Protein AF-0000000067776580 (afdb_homodimer)

Sequence (410 aa):
MEIVKSLVYGGLIESITSLVVIFSAAASDADTLKILTIGVANWIGGVFIICQNLMDLKINFTGVGSNLSNQSDQYQELLGQKEHFLLHATVALISYFTFGLVPPVVYGFTYLKSDNKDCKLIAVAIASSLCIIMLATAKAYTRGANKFSKYVKTVLFYGIAASMASGVGYVAGHFVKRLMDKLGWFEKIQPGHSIDIFCSDTYLLMEIVKSLVYGGLIESITSLVVIFSAAASDADTLKILTIGVANWIGGVFIICQNLMDLKINFTGVGSNLSNQSDQYQELLGQKEHFLLHATVALISYFTFGLVPPVVYGFTYLKSDNKDCKLIAVAIASSLCIIMLATAKAYTRGANKFSKYVKTVLFYGIAASMASGVGYVAGHFVKRLMDKLGWFEKIQPGHSIDIFCSDTYLL

Structure (mmCIF, N/CA/C/O backbone):
data_AF-0000000067776580-model_v1
#
loop_
_entity.id
_entity.type
_entity.pdbx_description
1 polymer 'Vacuolar iron transporter'
#
loop_
_atom_site.group_PDB
_atom_site.id
_atom_site.type_symbol
_atom_site.label_atom_id
_atom_site.label_alt_id
_atom_site.label_comp_id
_atom_site.label_asym_id
_atom_site.label_entity_id
_atom_site.label_seq_id
_atom_site.pdbx_PDB_ins_code
_atom_site.Cartn_x
_atom_site.Cartn_y
_atom_site.Cartn_z
_atom_site.occupancy
_atom_site.B_iso_or_equiv
_atom_site.auth_seq_id
_atom_site.auth_comp_id
_atom_site.auth_asym_id
_atom_site.auth_atom_id
_atom_site.pdbx_PDB_model_num
ATOM 1 N N . MET A 1 1 ? 17.891 -19 -2.727 1 75.81 1 MET A N 1
ATOM 2 C CA . MET A 1 1 ? 17.016 -18.359 -3.711 1 75.81 1 MET A CA 1
ATOM 3 C C . MET A 1 1 ? 15.648 -18.031 -3.098 1 75.81 1 MET A C 1
ATOM 5 O O . MET A 1 1 ? 15.148 -16.922 -3.254 1 75.81 1 MET A O 1
ATOM 9 N N . GLU A 1 2 ? 15.25 -18.781 -2.066 1 81.19 2 GLU A N 1
ATOM 10 C CA . GLU A 1 2 ? 13.93 -18.594 -1.463 1 81.19 2 GLU A CA 1
ATOM 11 C C . GLU A 1 2 ? 13.93 -17.422 -0.48 1 81.19 2 GLU A C 1
ATOM 13 O O . GLU A 1 2 ? 12.953 -16.672 -0.399 1 81.19 2 GLU A O 1
ATOM 18 N N . ILE A 1 3 ? 15.039 -17.266 0.076 1 86.31 3 ILE A N 1
ATOM 19 C CA . ILE A 1 3 ? 15.172 -16.188 1.053 1 86.31 3 ILE A CA 1
ATOM 20 C C . ILE A 1 3 ? 15.141 -14.836 0.34 1 86.31 3 ILE A C 1
ATOM 22 O O . ILE A 1 3 ? 14.547 -13.875 0.843 1 86.31 3 ILE A O 1
ATOM 26 N N . VAL A 1 4 ? 15.734 -14.844 -0.838 1 88.12 4 VAL A N 1
ATOM 27 C CA . VAL A 1 4 ? 15.805 -13.609 -1.613 1 88.12 4 VAL A CA 1
ATOM 28 C C . VAL A 1 4 ? 14.406 -13.227 -2.102 1 88.12 4 VAL A C 1
ATOM 30 O O . VAL A 1 4 ? 14.047 -12.047 -2.117 1 88.12 4 VAL A O 1
ATOM 33 N N . LYS A 1 5 ? 13.555 -14.117 -2.42 1 87.75 5 LYS A N 1
ATOM 34 C CA . LYS A 1 5 ? 12.18 -13.859 -2.85 1 87.75 5 LYS A CA 1
ATOM 35 C C . LYS A 1 5 ? 11.359 -13.242 -1.722 1 87.75 5 LYS A C 1
ATOM 37 O O . LYS A 1 5 ? 10.562 -12.328 -1.954 1 87.75 5 LYS A O 1
ATOM 42 N N . SER A 1 6 ? 11.633 -13.766 -0.56 1 90.69 6 SER A N 1
ATOM 43 C CA . SER A 1 6 ? 10.93 -13.258 0.613 1 90.69 6 SER A CA 1
ATOM 44 C C . SER A 1 6 ? 11.352 -11.828 0.939 1 90.69 6 SER A C 1
ATOM 46 O O . SER A 1 6 ? 10.516 -11.008 1.321 1 90.69 6 SER A O 1
ATOM 48 N N . LEU A 1 7 ? 12.609 -11.602 0.755 1 91.94 7 LEU A N 1
ATOM 49 C CA . LEU A 1 7 ? 13.148 -10.266 0.986 1 91.94 7 LEU A CA 1
ATOM 50 C C . LEU A 1 7 ? 12.5 -9.25 0.048 1 91.94 7 LEU A C 1
ATOM 52 O O . LEU A 1 7 ? 12.078 -8.18 0.482 1 91.94 7 LEU A O 1
ATOM 56 N N . VAL A 1 8 ? 12.398 -9.656 -1.19 1 91.81 8 VAL A N 1
ATOM 57 C CA . VAL A 1 8 ? 11.836 -8.781 -2.215 1 91.81 8 VAL A CA 1
ATOM 58 C C . VAL A 1 8 ? 10.344 -8.594 -1.968 1 91.81 8 VAL A C 1
ATOM 60 O O . VAL A 1 8 ? 9.828 -7.477 -2.082 1 91.81 8 VAL A O 1
ATOM 63 N N . TYR A 1 9 ? 9.695 -9.656 -1.545 1 88.5 9 TYR A N 1
ATOM 64 C CA . TYR A 1 9 ? 8.258 -9.633 -1.3 1 88.5 9 TYR A CA 1
ATOM 65 C C . TYR A 1 9 ? 7.914 -8.656 -0.176 1 88.5 9 TYR A C 1
ATOM 67 O O . TYR A 1 9 ? 6.965 -7.883 -0.289 1 88.5 9 TYR A O 1
ATOM 75 N N . GLY A 1 10 ? 8.672 -8.594 0.804 1 90.88 10 GLY A N 1
ATOM 76 C CA . GLY A 1 10 ? 8.375 -7.77 1.968 1 90.88 10 GLY A CA 1
ATOM 77 C C . GLY A 1 10 ? 8.898 -6.352 1.844 1 90.88 10 GLY A C 1
ATOM 78 O O . GLY A 1 10 ? 8.344 -5.426 2.443 1 90.88 10 GLY A O 1
ATOM 79 N N . GLY A 1 11 ? 9.906 -6.23 1.052 1 93.94 11 GLY A N 1
ATOM 80 C CA . GLY A 1 11 ? 10.633 -4.973 1.117 1 93.94 11 GLY A CA 1
ATOM 81 C C . GLY A 1 11 ? 10.352 -4.059 -0.06 1 93.94 11 GLY A C 1
ATOM 82 O O . GLY A 1 11 ? 10.297 -2.836 0.095 1 93.94 11 GLY A O 1
ATOM 83 N N . LEU A 1 12 ? 10.094 -4.543 -1.237 1 92.56 12 LEU A N 1
ATOM 84 C CA . LEU A 1 12 ? 10.086 -3.738 -2.453 1 92.56 12 LEU A CA 1
ATOM 85 C C . LEU A 1 12 ? 8.852 -2.838 -2.494 1 92.56 12 LEU A C 1
ATOM 87 O O . LEU A 1 12 ? 8.977 -1.612 -2.553 1 92.56 12 LEU A O 1
ATOM 91 N N . ILE A 1 13 ? 7.68 -3.408 -2.357 1 91.19 13 ILE A N 1
ATOM 92 C CA . ILE A 1 13 ? 6.441 -2.639 -2.42 1 91.19 13 ILE A CA 1
ATOM 93 C C . ILE A 1 13 ? 6.367 -1.686 -1.229 1 91.19 13 ILE A C 1
ATOM 95 O O . ILE A 1 13 ? 5.922 -0.544 -1.366 1 91.19 13 ILE A O 1
ATOM 99 N N . GLU A 1 14 ? 6.844 -2.152 -0.088 1 93.5 14 GLU A N 1
ATOM 100 C CA . GLU A 1 14 ? 6.801 -1.324 1.113 1 93.5 14 GLU A CA 1
ATOM 101 C C . GLU A 1 14 ? 7.75 -0.136 1 1 93.5 14 GLU A C 1
ATOM 103 O O . GLU A 1 14 ? 7.441 0.959 1.475 1 93.5 14 GLU A O 1
ATOM 108 N N . SER A 1 15 ? 8.938 -0.378 0.417 1 95.25 15 SER A N 1
ATOM 109 C CA . SER A 1 15 ? 9.875 0.718 0.196 1 95.25 15 SER A CA 1
ATOM 110 C C . SER A 1 15 ? 9.266 1.792 -0.701 1 95.25 15 SER A C 1
ATOM 112 O O . SER A 1 15 ? 9.375 2.984 -0.409 1 95.25 15 SER A O 1
ATOM 114 N N . ILE A 1 16 ? 8.57 1.373 -1.688 1 95.31 16 ILE A N 1
ATOM 115 C CA . ILE A 1 16 ? 7.941 2.293 -2.629 1 95.31 16 ILE A CA 1
ATOM 116 C C . ILE A 1 16 ? 6.75 2.979 -1.96 1 95.31 16 ILE A C 1
ATOM 118 O O . ILE A 1 16 ? 6.613 4.203 -2.027 1 95.31 16 ILE A O 1
ATOM 122 N N . THR A 1 17 ? 5.922 2.223 -1.266 1 94.44 17 THR A N 1
ATOM 123 C CA . THR A 1 17 ? 4.727 2.752 -0.62 1 94.44 17 THR A CA 1
ATOM 124 C C . THR A 1 17 ? 5.098 3.771 0.454 1 94.44 17 THR A C 1
ATOM 126 O O . THR A 1 17 ? 4.445 4.809 0.584 1 94.44 17 THR A O 1
ATOM 129 N N . SER A 1 18 ? 6.109 3.473 1.244 1 96.44 18 SER A N 1
ATOM 130 C CA . SER A 1 18 ? 6.566 4.39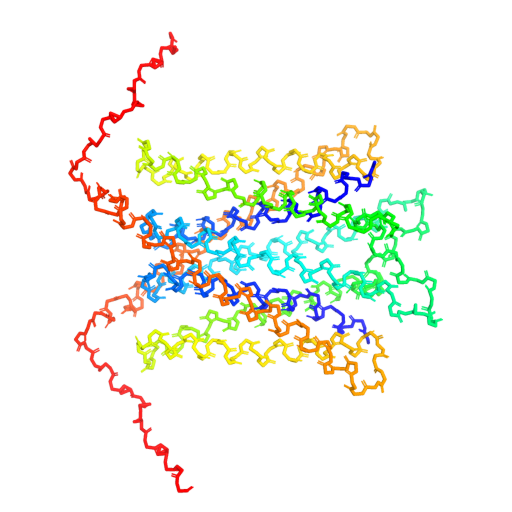5 2.277 1 96.44 18 SER A CA 1
ATOM 131 C C . SER A 1 18 ? 7.062 5.703 1.669 1 96.44 18 SER A C 1
ATOM 133 O O . SER A 1 18 ? 6.801 6.781 2.205 1 96.44 18 SER A O 1
ATOM 135 N N . LEU A 1 19 ?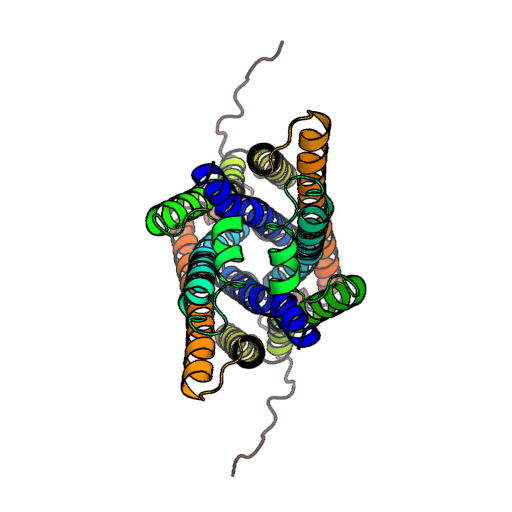 7.754 5.574 0.56 1 95.69 19 LEU A N 1
ATOM 136 C CA . LEU A 1 19 ? 8.211 6.75 -0.171 1 95.69 19 LEU A CA 1
ATOM 137 C C . LEU A 1 19 ? 7.035 7.602 -0.629 1 95.69 19 LEU A C 1
ATOM 139 O O . LEU A 1 19 ? 7.031 8.82 -0.442 1 95.69 19 LEU A O 1
ATOM 143 N N . VAL A 1 20 ? 6.008 6.996 -1.205 1 95.81 20 VAL A N 1
ATOM 144 C CA . VAL A 1 20 ? 4.836 7.688 -1.729 1 95.81 20 VAL A CA 1
ATOM 145 C C . VAL A 1 20 ? 4.094 8.383 -0.59 1 95.81 20 VAL A C 1
ATOM 147 O O . VAL A 1 20 ? 3.646 9.523 -0.737 1 95.81 20 VAL A O 1
ATOM 150 N N . VAL A 1 21 ? 4.004 7.746 0.57 1 94.94 21 VAL A N 1
ATOM 151 C CA . VAL A 1 21 ? 3.295 8.289 1.723 1 94.94 21 VAL A CA 1
ATOM 152 C C . VAL A 1 21 ? 3.998 9.555 2.209 1 94.94 21 VAL A C 1
ATOM 154 O O . VAL A 1 21 ? 3.352 10.57 2.469 1 94.94 21 VAL A O 1
ATOM 157 N N . ILE A 1 22 ? 5.352 9.539 2.312 1 94.69 22 ILE A N 1
ATOM 158 C CA . ILE A 1 22 ? 6.129 10.68 2.791 1 94.69 22 ILE A CA 1
ATOM 159 C C . ILE A 1 22 ? 6.008 11.836 1.802 1 94.69 22 ILE A C 1
ATOM 161 O O . ILE A 1 22 ? 5.789 12.984 2.201 1 94.69 22 ILE A O 1
ATOM 165 N N . PHE A 1 23 ? 6.094 11.531 0.487 1 94.94 23 PHE A N 1
ATOM 166 C CA . PHE A 1 23 ? 5.98 12.562 -0.542 1 94.94 23 PHE A CA 1
ATOM 167 C C . PHE A 1 23 ? 4.574 13.148 -0.565 1 94.94 23 PHE A C 1
ATOM 169 O O . PHE A 1 23 ? 4.402 14.359 -0.721 1 94.94 23 PHE A O 1
ATOM 176 N N . SER A 1 24 ? 3.533 12.336 -0.402 1 94.94 24 SER A N 1
ATOM 177 C CA . SER A 1 24 ? 2.148 12.797 -0.372 1 94.94 24 SER A CA 1
ATOM 178 C C . SER A 1 24 ? 1.892 13.688 0.838 1 94.94 24 SER A C 1
ATOM 180 O O . SER A 1 24 ? 1.202 14.703 0.73 1 94.94 24 SER A O 1
ATOM 182 N N . ALA A 1 25 ? 2.438 13.266 1.988 1 93.94 25 ALA A N 1
ATOM 183 C CA . ALA A 1 25 ? 2.297 14.07 3.199 1 93.94 25 ALA A CA 1
ATOM 184 C C . ALA A 1 25 ? 3.014 15.414 3.057 1 93.94 25 ALA A C 1
ATOM 186 O O . ALA A 1 25 ? 2.496 16.453 3.48 1 93.94 25 ALA A O 1
ATOM 187 N N . ALA A 1 26 ? 4.188 15.414 2.451 1 92.38 26 ALA A N 1
ATOM 188 C CA . ALA A 1 26 ? 4.969 16.641 2.268 1 92.38 26 ALA A CA 1
ATOM 189 C C . ALA A 1 26 ? 4.246 17.609 1.341 1 92.38 26 ALA A C 1
ATOM 191 O O . ALA A 1 26 ? 4.383 18.828 1.483 1 92.38 26 ALA A O 1
ATOM 192 N N . ALA A 1 27 ? 3.525 17.109 0.418 1 92.75 27 ALA A N 1
ATOM 193 C CA . ALA A 1 27 ? 2.809 17.938 -0.547 1 92.75 27 ALA A CA 1
ATOM 194 C C . ALA A 1 27 ? 1.708 18.75 0.135 1 92.75 27 ALA A C 1
ATOM 196 O O . ALA A 1 27 ? 1.249 19.75 -0.402 1 92.75 27 ALA A O 1
ATOM 197 N N . SER A 1 28 ? 1.196 18.281 1.299 1 91 28 SER A N 1
ATOM 198 C CA . SER A 1 28 ? 0.13 18.953 2.033 1 91 28 SER A CA 1
ATOM 199 C C . SER A 1 28 ? 0.673 20.125 2.848 1 91 28 SER A C 1
ATOM 201 O O . SER A 1 28 ? -0.093 20.859 3.477 1 91 28 SER A O 1
ATOM 203 N N . ASP A 1 29 ? 1.974 20.328 2.881 1 86.38 29 ASP A N 1
ATOM 204 C CA . ASP A 1 29 ? 2.643 21.375 3.652 1 86.38 29 ASP A CA 1
ATOM 205 C C . ASP A 1 29 ? 2.412 21.172 5.148 1 86.38 29 ASP A C 1
ATOM 207 O O . ASP A 1 29 ? 2.211 22.156 5.883 1 86.38 29 ASP A O 1
ATOM 211 N N . ALA A 1 30 ? 2.311 19.953 5.543 1 86.38 30 ALA A N 1
ATOM 212 C CA . ALA A 1 30 ? 2.238 19.641 6.969 1 86.38 30 ALA A CA 1
ATOM 213 C C . ALA A 1 30 ? 3.602 19.812 7.637 1 86.38 30 ALA A C 1
ATOM 215 O O . ALA A 1 30 ? 4.637 19.781 6.965 1 86.38 30 ALA A O 1
ATOM 216 N N . ASP A 1 31 ? 3.51 20.031 8.898 1 86.69 31 ASP A N 1
ATOM 217 C CA . ASP A 1 31 ? 4.758 20.141 9.648 1 86.69 31 ASP A CA 1
ATOM 218 C C . ASP A 1 31 ? 5.562 18.844 9.562 1 86.69 31 ASP A C 1
ATOM 220 O O . ASP A 1 31 ? 4.996 17.75 9.445 1 86.69 31 ASP A O 1
ATOM 224 N N . THR A 1 32 ? 6.785 18.969 9.656 1 85.44 32 THR A N 1
ATOM 225 C CA . THR A 1 32 ? 7.703 17.844 9.547 1 85.44 32 THR A CA 1
ATOM 226 C C . THR A 1 32 ? 7.332 16.75 10.531 1 85.44 32 THR A C 1
ATOM 228 O O . THR A 1 32 ? 7.371 15.562 10.195 1 85.44 32 THR A O 1
ATOM 231 N N . LEU A 1 33 ? 6.965 17.203 11.758 1 84.94 33 LEU A N 1
ATOM 232 C CA . LEU A 1 33 ? 6.648 16.219 12.797 1 84.94 33 LEU A CA 1
ATOM 233 C C . LEU A 1 33 ? 5.363 15.469 12.461 1 84.94 33 LEU A C 1
ATOM 235 O O . LEU A 1 33 ? 5.238 14.281 12.766 1 84.94 33 LEU A O 1
ATOM 239 N N . LYS A 1 34 ? 4.465 16.141 11.844 1 89.62 34 LYS A N 1
ATOM 240 C CA . LYS A 1 34 ? 3.227 15.5 11.422 1 89.62 34 LYS A CA 1
ATOM 241 C C . LYS A 1 34 ? 3.479 14.516 10.281 1 89.62 34 LYS A C 1
ATOM 243 O O . LYS A 1 34 ? 2.91 13.422 10.258 1 89.62 34 LYS A O 1
ATOM 248 N N . ILE A 1 35 ? 4.309 14.891 9.359 1 92.5 35 ILE A N 1
ATOM 249 C CA . ILE A 1 35 ? 4.668 14.023 8.25 1 92.5 35 ILE A CA 1
ATOM 250 C C . ILE A 1 35 ? 5.324 12.75 8.773 1 92.5 35 ILE A C 1
ATOM 252 O O . ILE A 1 35 ? 5.008 11.648 8.328 1 92.5 35 ILE A O 1
ATOM 256 N N . LEU A 1 36 ? 6.223 12.945 9.781 1 91 36 LEU A N 1
ATOM 257 C CA . LEU A 1 36 ? 6.898 11.805 10.391 1 91 36 LEU A CA 1
ATOM 258 C C . LEU A 1 36 ? 5.902 10.898 11.109 1 91 36 LEU A C 1
ATOM 260 O O . LEU A 1 36 ? 5.969 9.672 10.992 1 91 36 LEU A O 1
ATOM 264 N N . THR A 1 37 ? 5 11.5 11.805 1 92.69 37 THR A N 1
ATOM 265 C CA . THR A 1 37 ? 3.988 10.75 12.539 1 92.69 37 THR A CA 1
ATOM 266 C C . THR A 1 37 ? 3.113 9.945 11.578 1 92.69 37 THR A C 1
ATOM 268 O O . THR A 1 37 ? 2.842 8.766 11.812 1 92.69 37 THR A O 1
ATOM 271 N N . ILE A 1 38 ? 2.717 10.539 10.453 1 93.69 38 ILE A N 1
ATOM 272 C CA . ILE A 1 38 ? 1.894 9.883 9.445 1 93.69 38 ILE A CA 1
ATOM 273 C C . ILE A 1 38 ? 2.664 8.711 8.836 1 93.69 38 ILE A C 1
ATOM 275 O O . ILE A 1 38 ? 2.123 7.613 8.688 1 93.69 38 ILE A O 1
ATOM 279 N N . GLY A 1 39 ? 3.922 8.977 8.484 1 95.31 39 GLY A N 1
ATOM 280 C CA . GLY A 1 39 ? 4.75 7.945 7.883 1 95.31 39 GLY A CA 1
ATOM 281 C C . GLY A 1 39 ? 4.945 6.738 8.781 1 95.31 39 GLY A C 1
ATOM 282 O O . GLY A 1 39 ? 4.762 5.598 8.352 1 95.31 39 GLY A O 1
ATOM 283 N N . VAL A 1 40 ? 5.23 6.973 10.047 1 95 40 VAL A N 1
ATOM 284 C CA . VAL A 1 40 ? 5.484 5.895 11 1 95 40 VAL A CA 1
ATOM 285 C C . VAL A 1 40 ? 4.176 5.172 11.32 1 95 40 VAL A C 1
ATOM 287 O O . VAL A 1 40 ? 4.141 3.941 11.383 1 95 40 VAL A O 1
ATOM 290 N N . ALA A 1 41 ? 3.146 5.969 11.555 1 95.44 41 ALA A N 1
ATOM 291 C CA . ALA A 1 41 ? 1.84 5.379 11.836 1 95.44 41 ALA A CA 1
ATOM 292 C C . ALA A 1 41 ? 1.388 4.484 10.68 1 95.44 41 ALA A C 1
ATOM 294 O O . ALA A 1 41 ? 0.906 3.371 10.906 1 95.44 41 ALA A O 1
ATOM 295 N N . ASN A 1 42 ? 1.522 4.941 9.438 1 95.38 42 ASN A N 1
ATOM 296 C CA . ASN A 1 42 ? 1.166 4.172 8.242 1 95.38 42 ASN A CA 1
ATOM 297 C C . ASN A 1 42 ? 2.006 2.906 8.125 1 95.38 42 ASN A C 1
ATOM 299 O O . ASN A 1 42 ? 1.488 1.844 7.773 1 95.38 42 ASN A O 1
ATOM 303 N N . TRP A 1 43 ? 3.234 3.055 8.461 1 95.19 43 TRP A N 1
ATOM 304 C CA . TRP A 1 43 ? 4.145 1.916 8.438 1 95.19 43 TRP A CA 1
ATOM 305 C C . TRP A 1 43 ? 3.736 0.866 9.461 1 95.19 43 TRP A C 1
ATOM 307 O O . TRP A 1 43 ? 3.715 -0.33 9.164 1 95.19 43 TRP A O 1
ATOM 317 N N . ILE A 1 44 ? 3.414 1.236 10.641 1 95.5 44 ILE A N 1
ATOM 318 C CA . ILE A 1 44 ? 2.979 0.326 11.695 1 95.5 44 ILE A CA 1
ATOM 319 C C . ILE A 1 44 ? 1.67 -0.345 11.289 1 95.5 44 ILE A C 1
ATOM 321 O O . ILE A 1 44 ? 1.523 -1.563 11.414 1 95.5 44 ILE A O 1
ATOM 325 N N . GLY A 1 45 ? 0.764 0.439 10.836 1 93.31 45 GLY A N 1
ATOM 326 C CA . GLY A 1 45 ? -0.481 -0.14 10.359 1 93.31 45 GLY A CA 1
ATOM 327 C C . GLY A 1 45 ? -0.284 -1.127 9.227 1 93.31 45 GLY A C 1
ATOM 328 O O . GLY A 1 45 ? -1.047 -2.086 9.094 1 93.31 45 GLY A O 1
ATOM 329 N N . GLY A 1 46 ? 0.727 -0.922 8.367 1 93.38 46 GLY A N 1
ATOM 330 C CA . GLY A 1 46 ? 1.005 -1.773 7.219 1 93.38 46 GLY A CA 1
ATOM 331 C C . GLY A 1 46 ? 1.481 -3.16 7.609 1 93.38 46 GLY A C 1
ATOM 332 O O . GLY A 1 46 ? 1.462 -4.082 6.789 1 93.38 46 GLY A O 1
ATOM 333 N N . VAL A 1 47 ? 1.91 -3.326 8.859 1 94.25 47 VAL A N 1
ATOM 334 C CA . VAL A 1 47 ? 2.348 -4.633 9.328 1 94.25 47 VAL A CA 1
ATOM 335 C C . VAL A 1 47 ? 1.19 -5.625 9.258 1 94.25 47 VAL A C 1
ATOM 337 O O . VAL A 1 47 ? 1.377 -6.777 8.859 1 94.25 47 VAL A O 1
ATOM 340 N N . PHE A 1 48 ? 0.046 -5.203 9.531 1 92.75 48 PHE A N 1
ATOM 341 C CA . PHE A 1 48 ? -1.12 -6.082 9.516 1 92.75 48 PHE A CA 1
ATOM 342 C C . PHE A 1 48 ? -1.529 -6.41 8.086 1 92.75 48 PHE A C 1
ATOM 344 O O . PHE A 1 48 ? -2.014 -7.508 7.809 1 92.75 48 PHE A O 1
ATOM 351 N N . ILE A 1 49 ? -1.279 -5.473 7.191 1 91 49 ILE A N 1
ATOM 352 C CA . ILE A 1 49 ? -1.596 -5.707 5.789 1 91 49 ILE A CA 1
ATOM 353 C C . ILE A 1 49 ? -0.68 -6.793 5.227 1 91 49 ILE A C 1
ATOM 355 O O . ILE A 1 49 ? -1.147 -7.738 4.586 1 91 49 ILE A O 1
ATOM 359 N N . ILE A 1 50 ? 0.6 -6.676 5.539 1 91.62 50 ILE A N 1
ATOM 360 C CA . ILE A 1 50 ? 1.53 -7.656 4.992 1 91.62 50 ILE A CA 1
ATOM 361 C C . ILE A 1 50 ? 1.292 -9.016 5.652 1 91.62 50 ILE A C 1
ATOM 363 O O . ILE A 1 50 ? 1.405 -10.055 5 1 91.62 50 ILE A O 1
ATOM 367 N N . CYS A 1 51 ? 0.998 -9.047 6.969 1 91.25 51 CYS A N 1
ATOM 368 C CA . CYS A 1 51 ? 0.688 -10.305 7.645 1 91.25 51 CYS A CA 1
ATOM 369 C C . CYS A 1 51 ? -0.543 -10.961 7.031 1 91.25 51 CYS A C 1
ATOM 371 O O . CYS A 1 51 ? -0.561 -12.18 6.82 1 91.25 51 CYS A O 1
ATOM 373 N N . GLN A 1 52 ? -1.474 -10.133 6.828 1 88.94 52 GLN A N 1
ATOM 374 C CA . GLN A 1 52 ? -2.693 -10.641 6.211 1 88.94 52 GLN A CA 1
ATOM 375 C C . GLN A 1 52 ? -2.414 -11.203 4.82 1 88.94 52 GLN A C 1
ATOM 377 O O . GLN A 1 52 ? -2.969 -12.234 4.438 1 88.94 52 GLN A O 1
ATOM 382 N N . ASN A 1 53 ? -1.606 -10.508 4.09 1 86.81 53 ASN A N 1
ATOM 383 C CA . ASN A 1 53 ? -1.236 -10.969 2.756 1 86.81 53 ASN A CA 1
ATOM 384 C C . ASN A 1 53 ? -0.504 -12.305 2.807 1 86.81 53 ASN A C 1
ATOM 386 O O . ASN A 1 53 ? -0.766 -13.195 1.991 1 86.81 53 ASN A O 1
ATOM 390 N N . LEU A 1 54 ? 0.359 -12.453 3.736 1 87.25 54 LEU A N 1
ATOM 391 C CA . LEU A 1 54 ? 1.108 -13.695 3.896 1 87.25 54 LEU A CA 1
ATOM 392 C C . LEU A 1 54 ? 0.186 -14.844 4.305 1 87.25 54 LEU A C 1
ATOM 394 O O . LEU A 1 54 ? 0.315 -15.961 3.801 1 87.25 54 LEU A O 1
ATOM 398 N N . MET A 1 55 ? -0.754 -14.516 5.18 1 85.88 55 MET A N 1
ATOM 399 C CA . MET A 1 55 ? -1.706 -15.531 5.621 1 85.88 55 MET A CA 1
ATOM 400 C C . MET A 1 55 ? -2.648 -15.922 4.488 1 85.88 55 MET A C 1
ATOM 402 O O . MET A 1 55 ? -3.006 -17.094 4.352 1 85.88 55 MET A O 1
ATOM 406 N N . ASP A 1 56 ? -3.021 -14.922 3.805 1 82.31 56 ASP A N 1
ATOM 407 C CA . ASP A 1 56 ? -3.859 -15.195 2.639 1 82.31 56 ASP A CA 1
ATOM 408 C C . ASP A 1 56 ? -3.145 -16.109 1.647 1 82.31 56 ASP A C 1
ATOM 410 O O . ASP A 1 56 ? -3.758 -17 1.072 1 82.31 56 ASP A O 1
ATOM 414 N N . LEU A 1 57 ? -1.873 -15.891 1.437 1 79.12 57 LEU A N 1
ATOM 415 C CA . LEU A 1 57 ? -1.062 -16.719 0.557 1 79.12 57 LEU A CA 1
ATOM 416 C C . LEU A 1 57 ? -0.994 -18.156 1.076 1 79.12 57 LEU A C 1
ATOM 418 O O . LEU A 1 57 ? -1.039 -19.109 0.293 1 79.12 57 LEU A O 1
ATOM 422 N N . LYS A 1 58 ? -0.979 -18.266 2.352 1 81.75 58 LYS A N 1
ATOM 423 C CA . LYS A 1 58 ? -0.913 -19.578 2.984 1 81.75 58 LYS A CA 1
ATOM 424 C C . LYS A 1 58 ? -2.238 -20.312 2.846 1 81.75 58 LYS A C 1
ATOM 426 O O . LYS A 1 58 ? -2.258 -21.516 2.547 1 81.75 58 LYS A O 1
ATOM 431 N N . ILE A 1 59 ? -3.33 -19.641 3.109 1 76.25 59 ILE A N 1
ATOM 432 C CA . ILE A 1 59 ? -4.66 -20.25 3.057 1 76.25 59 ILE A CA 1
ATOM 433 C C . ILE A 1 59 ? -4.965 -20.703 1.632 1 76.25 59 ILE A C 1
ATOM 435 O O . ILE A 1 59 ? -5.539 -21.766 1.426 1 76.25 59 ILE A O 1
ATOM 439 N N . ASN A 1 60 ? -4.68 -19.812 0.747 1 69.62 60 ASN A N 1
ATOM 440 C CA . ASN A 1 60 ? -4.891 -20.156 -0.652 1 69.62 60 ASN A CA 1
ATOM 441 C C . ASN A 1 60 ? -4.094 -21.406 -1.043 1 69.62 60 ASN A C 1
ATOM 443 O O . ASN A 1 60 ? -4.484 -22.141 -1.954 1 69.62 60 ASN A O 1
ATOM 447 N N . PHE A 1 61 ? -3.176 -21.578 -0.306 1 63.22 61 PHE A N 1
ATOM 448 C CA . PHE A 1 61 ? -2.328 -22.75 -0.541 1 63.22 61 PHE A CA 1
ATOM 449 C C . PHE A 1 61 ? -2.951 -24 0.066 1 63.22 61 PHE A C 1
ATOM 451 O O . PHE A 1 61 ? -2.93 -25.062 -0.547 1 63.22 61 PHE A O 1
ATOM 458 N N . THR A 1 62 ? -3.463 -23.844 1.306 1 57.94 62 THR A N 1
ATOM 459 C CA . THR A 1 62 ? -3.949 -25.016 2.023 1 57.94 62 THR A CA 1
ATOM 460 C C . THR A 1 62 ? -5.359 -25.391 1.57 1 57.94 62 THR A C 1
ATOM 462 O O . THR A 1 62 ? -5.773 -26.547 1.682 1 57.94 62 THR A O 1
ATOM 465 N N . GLY A 1 63 ? -6.281 -24.562 1.506 1 50.44 63 GLY A N 1
ATOM 466 C CA . GLY A 1 63 ? -7.684 -24.844 1.245 1 50.44 63 GLY A CA 1
ATOM 467 C C . GLY A 1 63 ? -7.906 -25.609 -0.045 1 50.44 63 GLY A C 1
ATOM 468 O O . GLY A 1 63 ? -8.977 -26.188 -0.251 1 50.44 63 GLY A O 1
ATOM 469 N N . VAL A 1 64 ? -7.418 -25.328 -1.12 1 45.47 64 VAL A N 1
ATOM 470 C CA . VAL A 1 64 ? -7.879 -26.109 -2.258 1 45.47 64 VAL A CA 1
ATOM 471 C C . VAL A 1 64 ? -7.359 -27.547 -2.141 1 45.47 64 VAL A C 1
ATOM 473 O O . VAL A 1 64 ? -6.195 -27.812 -2.445 1 45.47 64 VAL A O 1
ATOM 476 N N . GLY A 1 65 ? -7.402 -28.281 -1.169 1 37.19 65 GLY A N 1
ATOM 477 C CA . GLY A 1 65 ? -7.367 -29.719 -1.387 1 37.19 65 GLY A CA 1
ATOM 478 C C . GLY A 1 65 ? -7.84 -30.125 -2.77 1 37.19 65 GLY A C 1
ATOM 479 O O . GLY A 1 65 ? -7.234 -30.984 -3.41 1 37.19 65 GLY A O 1
ATOM 480 N N . SER A 1 66 ? -9.219 -30.25 -2.979 1 37.12 66 SER A N 1
ATOM 481 C CA . SER A 1 66 ? -9.727 -31.047 -4.086 1 37.12 66 SER A CA 1
ATOM 482 C C . SER A 1 66 ? -9.18 -30.562 -5.422 1 37.12 66 SER A C 1
ATOM 484 O O . SER A 1 66 ? -8.867 -31.359 -6.305 1 37.12 66 SER A O 1
ATOM 486 N N . ASN A 1 67 ? -9.57 -29.422 -5.988 1 38.66 67 ASN A N 1
ATOM 487 C CA . ASN A 1 67 ? -9.047 -29.125 -7.312 1 38.66 67 ASN A CA 1
ATOM 488 C C . ASN A 1 67 ? -7.602 -28.625 -7.242 1 38.66 67 ASN A C 1
ATOM 490 O O . ASN A 1 67 ? -7.359 -27.453 -6.938 1 38.66 67 ASN A O 1
ATOM 494 N N . LEU A 1 68 ? -6.574 -29.234 -6.598 1 40.47 68 LEU A N 1
ATOM 495 C CA . LEU A 1 68 ? -5.281 -29.5 -5.977 1 40.47 68 LEU A CA 1
ATOM 496 C C . LEU A 1 68 ? -4.168 -28.75 -6.703 1 40.47 68 LEU A C 1
ATOM 498 O O . LEU A 1 68 ? -3.254 -28.219 -6.066 1 40.47 68 LEU A O 1
ATOM 502 N N . SER A 1 69 ? -3.846 -29.141 -7.887 1 41.59 69 SER A N 1
ATOM 503 C CA . SER A 1 69 ? -2.631 -29 -8.688 1 41.59 69 SER A CA 1
ATOM 504 C C . SER A 1 69 ? -2.246 -27.531 -8.844 1 41.59 69 SER A C 1
ATOM 506 O O . SER A 1 69 ? -1.072 -27.172 -8.727 1 41.59 69 SER A O 1
ATOM 508 N N . ASN A 1 70 ? -3.244 -26.562 -9.125 1 43.62 70 ASN A N 1
ATOM 509 C CA . ASN A 1 70 ? -3.016 -25.266 -9.766 1 43.62 70 ASN A CA 1
ATOM 510 C C . ASN A 1 70 ? -2.729 -24.172 -8.742 1 43.62 70 ASN A C 1
ATOM 512 O O . ASN A 1 70 ? -2.135 -23.141 -9.07 1 43.62 70 ASN A O 1
ATOM 516 N N . GLN A 1 71 ? -3.203 -24.188 -7.371 1 46.16 71 GLN A N 1
ATOM 517 C CA . GLN A 1 71 ? -3.227 -23.109 -6.387 1 46.16 71 GLN A CA 1
ATOM 518 C C . GLN A 1 71 ? -1.899 -23.016 -5.641 1 46.16 71 GLN A C 1
ATOM 520 O O . GLN A 1 71 ? -1.53 -21.938 -5.156 1 46.16 71 GLN A O 1
ATOM 525 N N . SER A 1 72 ? -1.203 -24.141 -5.34 1 51.25 72 SER A N 1
ATOM 526 C CA . SER A 1 72 ? 0.087 -24.281 -4.668 1 51.25 72 SER A CA 1
ATOM 527 C C . SER A 1 72 ? 1.105 -23.281 -5.227 1 51.25 72 SER A C 1
ATOM 529 O O . SER A 1 72 ? 2.02 -22.859 -4.516 1 51.25 72 SER A O 1
ATOM 531 N N . ASP A 1 73 ? 0.771 -22.594 -6.324 1 57.88 73 ASP A N 1
ATOM 532 C CA . ASP A 1 73 ? 1.86 -22.062 -7.145 1 57.88 73 ASP A CA 1
ATOM 533 C C . ASP A 1 73 ? 2.143 -20.609 -6.816 1 57.88 73 ASP A C 1
ATOM 535 O O . ASP A 1 73 ? 3.293 -20.172 -6.848 1 57.88 73 ASP A O 1
ATOM 539 N N . GLN A 1 74 ? 1.151 -19.969 -6.094 1 60.19 74 GLN A N 1
ATOM 540 C CA . GLN A 1 74 ? 1.437 -18.562 -5.832 1 60.19 74 GLN A CA 1
ATOM 541 C C . GLN A 1 74 ? 2.465 -18.406 -4.715 1 60.19 74 GLN A C 1
ATOM 543 O O . GLN A 1 74 ? 3.408 -17.625 -4.84 1 60.19 74 GLN A O 1
ATOM 548 N N . TYR A 1 75 ? 2.277 -19.141 -3.684 1 60.34 75 TYR A N 1
ATOM 549 C CA . TYR A 1 75 ? 3.176 -19.062 -2.537 1 60.34 75 TYR A CA 1
ATOM 550 C C . TYR A 1 75 ? 4.609 -19.375 -2.949 1 60.34 75 TYR A C 1
ATOM 552 O O . TYR A 1 75 ? 5.543 -18.672 -2.568 1 60.34 75 TYR A O 1
ATOM 560 N N . GLN A 1 76 ? 4.703 -20.469 -3.689 1 61.09 76 GLN A N 1
ATOM 561 C CA . GLN A 1 76 ? 6.035 -20.906 -4.094 1 61.09 76 GLN A CA 1
ATOM 562 C C . GLN A 1 76 ? 6.707 -19.859 -4.984 1 61.09 76 GLN A C 1
ATOM 564 O O . GLN A 1 76 ? 7.922 -19.656 -4.898 1 61.09 76 GLN A O 1
ATOM 569 N N . GLU A 1 77 ? 5.859 -19.156 -5.699 1 62.91 77 GLU A N 1
ATOM 570 C CA . GLU A 1 77 ? 6.418 -18.172 -6.629 1 62.91 77 GLU A CA 1
ATOM 571 C C . GLU A 1 77 ? 6.805 -16.891 -5.91 1 62.91 77 GLU A C 1
ATOM 573 O O . GLU A 1 77 ? 7.828 -16.281 -6.227 1 62.91 77 GLU A O 1
ATOM 578 N N . LEU A 1 78 ? 6.023 -16.656 -4.938 1 60.66 78 LEU A N 1
ATOM 579 C CA . LEU A 1 78 ? 6.254 -15.391 -4.254 1 60.66 78 LEU A CA 1
ATOM 580 C C . LEU A 1 78 ? 7.215 -15.57 -3.084 1 60.66 78 LEU A C 1
ATOM 582 O O . LEU A 1 78 ? 8.055 -14.711 -2.828 1 60.66 78 LEU A O 1
ATOM 586 N N . LEU A 1 79 ? 7.164 -16.703 -2.352 1 68.81 79 LEU A N 1
ATOM 587 C CA . LEU A 1 79 ? 7.914 -16.875 -1.111 1 68.81 79 LEU A CA 1
ATOM 588 C C . LEU A 1 79 ? 8.82 -18.109 -1.193 1 68.81 79 LEU A C 1
ATOM 590 O O . LEU A 1 79 ? 9.875 -18.141 -0.556 1 68.81 79 LEU A O 1
ATOM 594 N N . GLY A 1 80 ? 8.586 -19.047 -1.998 1 64.06 80 GLY A N 1
ATOM 595 C CA . GLY A 1 80 ? 9.383 -20.266 -2.086 1 64.06 80 GLY A CA 1
ATOM 596 C C . GLY A 1 80 ? 8.641 -21.5 -1.633 1 64.06 80 GLY A C 1
ATOM 597 O O . GLY A 1 80 ? 7.449 -21.656 -1.922 1 64.06 80 GLY A O 1
ATOM 598 N N . GLN A 1 81 ? 9.5 -22.469 -1.005 1 67.44 81 GLN A N 1
ATOM 599 C CA . GLN A 1 81 ? 8.953 -23.766 -0.613 1 67.44 81 GLN A CA 1
ATOM 600 C C . GLN A 1 81 ? 8.094 -23.641 0.642 1 67.44 81 GLN A C 1
ATOM 602 O O . GLN A 1 81 ? 8.43 -22.891 1.562 1 67.44 81 GLN A O 1
ATOM 607 N N . LYS A 1 82 ? 7.043 -24.359 0.708 1 66.5 82 LYS A N 1
ATOM 608 C CA . LYS A 1 82 ? 6.023 -24.359 1.753 1 66.5 82 LYS A CA 1
ATOM 609 C C . LYS A 1 82 ? 6.602 -24.828 3.086 1 66.5 82 LYS A C 1
ATOM 611 O O . LYS A 1 82 ? 6.141 -24.406 4.148 1 66.5 82 LYS A O 1
ATOM 616 N N . GLU A 1 83 ? 7.641 -25.688 2.939 1 69.19 83 GLU A N 1
ATOM 617 C CA . GLU A 1 83 ? 8.133 -26.312 4.164 1 69.19 83 GLU A CA 1
ATOM 618 C C . GLU A 1 83 ? 8.711 -25.266 5.121 1 69.19 83 GLU A C 1
ATOM 620 O O . GLU A 1 83 ? 8.68 -25.453 6.34 1 69.19 83 GLU A O 1
ATOM 625 N N . HIS A 1 84 ? 8.977 -24.25 4.527 1 80.06 84 HIS A N 1
ATOM 626 C CA . HIS A 1 84 ? 9.625 -23.25 5.375 1 80.06 84 HIS A CA 1
ATOM 627 C C . HIS A 1 84 ? 8.844 -21.938 5.371 1 80.06 84 HIS A C 1
ATOM 629 O O . HIS A 1 84 ? 9.43 -20.859 5.262 1 80.06 84 HIS A O 1
ATOM 635 N N . PHE A 1 85 ? 7.547 -22.016 5.613 1 81.5 85 PHE A N 1
ATOM 636 C CA . PHE A 1 85 ? 6.707 -20.828 5.598 1 81.5 85 PHE A CA 1
ATOM 637 C C . PHE A 1 85 ? 7.148 -19.844 6.672 1 81.5 85 PHE A C 1
ATOM 639 O O . PHE A 1 85 ? 7.238 -18.641 6.418 1 81.5 85 PHE A O 1
ATOM 646 N N . LEU A 1 86 ? 7.402 -20.422 7.758 1 85.62 86 LEU A N 1
ATOM 647 C CA . LEU A 1 86 ? 7.766 -19.547 8.875 1 85.62 86 LEU A CA 1
ATOM 648 C C . LEU A 1 86 ? 9.047 -18.781 8.57 1 85.62 86 LEU A C 1
ATOM 650 O O . LEU A 1 86 ? 9.172 -17.609 8.953 1 85.62 86 LEU A O 1
ATOM 654 N N . LEU A 1 87 ? 9.93 -19.469 7.91 1 86.62 87 LEU A N 1
ATOM 655 C CA . LEU A 1 87 ? 11.18 -18.797 7.559 1 86.62 87 LEU A CA 1
ATOM 656 C C . LEU A 1 87 ? 10.938 -17.688 6.547 1 86.62 87 LEU A C 1
ATOM 658 O O . LEU A 1 87 ? 11.438 -16.578 6.715 1 86.62 87 LEU A O 1
ATOM 662 N N . HIS A 1 88 ? 10.086 -17.938 5.578 1 87.5 88 HIS A N 1
ATOM 663 C CA . HIS A 1 88 ? 9.805 -16.969 4.527 1 87.5 88 HIS A CA 1
ATOM 664 C C . HIS A 1 88 ? 9.023 -15.773 5.074 1 87.5 88 HIS A C 1
ATOM 666 O O . HIS A 1 88 ? 9.328 -14.625 4.742 1 87.5 88 HIS A O 1
ATOM 672 N N . ALA A 1 89 ? 8.102 -16.109 5.871 1 89.75 89 ALA A N 1
ATOM 673 C CA . ALA A 1 89 ? 7.305 -15.055 6.484 1 89.75 89 ALA A CA 1
ATOM 674 C C . ALA A 1 89 ? 8.164 -14.156 7.371 1 89.75 89 ALA A C 1
ATOM 676 O O . ALA A 1 89 ? 8 -12.938 7.375 1 89.75 89 ALA A O 1
ATOM 677 N N . THR A 1 90 ? 9.094 -14.766 8.078 1 91.88 90 THR A N 1
ATOM 678 C CA . THR A 1 90 ? 9.969 -14.008 8.969 1 91.88 90 THR A CA 1
ATOM 679 C C . THR A 1 90 ? 10.906 -13.109 8.164 1 91.88 90 THR A C 1
ATOM 681 O O . THR A 1 90 ? 11.086 -11.938 8.5 1 91.88 90 THR A O 1
ATOM 684 N N . VAL A 1 91 ? 11.43 -13.625 7.148 1 92.56 91 VAL A N 1
ATOM 685 C CA . VAL A 1 91 ? 12.336 -12.852 6.305 1 92.56 91 VAL A CA 1
ATOM 686 C C . VAL A 1 91 ? 11.586 -11.695 5.66 1 92.56 91 VAL A C 1
ATOM 688 O O . VAL A 1 91 ? 12.094 -10.57 5.602 1 92.56 91 VAL A O 1
ATOM 691 N N . ALA A 1 92 ? 10.336 -11.969 5.184 1 93.12 92 ALA A N 1
ATOM 692 C CA . ALA A 1 92 ? 9.508 -10.93 4.57 1 93.12 92 ALA A CA 1
ATOM 693 C C . ALA A 1 92 ? 9.203 -9.812 5.57 1 93.12 92 ALA A C 1
ATOM 695 O O . ALA A 1 92 ? 9.273 -8.633 5.227 1 93.12 92 ALA A O 1
ATOM 696 N N . LEU A 1 93 ? 8.945 -10.234 6.785 1 94.25 93 LEU A N 1
ATOM 697 C CA . LEU A 1 93 ? 8.617 -9.273 7.828 1 94.25 93 LEU A CA 1
ATOM 698 C C . LEU A 1 93 ? 9.844 -8.43 8.188 1 94.25 93 LEU A C 1
ATOM 700 O O . LEU A 1 93 ? 9.734 -7.215 8.367 1 94.25 93 LEU A O 1
ATOM 704 N N . ILE A 1 94 ? 10.938 -9.031 8.242 1 95 94 ILE A N 1
ATOM 705 C CA . ILE A 1 94 ? 12.172 -8.312 8.531 1 95 94 ILE A CA 1
ATOM 706 C C . ILE A 1 94 ? 12.461 -7.316 7.41 1 95 94 ILE A C 1
ATOM 708 O O . ILE A 1 94 ? 12.852 -6.176 7.668 1 95 94 ILE A O 1
ATOM 712 N N . SER A 1 95 ? 12.305 -7.773 6.227 1 95.25 95 SER A N 1
ATOM 713 C CA . SER A 1 95 ? 12.508 -6.895 5.082 1 95.25 95 SER A CA 1
ATOM 714 C C . SER A 1 95 ? 11.539 -5.723 5.105 1 95.25 95 SER A C 1
ATOM 716 O O . SER A 1 95 ? 11.922 -4.582 4.832 1 95.25 95 SER A O 1
ATOM 718 N N . TYR A 1 96 ? 10.328 -6.051 5.469 1 95.12 96 TYR A N 1
ATOM 719 C CA . TYR A 1 96 ? 9.305 -5.02 5.609 1 95.12 96 TYR A CA 1
ATOM 720 C C . TYR A 1 96 ? 9.742 -3.955 6.609 1 95.12 96 TYR A C 1
ATOM 722 O O . TYR A 1 96 ? 9.648 -2.756 6.332 1 95.12 96 TYR A O 1
ATOM 730 N N . PHE A 1 97 ? 10.242 -4.469 7.688 1 94.94 97 PHE A N 1
ATOM 731 C CA . PHE A 1 97 ? 10.641 -3.574 8.766 1 94.94 97 PHE A CA 1
ATOM 732 C C . PHE A 1 97 ? 11.859 -2.752 8.359 1 94.94 97 PHE A C 1
ATOM 734 O O . PHE A 1 97 ? 11.898 -1.538 8.578 1 94.94 97 PHE A O 1
ATOM 741 N N . THR A 1 98 ? 12.742 -3.311 7.773 1 94.38 98 THR A N 1
ATOM 742 C CA . THR A 1 98 ? 14 -2.658 7.434 1 94.38 98 THR A CA 1
ATOM 743 C C . THR A 1 98 ? 13.797 -1.644 6.312 1 94.38 98 THR A C 1
ATOM 745 O O . THR A 1 98 ? 14.164 -0.475 6.453 1 94.38 98 THR A O 1
ATOM 748 N N . PHE A 1 99 ? 13.102 -1.961 5.281 1 94.75 99 PHE A N 1
ATOM 749 C CA . PHE A 1 99 ? 13.016 -1.121 4.09 1 94.75 99 PHE A CA 1
ATOM 750 C C . PHE A 1 99 ? 11.836 -0.162 4.188 1 94.75 99 PHE A C 1
ATOM 752 O O . PHE A 1 99 ? 11.875 0.931 3.617 1 94.75 99 PHE A O 1
ATOM 759 N N . GLY A 1 100 ? 10.828 -0.568 4.871 1 94.88 100 GLY A N 1
ATOM 760 C CA . GLY A 1 100 ? 9.672 0.295 5.047 1 94.88 100 GLY A CA 1
ATOM 761 C C . GLY A 1 100 ? 9.938 1.469 5.969 1 94.88 100 GLY A C 1
ATOM 762 O O . GLY A 1 100 ? 9.289 2.512 5.859 1 94.88 100 GLY A O 1
ATOM 763 N N . LEU A 1 101 ? 10.883 1.326 6.797 1 94.44 101 LEU A N 1
ATOM 764 C CA . LEU A 1 101 ? 11.188 2.357 7.785 1 94.44 101 LEU A CA 1
ATOM 765 C C . LEU A 1 101 ? 12.195 3.361 7.227 1 94.44 101 LEU A C 1
ATOM 767 O O . LEU A 1 101 ? 12.367 4.445 7.789 1 94.44 101 LEU A O 1
ATOM 771 N N . VAL A 1 102 ? 12.812 3.102 6.176 1 94.38 102 VAL A N 1
ATOM 772 C CA . VAL A 1 102 ? 13.898 3.916 5.652 1 94.38 102 VAL A CA 1
ATOM 773 C C . VAL A 1 102 ? 13.391 5.32 5.332 1 94.38 102 VAL A C 1
ATOM 775 O O . VAL A 1 102 ? 13.945 6.312 5.797 1 94.38 102 VAL A O 1
ATOM 778 N N . PRO A 1 103 ? 12.25 5.48 4.602 1 94.31 103 PRO A N 1
ATOM 779 C CA . PRO A 1 103 ? 11.805 6.828 4.254 1 94.31 103 PRO A CA 1
ATOM 780 C C . PRO A 1 103 ? 11.461 7.672 5.48 1 94.31 103 PRO A C 1
ATOM 782 O O . PRO A 1 103 ? 11.953 8.789 5.625 1 94.31 103 PRO A O 1
ATOM 785 N N . PRO A 1 104 ? 10.695 7.152 6.445 1 91.75 104 PRO A N 1
ATOM 786 C CA . PRO A 1 104 ? 10.375 7.953 7.633 1 91.75 104 PRO A CA 1
ATOM 787 C C . PRO A 1 104 ? 11.617 8.273 8.469 1 91.75 104 PRO A C 1
ATOM 789 O O . PRO A 1 104 ? 11.727 9.375 9.016 1 91.75 104 PRO A O 1
ATOM 792 N N . VAL A 1 105 ? 12.547 7.324 8.602 1 91.12 105 VAL A N 1
ATOM 793 C CA . VAL A 1 105 ? 13.75 7.527 9.398 1 91.12 105 VAL A CA 1
ATOM 794 C C . VAL A 1 105 ? 14.641 8.586 8.75 1 91.12 105 VAL A C 1
ATOM 796 O O . VAL A 1 105 ? 15.141 9.484 9.422 1 91.12 105 VAL A O 1
ATOM 799 N N . VAL A 1 106 ? 14.844 8.523 7.469 1 92.19 106 VAL A N 1
ATOM 800 C CA . VAL A 1 106 ? 15.664 9.492 6.742 1 92.19 106 VAL A CA 1
ATOM 801 C C . VAL A 1 106 ? 15.008 10.867 6.809 1 92.19 106 VAL A C 1
ATOM 803 O O . VAL A 1 106 ? 15.688 11.875 7 1 92.19 106 VAL A O 1
ATOM 806 N N . TYR A 1 107 ? 13.672 10.852 6.695 1 90.56 107 TYR A N 1
ATOM 807 C CA . TYR A 1 107 ? 12.953 12.117 6.781 1 90.56 107 TYR A CA 1
ATOM 808 C C . TYR A 1 107 ? 13.133 12.758 8.148 1 90.56 107 TYR A C 1
ATOM 810 O O . TYR A 1 107 ? 13.367 13.969 8.25 1 90.56 107 TYR A O 1
ATOM 818 N N . GLY A 1 108 ? 13.039 11.992 9.18 1 84.62 108 GLY A N 1
ATOM 819 C CA . GLY A 1 108 ? 13.195 12.492 10.539 1 84.62 108 GLY A CA 1
ATOM 820 C C . GLY A 1 108 ? 14.609 12.945 10.844 1 84.62 108 GLY A C 1
ATOM 821 O O . GLY A 1 108 ? 14.82 13.977 11.484 1 84.62 108 GLY A O 1
ATOM 822 N N . PHE A 1 109 ? 15.578 12.242 10.344 1 83.12 109 PHE A N 1
ATOM 823 C CA . PHE A 1 109 ? 16.984 12.523 10.648 1 83.12 109 PHE A CA 1
ATOM 824 C C . PHE A 1 109 ? 17.453 13.758 9.883 1 83.12 109 PHE A C 1
ATOM 826 O O . PHE A 1 109 ? 18.266 14.531 10.391 1 83.12 109 PHE A O 1
ATOM 833 N N . THR A 1 110 ? 16.922 13.891 8.695 1 78.25 110 THR A N 1
ATOM 834 C CA . THR A 1 110 ? 17.328 15.062 7.918 1 78.25 110 THR A CA 1
ATOM 835 C C . THR A 1 110 ? 16.734 16.344 8.523 1 78.25 110 THR A C 1
ATOM 837 O O . THR A 1 110 ? 17.328 17.406 8.414 1 78.25 110 THR A O 1
ATOM 840 N N . TYR A 1 111 ? 15.648 16.203 9.219 1 70.38 111 TYR A N 1
ATOM 841 C CA . TYR A 1 111 ? 15.023 17.312 9.93 1 70.38 111 TYR A CA 1
ATOM 842 C C . TYR A 1 111 ? 15.938 17.828 11.031 1 70.38 111 TYR A C 1
ATOM 844 O O . TYR A 1 111 ? 16 19.047 11.273 1 70.38 111 TYR A O 1
ATOM 852 N N . LEU A 1 112 ? 16.578 16.891 11.625 1 67.56 112 LEU A N 1
ATOM 853 C CA . LEU A 1 112 ? 17.453 17.266 12.734 1 67.56 112 LEU A CA 1
ATOM 854 C C . LEU A 1 112 ? 18.625 18.094 12.25 1 67.56 112 LEU A C 1
ATOM 856 O O . LEU A 1 112 ? 19.188 18.891 13 1 67.56 112 LEU A O 1
ATOM 860 N N . LYS A 1 113 ? 18.797 18.016 10.938 1 64.38 113 LYS A N 1
ATOM 861 C CA . LYS A 1 113 ? 19.984 18.703 10.406 1 64.38 113 LYS A CA 1
ATOM 862 C C . LYS A 1 113 ? 19.594 19.984 9.688 1 64.38 113 LYS A C 1
ATOM 864 O O . LYS A 1 113 ? 20.219 21.031 9.883 1 64.38 113 LYS A O 1
ATOM 869 N N . SER A 1 114 ? 18.594 19.797 8.781 1 61.09 114 SER A N 1
ATOM 870 C CA . SER A 1 114 ? 18.172 20.953 7.992 1 61.09 114 SER A CA 1
ATOM 871 C C . SER A 1 114 ? 16.656 20.969 7.809 1 61.09 114 SER A C 1
ATOM 873 O O . SER A 1 114 ? 16.047 19.922 7.566 1 61.09 114 SER A O 1
ATOM 875 N N . ASP A 1 115 ? 16.094 21.969 8.258 1 64.81 115 ASP A N 1
ATOM 876 C CA . ASP A 1 115 ? 14.633 22.047 8.164 1 64.81 115 ASP A CA 1
ATOM 877 C C . ASP A 1 115 ? 14.195 22.438 6.758 1 64.81 115 ASP A C 1
ATOM 879 O O . ASP A 1 115 ? 13.086 22.953 6.57 1 64.81 115 ASP A O 1
ATOM 883 N N . ASN A 1 116 ? 15.141 22.188 5.797 1 74.56 116 ASN A N 1
ATOM 884 C CA . ASN A 1 116 ? 14.68 22.516 4.449 1 74.56 116 ASN A CA 1
ATOM 885 C C . ASN A 1 116 ? 13.906 21.344 3.826 1 74.56 116 ASN A C 1
ATOM 887 O O . ASN A 1 116 ? 14.453 20.25 3.656 1 74.56 116 ASN A O 1
ATOM 891 N N . LYS A 1 117 ? 12.672 21.609 3.551 1 76.62 117 LYS A N 1
ATOM 892 C CA . LYS A 1 117 ? 11.758 20.594 3.025 1 76.62 117 LYS A CA 1
ATOM 893 C C . LYS A 1 117 ? 12.32 19.953 1.761 1 76.62 117 LYS A C 1
ATOM 895 O O . LYS A 1 117 ? 12.25 18.734 1.594 1 76.62 117 LYS A O 1
ATOM 900 N N . ASP A 1 118 ? 12.891 20.75 0.874 1 79.12 118 ASP A N 1
ATOM 901 C CA . ASP A 1 118 ? 13.391 20.219 -0.393 1 79.12 118 ASP A CA 1
ATOM 902 C C . ASP A 1 118 ? 14.57 19.281 -0.168 1 79.12 118 ASP A C 1
ATOM 904 O O . ASP A 1 118 ? 14.68 18.25 -0.821 1 79.12 118 ASP A O 1
ATOM 908 N N . CYS A 1 119 ? 15.375 19.672 0.75 1 82.06 119 CYS A N 1
ATOM 909 C CA . CYS A 1 119 ? 16.531 18.844 1.041 1 82.06 119 CYS A CA 1
ATOM 910 C C . CYS A 1 119 ? 16.109 17.531 1.683 1 82.06 119 CYS A C 1
ATOM 912 O O . CYS A 1 119 ? 16.688 16.484 1.385 1 82.06 119 CYS A O 1
ATOM 914 N N . LYS A 1 120 ? 15.086 17.594 2.449 1 85.44 120 LYS A N 1
ATOM 915 C CA . LYS A 1 120 ? 14.594 16.406 3.119 1 85.44 120 LYS A CA 1
ATOM 916 C C . LYS A 1 120 ? 14.008 15.414 2.115 1 85.44 120 LYS A C 1
ATOM 918 O O . LYS A 1 120 ? 14.305 14.219 2.172 1 85.44 120 LYS A O 1
ATOM 923 N N . LEU A 1 121 ? 13.258 15.938 1.174 1 90.38 121 LEU A N 1
ATOM 924 C CA . LEU A 1 121 ? 12.617 15.078 0.184 1 90.38 121 LEU A CA 1
ATOM 925 C C . LEU A 1 121 ? 13.648 14.469 -0.753 1 90.38 121 LEU A C 1
ATOM 927 O O . LEU A 1 121 ? 13.516 13.312 -1.159 1 90.38 121 LEU A O 1
ATOM 931 N N . ILE A 1 122 ? 14.68 15.242 -1.018 1 90.81 122 ILE A N 1
ATOM 932 C CA . ILE A 1 122 ? 15.758 14.734 -1.868 1 90.81 122 ILE A CA 1
ATOM 933 C C . ILE A 1 122 ? 16.5 13.609 -1.149 1 90.81 122 ILE A C 1
ATOM 935 O O . ILE A 1 122 ? 16.812 12.586 -1.756 1 90.81 122 ILE A O 1
ATOM 939 N N . ALA A 1 123 ? 16.75 13.82 0.133 1 91.56 123 ALA A N 1
ATOM 940 C CA . ALA A 1 123 ? 17.438 12.797 0.924 1 91.56 123 ALA A CA 1
ATOM 941 C C . ALA A 1 123 ? 16.625 11.508 0.975 1 91.56 123 ALA A C 1
ATOM 943 O O . ALA A 1 123 ? 17.188 10.414 0.831 1 91.56 123 ALA A O 1
ATOM 944 N N . VAL A 1 124 ? 15.281 11.664 1.238 1 94.56 124 VAL A N 1
ATOM 945 C CA . VAL A 1 124 ? 14.398 10.508 1.279 1 94.56 124 VAL A CA 1
ATOM 946 C C . VAL A 1 124 ? 14.383 9.812 -0.082 1 94.56 124 VAL A C 1
ATOM 948 O O . VAL A 1 124 ? 14.445 8.586 -0.162 1 94.56 124 VAL A O 1
ATOM 951 N N . ALA A 1 125 ? 14.398 10.586 -1.175 1 94.5 125 ALA A N 1
ATOM 952 C CA . ALA A 1 125 ? 14.375 10.047 -2.533 1 94.5 125 ALA A CA 1
ATOM 953 C C . ALA A 1 125 ? 15.648 9.266 -2.834 1 94.5 125 ALA A C 1
ATOM 955 O O . ALA A 1 125 ? 15.594 8.172 -3.406 1 94.5 125 ALA A O 1
ATOM 956 N N . ILE A 1 126 ? 16.781 9.812 -2.406 1 94.12 126 ILE A N 1
ATOM 957 C CA . ILE A 1 126 ? 18.062 9.164 -2.662 1 94.12 126 ILE A CA 1
ATOM 958 C C . ILE A 1 126 ? 18.141 7.855 -1.88 1 94.12 126 ILE A C 1
ATOM 960 O O . ILE A 1 126 ? 18.484 6.809 -2.439 1 94.12 126 ILE A O 1
ATOM 964 N N . ALA A 1 127 ? 17.812 7.891 -0.61 1 95.06 127 ALA A N 1
ATOM 965 C CA . ALA A 1 127 ? 17.859 6.699 0.23 1 95.06 127 ALA A CA 1
ATOM 966 C C . ALA A 1 127 ? 16.922 5.617 -0.309 1 95.06 127 ALA A C 1
ATOM 968 O O . ALA A 1 127 ? 17.297 4.445 -0.385 1 95.06 127 ALA A O 1
ATOM 969 N N . SER A 1 128 ? 15.672 6.027 -0.702 1 96.69 128 SER A N 1
ATOM 970 C CA . SER A 1 128 ? 14.703 5.074 -1.238 1 96.69 128 SER A CA 1
ATOM 971 C C . SER A 1 128 ? 15.172 4.504 -2.572 1 96.69 128 SER A C 1
ATOM 973 O O . SER A 1 128 ? 14.945 3.326 -2.859 1 96.69 128 SER A O 1
ATOM 975 N N . SER A 1 129 ? 15.836 5.352 -3.396 1 95.81 129 SER A N 1
ATOM 976 C CA . SER A 1 129 ? 16.359 4.883 -4.676 1 95.81 129 SER A CA 1
ATOM 977 C C . SER A 1 129 ? 17.391 3.771 -4.48 1 95.81 129 SER A C 1
ATOM 979 O O . SER A 1 129 ? 17.375 2.777 -5.207 1 95.81 129 SER A O 1
ATOM 981 N N . LEU A 1 130 ? 18.219 3.928 -3.477 1 96.19 130 LEU A N 1
ATOM 982 C CA . LEU A 1 130 ? 19.219 2.908 -3.182 1 96.19 130 LEU A CA 1
ATOM 983 C C . LEU A 1 130 ? 18.547 1.6 -2.766 1 96.19 130 LEU A C 1
ATOM 985 O O . LEU A 1 130 ? 18.969 0.523 -3.205 1 96.19 130 LEU A O 1
ATOM 989 N N . CYS A 1 131 ? 17.5 1.716 -1.955 1 95.94 131 CYS A N 1
ATOM 990 C CA . CYS A 1 131 ? 16.781 0.527 -1.515 1 95.94 131 CYS A CA 1
ATOM 991 C C . CYS A 1 131 ? 16.078 -0.15 -2.686 1 95.94 131 CYS A C 1
ATOM 993 O O . CYS A 1 131 ? 16.141 -1.372 -2.828 1 95.94 131 CYS A O 1
ATOM 995 N N . ILE A 1 132 ? 15.438 0.623 -3.543 1 96.06 132 ILE A N 1
ATOM 996 C CA . ILE A 1 132 ? 14.703 0.1 -4.691 1 96.06 132 ILE A CA 1
ATOM 997 C C . ILE A 1 132 ? 15.672 -0.579 -5.656 1 96.06 132 ILE A C 1
ATOM 999 O O . ILE A 1 132 ? 15.391 -1.662 -6.172 1 96.06 132 ILE A O 1
ATOM 1003 N N . ILE A 1 133 ? 16.891 0.03 -5.887 1 95.38 133 ILE A N 1
ATOM 1004 C CA . ILE A 1 133 ? 17.891 -0.559 -6.762 1 95.38 133 ILE A CA 1
ATOM 1005 C C . ILE A 1 133 ? 18.328 -1.908 -6.203 1 95.38 133 ILE A C 1
ATOM 1007 O O . ILE A 1 133 ? 18.406 -2.898 -6.934 1 95.38 133 ILE A O 1
ATOM 1011 N N . MET A 1 134 ? 18.547 -1.928 -4.902 1 96.62 134 MET A N 1
ATOM 1012 C CA . MET A 1 134 ? 19.016 -3.152 -4.25 1 96.62 134 MET A CA 1
ATOM 1013 C C . MET A 1 134 ? 17.953 -4.246 -4.344 1 96.62 134 MET A C 1
ATOM 1015 O O . MET A 1 134 ? 18.25 -5.383 -4.711 1 96.62 134 MET A O 1
ATOM 1019 N N . LEU A 1 135 ? 16.719 -3.955 -4.113 1 95.69 135 LEU A N 1
ATOM 1020 C CA . LEU A 1 135 ? 15.648 -4.949 -4.074 1 95.69 135 LEU A CA 1
ATOM 1021 C C . LEU A 1 135 ? 15.227 -5.352 -5.48 1 95.69 135 LEU A C 1
ATOM 1023 O O . LEU A 1 135 ? 14.891 -6.512 -5.727 1 95.69 135 LEU A O 1
ATOM 1027 N N . ALA A 1 136 ? 15.234 -4.395 -6.383 1 94.94 136 ALA A N 1
ATOM 1028 C CA . ALA A 1 136 ? 14.922 -4.719 -7.77 1 94.94 136 ALA A CA 1
ATOM 1029 C C . ALA A 1 136 ? 15.977 -5.641 -8.375 1 94.94 136 ALA A C 1
ATOM 1031 O O . ALA A 1 136 ? 15.656 -6.531 -9.164 1 94.94 136 ALA A O 1
ATOM 1032 N N . THR A 1 137 ? 17.234 -5.387 -8.016 1 94.44 137 THR A N 1
ATOM 1033 C CA . THR A 1 137 ? 18.297 -6.277 -8.453 1 94.44 137 THR A CA 1
ATOM 1034 C C . THR A 1 137 ? 18.094 -7.684 -7.898 1 94.44 137 THR A C 1
ATOM 1036 O O . THR A 1 137 ? 18.266 -8.672 -8.617 1 94.44 137 THR A O 1
ATOM 1039 N N . ALA A 1 138 ? 17.719 -7.746 -6.594 1 93.25 138 ALA A N 1
ATOM 1040 C CA . ALA A 1 138 ? 17.422 -9.031 -5.973 1 93.25 138 ALA A CA 1
ATOM 1041 C C . ALA A 1 138 ? 16.266 -9.727 -6.672 1 93.25 138 ALA A C 1
ATOM 1043 O O . ALA A 1 138 ? 16.266 -10.945 -6.828 1 93.25 138 ALA A O 1
ATOM 1044 N N . LYS A 1 139 ? 15.312 -8.984 -7.094 1 91.06 139 LYS A N 1
ATOM 1045 C CA . LYS A 1 139 ? 14.18 -9.539 -7.816 1 91.06 139 LYS A CA 1
ATOM 1046 C C . LYS A 1 139 ? 14.609 -10.109 -9.164 1 91.06 139 LYS A C 1
ATOM 1048 O O . LYS A 1 139 ? 14.172 -11.188 -9.562 1 91.06 139 LYS A O 1
ATOM 1053 N N . ALA A 1 140 ? 15.445 -9.359 -9.867 1 89.94 140 ALA A N 1
ATOM 1054 C CA . ALA A 1 140 ? 15.961 -9.844 -11.148 1 89.94 140 ALA A CA 1
ATOM 1055 C C . ALA A 1 140 ? 16.766 -11.125 -10.953 1 89.94 140 ALA A C 1
ATOM 1057 O O . ALA A 1 140 ? 16.672 -12.047 -11.766 1 89.94 140 ALA A O 1
ATOM 1058 N N . TYR A 1 141 ? 17.5 -11.117 -9.891 1 88.38 141 TYR A N 1
ATOM 1059 C CA . TYR A 1 141 ? 18.312 -12.289 -9.57 1 88.38 141 TYR A CA 1
ATOM 1060 C C . TYR A 1 141 ? 17.438 -13.523 -9.383 1 88.38 141 TYR A C 1
ATOM 1062 O O . TYR A 1 141 ? 17.75 -14.609 -9.883 1 88.38 141 TYR A O 1
ATOM 1070 N N . THR A 1 142 ? 16.375 -13.414 -8.68 1 85.25 142 THR A N 1
ATOM 1071 C CA . THR A 1 142 ? 15.484 -14.539 -8.406 1 85.25 142 THR A CA 1
ATOM 1072 C C . THR A 1 142 ? 14.742 -14.969 -9.672 1 85.25 142 THR A C 1
ATOM 1074 O O . THR A 1 142 ? 14.25 -16.094 -9.758 1 85.25 142 THR A O 1
ATOM 1077 N N . ARG A 1 143 ? 14.68 -14.008 -10.57 1 82.44 143 ARG A N 1
ATOM 1078 C CA . ARG A 1 143 ? 13.984 -14.305 -11.82 1 82.44 143 ARG A CA 1
ATOM 1079 C C . ARG A 1 143 ? 14.906 -15.016 -12.805 1 82.44 143 ARG A C 1
ATOM 1081 O O . ARG A 1 143 ? 14.469 -15.453 -13.867 1 82.44 143 ARG A O 1
ATOM 1088 N N . GLY A 1 144 ? 16.109 -15.242 -12.406 1 81.5 144 GLY A N 1
ATOM 1089 C CA . GLY A 1 144 ? 17.047 -15.945 -13.258 1 81.5 144 GLY A CA 1
ATOM 1090 C C . GLY A 1 144 ? 17.656 -15.062 -14.328 1 81.5 144 GLY A C 1
ATOM 1091 O O . GLY A 1 144 ? 17.953 -15.531 -15.43 1 81.5 144 GLY A O 1
ATOM 1092 N N . ALA A 1 145 ? 17.688 -13.852 -13.992 1 79.19 145 ALA A N 1
ATOM 1093 C CA . ALA A 1 145 ? 18.297 -12.961 -14.969 1 79.19 145 ALA A CA 1
ATOM 1094 C C . ALA A 1 145 ? 19.75 -13.305 -15.203 1 79.19 145 ALA A C 1
ATOM 1096 O O . ALA A 1 145 ? 20.516 -13.516 -14.242 1 79.19 145 ALA A O 1
ATOM 1097 N N . ASN A 1 146 ? 20.109 -13.594 -16.469 1 84.12 146 ASN A N 1
ATOM 1098 C CA . ASN A 1 146 ? 21.469 -14 -16.812 1 84.12 146 ASN A CA 1
ATOM 1099 C C . ASN A 1 146 ? 22.219 -12.883 -17.531 1 84.12 146 ASN A C 1
ATOM 1101 O O . ASN A 1 146 ? 23.438 -12.969 -17.719 1 84.12 146 ASN A O 1
ATOM 1105 N N . LYS A 1 147 ? 21.516 -12 -17.969 1 89.12 147 LYS A N 1
ATOM 1106 C CA . LYS A 1 147 ? 22.125 -10.906 -18.703 1 89.12 147 LYS A CA 1
ATOM 1107 C C . LYS A 1 147 ? 22.031 -9.594 -17.922 1 89.12 147 LYS A C 1
ATOM 1109 O O . LYS A 1 147 ? 21.047 -9.352 -17.219 1 89.12 147 LYS A O 1
ATOM 1114 N N . PHE A 1 148 ? 23 -8.789 -18.031 1 92.19 148 PHE A N 1
ATOM 1115 C CA . PHE A 1 148 ? 23.078 -7.488 -17.375 1 92.19 148 PHE A CA 1
ATOM 1116 C C . PHE A 1 148 ? 21.922 -6.59 -17.828 1 92.19 148 PHE A C 1
ATOM 1118 O O . PHE A 1 148 ? 21.391 -5.824 -17.031 1 92.19 148 PHE A O 1
ATOM 1125 N N . SER A 1 149 ? 21.516 -6.746 -19.031 1 92.56 149 SER A N 1
ATOM 1126 C CA . SER A 1 149 ? 20.438 -5.941 -19.578 1 92.56 149 SER A CA 1
ATOM 1127 C C . SER A 1 149 ? 19.109 -6.203 -18.859 1 92.56 149 SER A C 1
ATOM 1129 O O . SER A 1 149 ? 18.328 -5.281 -18.641 1 92.56 149 SER A O 1
ATOM 1131 N N . LYS A 1 150 ? 18.875 -7.406 -18.484 1 90.44 150 LYS A N 1
ATOM 1132 C CA . LYS A 1 150 ? 17.641 -7.758 -17.781 1 90.44 150 LYS A CA 1
ATOM 1133 C C . LYS A 1 150 ? 17.625 -7.152 -16.375 1 90.44 150 LYS A C 1
ATOM 1135 O O . LYS A 1 150 ? 16.578 -6.711 -15.898 1 90.44 150 LYS A O 1
ATOM 1140 N N . TYR A 1 151 ? 18.844 -7.102 -15.781 1 92.19 151 TYR A N 1
ATOM 1141 C CA . TYR A 1 151 ? 18.969 -6.465 -14.477 1 92.19 151 TYR A CA 1
ATOM 1142 C C . TYR A 1 151 ? 18.656 -4.977 -14.562 1 92.19 151 TYR A C 1
ATOM 1144 O O . TYR A 1 151 ? 17.891 -4.449 -13.758 1 92.19 151 TYR A O 1
ATOM 1152 N N . VAL A 1 152 ? 19.172 -4.348 -15.555 1 93.88 152 VAL A N 1
ATOM 1153 C CA . VAL A 1 152 ? 18.984 -2.912 -15.742 1 93.88 152 VAL A CA 1
ATOM 1154 C C . VAL A 1 152 ? 17.516 -2.615 -16.047 1 93.88 152 VAL A C 1
ATOM 1156 O O . VAL A 1 152 ? 16.953 -1.654 -15.516 1 93.88 152 VAL A O 1
ATOM 1159 N N . LYS A 1 153 ? 16.922 -3.443 -16.828 1 91.94 153 LYS A N 1
ATOM 1160 C CA . LYS A 1 153 ? 15.516 -3.254 -17.188 1 91.94 153 LYS A CA 1
ATOM 1161 C C . LYS A 1 153 ? 14.609 -3.346 -15.969 1 91.94 153 LYS A C 1
ATOM 1163 O O . LYS A 1 153 ? 13.719 -2.512 -15.781 1 91.94 153 LYS A O 1
ATOM 1168 N N . THR A 1 154 ? 14.891 -4.316 -15.117 1 92.06 154 THR A N 1
ATOM 1169 C CA . THR A 1 154 ? 14.078 -4.504 -13.922 1 92.06 154 THR A CA 1
ATOM 1170 C C . THR A 1 154 ? 14.25 -3.326 -12.961 1 92.06 154 THR A C 1
ATOM 1172 O O . THR A 1 154 ? 13.266 -2.799 -12.438 1 92.06 154 THR A O 1
ATOM 1175 N N . VAL A 1 155 ? 15.445 -2.904 -12.797 1 94.31 155 VAL A N 1
ATOM 1176 C CA . VAL A 1 155 ? 15.75 -1.79 -11.906 1 94.31 155 VAL A CA 1
ATOM 1177 C C . VAL A 1 155 ? 15.094 -0.514 -12.438 1 94.31 155 VAL A C 1
ATOM 1179 O O . VAL A 1 155 ? 14.492 0.244 -11.672 1 94.31 155 VAL A O 1
ATOM 1182 N N . LEU A 1 156 ? 15.172 -0.307 -13.719 1 93.94 156 LEU A N 1
ATOM 1183 C CA . LEU A 1 156 ? 14.578 0.877 -14.328 1 93.94 156 LEU A CA 1
ATOM 1184 C C . LEU A 1 156 ? 13.055 0.834 -14.227 1 93.94 156 LEU A C 1
ATOM 1186 O O . LEU A 1 156 ? 12.414 1.858 -13.969 1 93.94 156 LEU A O 1
ATOM 1190 N N . PHE A 1 157 ? 12.625 -0.338 -14.414 1 93.31 157 PHE A N 1
ATOM 1191 C CA . PHE A 1 157 ? 11.18 -0.52 -14.359 1 93.31 157 PHE A CA 1
ATOM 1192 C C . PHE A 1 157 ? 10.633 -0.112 -13 1 93.31 157 PHE A C 1
ATOM 1194 O O . PHE A 1 157 ? 9.727 0.714 -12.906 1 93.31 157 PHE A O 1
ATOM 1201 N N . TYR A 1 158 ? 11.141 -0.599 -11.914 1 93.69 158 TYR A N 1
ATOM 1202 C CA . TYR A 1 158 ? 10.688 -0.305 -10.562 1 93.69 158 TYR A CA 1
ATOM 1203 C C . TYR A 1 158 ? 11.086 1.106 -10.141 1 93.69 158 TYR A C 1
ATOM 1205 O O . TYR A 1 158 ? 10.336 1.782 -9.43 1 93.69 158 TYR A O 1
ATOM 1213 N N . GLY A 1 159 ? 12.234 1.531 -10.586 1 94.56 159 GLY A N 1
ATOM 1214 C CA . GLY A 1 159 ? 12.664 2.891 -10.305 1 94.56 159 GLY A CA 1
ATOM 1215 C C . GLY A 1 159 ? 11.75 3.945 -10.891 1 94.56 159 GLY A C 1
ATOM 1216 O O . GLY A 1 159 ? 11.398 4.914 -10.219 1 94.56 159 GLY A O 1
ATOM 1217 N N . ILE A 1 160 ? 11.359 3.75 -12.094 1 93.62 160 ILE A N 1
ATOM 1218 C CA . ILE A 1 160 ? 10.469 4.688 -12.766 1 93.62 160 ILE A CA 1
ATOM 1219 C C . ILE A 1 160 ? 9.102 4.684 -12.086 1 93.62 160 ILE A C 1
ATOM 1221 O O . ILE A 1 160 ? 8.516 5.742 -11.844 1 93.62 160 ILE A O 1
ATOM 1225 N N . ALA A 1 161 ? 8.625 3.516 -11.781 1 91.56 161 ALA A N 1
ATOM 1226 C CA . ALA A 1 161 ? 7.332 3.406 -11.109 1 91.56 161 ALA A CA 1
ATOM 1227 C C . ALA A 1 161 ? 7.348 4.145 -9.773 1 91.56 161 ALA A C 1
ATOM 1229 O O . ALA A 1 161 ? 6.41 4.875 -9.453 1 91.56 161 ALA A O 1
ATOM 1230 N N . ALA A 1 162 ? 8.383 3.893 -9.008 1 94.94 162 ALA A N 1
ATOM 1231 C CA . ALA A 1 162 ? 8.508 4.543 -7.703 1 94.94 162 ALA A CA 1
ATOM 1232 C C . ALA A 1 162 ? 8.602 6.059 -7.852 1 94.94 162 ALA A C 1
ATOM 1234 O O . ALA A 1 162 ? 7.965 6.801 -7.102 1 94.94 162 ALA A O 1
ATOM 1235 N N . SER A 1 163 ? 9.398 6.512 -8.844 1 95.19 163 SER A N 1
ATOM 1236 C CA . SER A 1 163 ? 9.578 7.938 -9.094 1 95.19 163 SER A CA 1
ATOM 1237 C C . SER A 1 163 ? 8.273 8.586 -9.555 1 95.19 163 SER A C 1
ATOM 1239 O O . SER A 1 163 ? 7.91 9.664 -9.086 1 95.19 163 SER A O 1
ATOM 1241 N N . MET A 1 164 ? 7.543 7.914 -10.359 1 94.81 164 MET A N 1
ATOM 1242 C CA . MET A 1 164 ? 6.262 8.43 -10.836 1 94.81 164 MET A CA 1
ATOM 1243 C C . MET A 1 164 ? 5.23 8.453 -9.711 1 94.81 164 MET A C 1
ATOM 1245 O O . MET A 1 164 ? 4.527 9.445 -9.523 1 94.81 164 MET A O 1
ATOM 1249 N N . ALA A 1 165 ? 5.199 7.32 -8.992 1 94.94 165 ALA A N 1
ATOM 1250 C CA . ALA A 1 165 ? 4.238 7.215 -7.902 1 94.94 165 ALA A CA 1
ATOM 1251 C C . ALA A 1 165 ? 4.445 8.328 -6.875 1 94.94 165 ALA A C 1
ATOM 1253 O O . ALA A 1 165 ? 3.498 9.031 -6.52 1 94.94 165 ALA A O 1
ATOM 1254 N N . SER A 1 166 ? 5.699 8.539 -6.41 1 95.88 166 SER A N 1
ATOM 1255 C CA . SER A 1 166 ? 5.996 9.562 -5.414 1 95.88 166 SER A CA 1
ATOM 1256 C C . SER A 1 166 ? 5.918 10.961 -6.02 1 95.88 166 SER A C 1
ATOM 1258 O O . SER A 1 166 ? 5.379 11.883 -5.398 1 95.88 166 SER A O 1
ATOM 1260 N N . GLY A 1 167 ? 6.492 11.109 -7.273 1 94.31 167 GLY A N 1
ATOM 1261 C CA . GLY A 1 167 ? 6.48 12.406 -7.934 1 94.31 167 GLY A CA 1
ATOM 1262 C C . GLY A 1 167 ? 5.082 12.883 -8.273 1 94.31 167 GLY A C 1
ATOM 1263 O O . GLY A 1 167 ? 4.719 14.023 -7.961 1 94.31 167 GLY A O 1
ATOM 1264 N N . VAL A 1 168 ? 4.273 12.047 -8.828 1 93.56 168 VAL A N 1
ATOM 1265 C CA . VAL A 1 168 ? 2.91 12.406 -9.195 1 93.56 168 VAL A CA 1
ATOM 1266 C C . VAL A 1 168 ? 2.062 12.594 -7.941 1 93.56 168 VAL A C 1
ATOM 1268 O O . VAL A 1 168 ? 1.225 13.492 -7.879 1 93.56 168 VAL A O 1
ATOM 1271 N N . GLY A 1 169 ? 2.297 11.703 -7 1 94.75 169 GLY A N 1
ATOM 1272 C CA . GLY A 1 169 ? 1.621 11.906 -5.727 1 94.75 169 GLY A CA 1
ATOM 1273 C C . GLY A 1 169 ? 1.919 13.258 -5.102 1 94.75 169 GLY A C 1
ATOM 1274 O O . GLY A 1 169 ? 1.013 13.93 -4.609 1 94.75 169 GLY A O 1
ATOM 1275 N N . TYR A 1 170 ? 3.115 13.648 -5.191 1 94.44 170 TYR A N 1
ATOM 1276 C CA . TYR A 1 170 ? 3.541 14.93 -4.637 1 94.44 170 TYR A CA 1
ATOM 1277 C C . TYR A 1 170 ? 2.883 16.094 -5.371 1 94.44 170 TYR A C 1
ATOM 1279 O O . TYR A 1 170 ? 2.314 16.984 -4.746 1 94.44 170 TYR A O 1
ATOM 1287 N N . VAL A 1 171 ? 2.961 16.047 -6.664 1 93.94 171 VAL A N 1
ATOM 1288 C CA . VAL A 1 171 ? 2.385 17.109 -7.484 1 93.94 171 VAL A CA 1
ATOM 1289 C C . VAL A 1 171 ? 0.87 17.141 -7.297 1 93.94 171 VAL A C 1
ATOM 1291 O O . VAL A 1 171 ? 0.276 18.219 -7.168 1 93.94 171 VAL A O 1
ATOM 1294 N N . ALA A 1 172 ? 0.258 16 -7.262 1 93.25 172 ALA A N 1
ATOM 1295 C CA . ALA A 1 172 ? -1.183 15.906 -7.043 1 93.25 172 ALA A CA 1
ATOM 1296 C C . ALA A 1 172 ? -1.568 16.5 -5.691 1 93.25 172 ALA A C 1
ATOM 1298 O O . ALA A 1 172 ? -2.586 17.188 -5.574 1 93.25 172 ALA A O 1
ATOM 1299 N N . GLY A 1 173 ? -0.766 16.203 -4.727 1 92.62 173 GLY A N 1
ATOM 1300 C CA . GLY A 1 173 ? -1.021 16.781 -3.414 1 92.62 173 GLY A CA 1
ATOM 1301 C C . GLY A 1 173 ? -0.987 18.297 -3.41 1 92.62 173 GLY A C 1
ATOM 1302 O O . GLY A 1 173 ? -1.837 18.938 -2.791 1 92.62 173 GLY A O 1
ATOM 1303 N N . HIS A 1 174 ? -0.013 18.812 -4.102 1 91.31 174 HIS A N 1
ATOM 1304 C CA . HI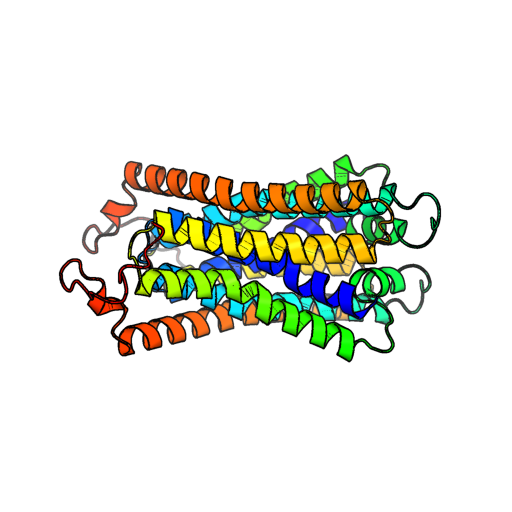S A 1 174 ? 0.072 20.266 -4.203 1 91.31 174 HIS A CA 1
ATOM 1305 C C . HIS A 1 174 ? -1.146 20.844 -4.918 1 91.31 174 HIS A C 1
ATOM 1307 O O . HIS A 1 174 ? -1.66 21.891 -4.531 1 91.31 174 HIS A O 1
ATOM 1313 N N . PHE A 1 175 ? -1.581 20.172 -5.941 1 91.75 175 PHE A N 1
ATOM 1314 C CA . PHE A 1 175 ? -2.762 20.609 -6.68 1 91.75 175 PHE A CA 1
ATOM 1315 C C . PHE A 1 175 ? -4.004 20.562 -5.797 1 91.75 175 PHE A C 1
ATOM 1317 O O . PHE A 1 175 ? -4.816 21.484 -5.809 1 91.75 175 PHE A O 1
ATOM 1324 N N . VAL A 1 176 ? -4.172 19.516 -5.047 1 91 176 VAL A N 1
ATOM 1325 C CA . VAL A 1 176 ? -5.32 19.344 -4.156 1 91 176 VAL A CA 1
ATOM 1326 C C . VAL A 1 176 ? -5.305 20.438 -3.09 1 91 176 VAL A C 1
ATOM 1328 O O . VAL A 1 176 ? -6.34 21.047 -2.793 1 91 176 VAL A O 1
ATOM 1331 N N . LYS A 1 177 ? -4.152 20.656 -2.551 1 89.75 177 LYS A N 1
ATOM 1332 C CA . LYS A 1 177 ? -4 21.719 -1.551 1 89.75 177 LYS A CA 1
ATOM 1333 C C . LYS A 1 177 ? -4.426 23.078 -2.109 1 89.75 177 LYS A C 1
ATOM 1335 O O . LYS A 1 177 ? -5.164 23.812 -1.461 1 89.75 177 LYS A O 1
ATOM 1340 N N . ARG A 1 178 ? -3.947 23.375 -3.291 1 89.38 178 ARG A N 1
ATOM 1341 C CA . ARG A 1 178 ? -4.27 24.641 -3.934 1 89.38 178 ARG A CA 1
ATOM 1342 C C . ARG A 1 178 ? -5.762 24.75 -4.215 1 89.38 178 ARG A C 1
ATOM 1344 O O . ARG A 1 178 ? -6.359 25.812 -4.031 1 89.38 178 ARG A O 1
ATOM 1351 N N . LEU A 1 179 ? -6.32 23.672 -4.691 1 85.81 179 LEU A N 1
ATOM 1352 C CA . LEU A 1 179 ? -7.75 23.641 -4.977 1 85.81 179 LEU A CA 1
ATOM 1353 C C . LEU A 1 179 ? -8.562 23.891 -3.709 1 85.81 179 LEU A C 1
ATOM 1355 O O . LEU A 1 179 ? -9.539 24.641 -3.727 1 85.81 179 LEU A O 1
ATOM 1359 N N . MET A 1 180 ? -8.125 23.312 -2.654 1 83.56 180 MET A N 1
ATOM 1360 C CA . MET A 1 180 ? -8.82 23.469 -1.38 1 83.56 180 MET A CA 1
ATOM 1361 C C . MET A 1 180 ? -8.695 24.891 -0.856 1 83.56 180 MET A C 1
ATOM 1363 O O . MET A 1 180 ? -9.641 25.438 -0.27 1 83.56 180 MET A O 1
ATOM 1367 N N . ASP A 1 181 ? -7.594 25.438 -1.038 1 82.38 181 ASP A N 1
ATOM 1368 C CA . ASP A 1 181 ? -7.375 26.828 -0.654 1 82.38 181 ASP A CA 1
ATOM 1369 C C . ASP A 1 181 ? -8.273 27.781 -1.455 1 82.38 181 ASP A C 1
ATOM 1371 O O . ASP A 1 181 ? -8.859 28.703 -0.898 1 82.38 181 ASP A O 1
ATOM 1375 N N . LYS A 1 182 ? -8.352 27.516 -2.65 1 84.19 182 LYS A N 1
ATOM 1376 C CA . LYS A 1 182 ? -9.164 28.344 -3.533 1 84.19 182 LYS A CA 1
ATOM 1377 C C . LYS A 1 182 ? -10.648 28.219 -3.207 1 84.19 182 LYS A C 1
ATOM 1379 O O . LYS A 1 182 ? -11.406 29.188 -3.322 1 84.19 182 LYS A O 1
ATOM 1384 N N . LEU A 1 183 ? -11.031 26.969 -2.861 1 78.31 183 LEU A N 1
ATOM 1385 C CA . LEU A 1 183 ? -12.438 26.719 -2.539 1 78.31 183 LEU A CA 1
ATOM 1386 C C . LEU A 1 183 ? -12.773 27.25 -1.148 1 78.31 183 LEU A C 1
ATOM 1388 O O . LEU A 1 183 ? -13.945 27.297 -0.768 1 78.31 183 LEU A O 1
ATOM 1392 N N . GLY A 1 184 ? -11.891 27.844 -0.433 1 65.38 184 GLY A N 1
ATOM 1393 C CA . GLY A 1 184 ? -12.078 28.438 0.875 1 65.38 184 GLY A CA 1
ATOM 1394 C C . GLY A 1 184 ? -12.297 27.422 1.978 1 65.38 184 GLY A C 1
ATOM 1395 O O . GLY A 1 184 ? -12.859 27.75 3.029 1 65.38 184 GLY A O 1
ATOM 1396 N N . TRP A 1 185 ? -12.047 26.234 1.674 1 60.75 185 TRP A N 1
ATOM 1397 C CA . TRP A 1 185 ? -12.289 25.203 2.67 1 60.75 185 TRP A CA 1
ATOM 1398 C C . TRP A 1 185 ? -11.281 25.281 3.807 1 60.75 185 TRP A C 1
ATOM 1400 O O . TRP A 1 185 ? -11.594 24.938 4.953 1 60.75 185 TRP A O 1
ATOM 1410 N N . PHE A 1 186 ? -10.086 25.734 3.572 1 55.38 186 PHE A N 1
ATOM 1411 C CA . PHE A 1 186 ? -9.086 25.938 4.605 1 55.38 186 PHE A CA 1
ATOM 1412 C C . PHE A 1 186 ? -9.5 27.078 5.539 1 55.38 186 PHE A C 1
ATOM 1414 O O . PHE A 1 186 ? -9.227 27.031 6.742 1 55.38 186 PHE A O 1
ATOM 1421 N N . GLU A 1 187 ? -9.93 28.172 5.004 1 51.69 187 GLU A N 1
ATOM 1422 C CA . GLU A 1 187 ? -10.359 29.375 5.723 1 51.69 187 GLU A CA 1
ATOM 1423 C C . GLU A 1 187 ? -11.641 29.125 6.504 1 51.69 187 GLU A C 1
ATOM 1425 O O . GLU A 1 187 ? -11.867 29.719 7.551 1 51.69 187 GLU A O 1
ATOM 1430 N N . LYS A 1 188 ? -12.586 28.375 5.973 1 49.94 188 LYS A N 1
ATOM 1431 C CA . LYS A 1 188 ? -13.867 28.266 6.656 1 49.94 188 LYS A CA 1
ATOM 1432 C C . LYS A 1 188 ? -13.719 27.5 7.969 1 49.94 188 LYS A C 1
ATOM 1434 O O . LYS A 1 188 ? -14.555 27.641 8.867 1 49.94 188 LYS A O 1
ATOM 1439 N N . ILE A 1 189 ? -12.891 26.531 8.055 1 45.94 189 ILE A N 1
ATOM 1440 C CA . ILE A 1 189 ? -12.93 25.719 9.258 1 45.94 189 ILE A CA 1
ATOM 1441 C C . ILE A 1 189 ? -12.188 26.422 10.383 1 45.94 189 ILE A C 1
ATOM 1443 O O . ILE A 1 189 ? -11.617 25.781 11.273 1 45.94 189 ILE A O 1
ATOM 1447 N N . GLN A 1 190 ? -11.789 27.641 10.266 1 37.75 190 GLN A N 1
ATOM 1448 C CA . GLN A 1 190 ? -11.555 28.297 11.547 1 37.75 190 GLN A CA 1
ATOM 1449 C C . GLN A 1 190 ? -12.75 28.125 12.484 1 37.75 190 GLN A C 1
ATOM 1451 O O . GLN A 1 190 ? -13.883 27.953 12.031 1 37.75 190 GLN A O 1
ATOM 1456 N N . PRO A 1 191 ? -12.648 27.875 13.891 1 37.75 191 PRO A N 1
ATOM 1457 C CA . PRO A 1 191 ? -13.742 27.688 14.844 1 37.75 191 PRO A CA 1
ATOM 1458 C C . PRO A 1 191 ? -14.992 28.484 14.477 1 37.75 191 PRO A C 1
ATOM 1460 O O . PRO A 1 191 ? -16.094 28.156 14.922 1 37.75 191 PRO A O 1
ATOM 1463 N N . GLY A 1 192 ? -15.062 29.781 14.156 1 31.86 192 GLY A N 1
ATOM 1464 C CA . GLY A 1 192 ? -16.266 30.594 14.297 1 31.86 192 GLY A CA 1
ATOM 1465 C C . GLY A 1 192 ? -17.344 30.234 13.297 1 31.86 192 GLY A C 1
ATOM 1466 O O . GLY A 1 192 ? -18.516 30.594 13.477 1 31.86 192 GLY A O 1
ATOM 1467 N N . HIS A 1 193 ? -17.172 30.203 11.984 1 35 193 HIS A N 1
ATOM 1468 C CA . HIS A 1 193 ? -18.359 30.281 11.148 1 35 193 HIS A CA 1
ATOM 1469 C C . HIS A 1 193 ? -19.031 28.922 11.016 1 35 193 HIS A C 1
ATOM 1471 O O . HIS A 1 193 ? -18.406 27.953 10.602 1 35 193 HIS A O 1
ATOM 1477 N N . SER A 1 194 ? -20.094 28.641 11.984 1 30.42 194 SER A N 1
ATOM 1478 C CA . SER A 1 194 ? -21.188 27.688 12.117 1 30.42 194 SER A CA 1
ATOM 1479 C C . SER A 1 194 ? -21.734 27.266 10.75 1 30.42 194 SER A C 1
ATOM 1481 O O . SER A 1 194 ? -22.391 28.062 10.07 1 30.42 194 SER A O 1
ATOM 1483 N N . ILE A 1 195 ? -21.141 26.953 9.797 1 30.59 195 ILE A N 1
ATOM 1484 C CA . ILE A 1 195 ? -22.062 26.625 8.703 1 30.59 195 ILE A CA 1
ATOM 1485 C C . ILE A 1 195 ? -23.094 25.609 9.18 1 30.59 195 ILE A C 1
ATOM 1487 O O . ILE A 1 195 ? -22.734 24.516 9.625 1 30.59 195 ILE A O 1
ATOM 1491 N N . ASP A 1 196 ? -24.328 26.031 9.617 1 28.77 196 ASP A N 1
ATOM 1492 C CA . ASP A 1 196 ? -25.656 25.453 9.836 1 28.77 196 ASP A CA 1
ATOM 1493 C C . ASP A 1 196 ? -25.969 24.422 8.766 1 28.77 196 ASP A C 1
ATOM 1495 O O . ASP A 1 196 ? -26.734 24.688 7.836 1 28.77 196 ASP A O 1
ATOM 1499 N N . ILE A 1 197 ? -25.219 23.953 8.07 1 28.66 197 ILE A N 1
ATOM 1500 C CA . ILE A 1 197 ? -25.969 23.172 7.082 1 28.66 197 ILE A CA 1
ATOM 1501 C C . ILE A 1 197 ? -26.891 22.188 7.789 1 28.66 197 ILE A C 1
ATOM 1503 O O . ILE A 1 197 ? -26.703 21.906 8.969 1 28.66 197 ILE A O 1
ATOM 1507 N N . PHE A 1 198 ? -27.141 20.906 7.242 1 27.89 198 PHE A N 1
ATOM 1508 C CA . PHE A 1 198 ? -28.281 19.984 7.258 1 27.89 198 PHE A CA 1
ATOM 1509 C C . PHE A 1 198 ? -28.328 19.203 8.562 1 27.89 198 PHE A C 1
ATOM 1511 O O . PHE A 1 198 ? -27.703 18.141 8.672 1 27.89 198 PHE A O 1
ATOM 1518 N N . CYS A 1 199 ? -27.906 19.578 9.734 1 24.94 199 CYS A N 1
ATOM 1519 C CA . CYS A 1 199 ? -28.453 18.766 10.82 1 24.94 199 CYS A CA 1
ATOM 1520 C C . CYS A 1 199 ? -29.984 18.797 10.805 1 24.94 199 CYS A C 1
ATOM 1522 O O . CYS A 1 199 ? -30.594 19.672 11.414 1 24.94 199 CYS A O 1
ATOM 1524 N N . SER A 1 200 ? -30.672 19.125 9.812 1 23.48 200 SER A N 1
ATOM 1525 C CA . SER A 1 200 ? -32.094 18.984 10.023 1 23.48 200 SER A CA 1
ATOM 1526 C C . SER A 1 200 ? -32.438 17.641 10.672 1 23.48 200 SER A C 1
ATOM 1528 O O . SER A 1 200 ? -31.672 16.688 10.57 1 23.48 200 SER A O 1
ATOM 1530 N N . ASP A 1 201 ? -33.75 17.453 11.305 1 26.23 201 ASP A N 1
ATOM 1531 C CA . ASP A 1 201 ? -34.688 16.609 12.047 1 26.23 201 ASP A CA 1
ATOM 1532 C C . ASP A 1 201 ? -34.844 15.25 11.391 1 26.23 201 ASP A C 1
ATOM 1534 O O . ASP A 1 201 ? -35.812 14.523 11.656 1 26.23 201 ASP A O 1
ATOM 1538 N N . THR A 1 202 ? -34.312 14.57 10.648 1 21.31 202 THR A N 1
ATOM 1539 C CA . THR A 1 202 ? -35.062 13.328 10.422 1 21.31 202 THR A CA 1
ATOM 1540 C C . THR A 1 202 ? -35.344 12.641 11.742 1 21.31 202 THR A C 1
ATOM 1542 O O . THR A 1 202 ? -34.438 12.344 12.523 1 21.31 202 THR A O 1
ATOM 1545 N N . TYR A 1 203 ? -36.781 12.641 12.242 1 20.77 203 TYR A N 1
ATOM 1546 C CA . TYR A 1 203 ? -37.875 11.953 12.938 1 20.77 203 TYR A CA 1
ATOM 1547 C C . TYR A 1 203 ? -37.719 10.445 12.82 1 20.77 203 TYR A C 1
ATOM 1549 O O . TYR A 1 203 ? -37.969 9.875 11.758 1 20.77 203 TYR A O 1
ATOM 1557 N N . LEU A 1 204 ? -36.906 9.695 13.156 1 17.61 204 LEU A N 1
ATOM 1558 C CA . LEU A 1 204 ? -37.281 8.406 13.711 1 17.61 204 LEU A CA 1
ATOM 1559 C C . LEU A 1 204 ? -38.125 8.586 14.977 1 17.61 204 LEU A C 1
ATOM 1561 O O . LEU A 1 204 ? -37.656 9.133 15.969 1 17.61 204 LEU A O 1
ATOM 1565 N N . LEU A 1 205 ? -39.469 8.828 14.656 1 17.12 205 LEU A N 1
ATOM 1566 C CA . LEU A 1 205 ? -40.594 8.055 15.219 1 17.12 205 LEU A CA 1
ATOM 1567 C C . LEU A 1 205 ? -40.344 6.562 15.023 1 17.12 205 LEU A C 1
ATOM 1569 O O . LEU A 1 205 ? -39.875 6.133 13.977 1 17.12 205 LEU A O 1
ATOM 1573 N N . MET B 1 1 ? -16.234 -14.953 -13.891 1 75.5 1 MET B N 1
ATOM 1574 C CA . MET B 1 1 ? -15.391 -15.273 -12.742 1 75.5 1 MET B CA 1
ATOM 1575 C C . MET B 1 1 ? -14.078 -14.5 -12.797 1 75.5 1 MET B C 1
ATOM 1577 O O . MET B 1 1 ? -13.656 -13.906 -11.797 1 75.5 1 MET B O 1
ATOM 1581 N N . GLU B 1 2 ? -13.641 -14.109 -13.984 1 81.06 2 GLU B N 1
ATOM 1582 C CA . GLU B 1 2 ? -12.352 -13.445 -14.156 1 81.06 2 GLU B CA 1
ATOM 1583 C C . GLU B 1 2 ? -12.453 -11.953 -13.836 1 81.06 2 GLU B C 1
ATOM 1585 O O . GLU B 1 2 ? -11.531 -11.375 -13.25 1 81.06 2 GLU B O 1
ATOM 1590 N N . ILE B 1 3 ? -13.609 -11.484 -14.078 1 86.06 3 ILE B N 1
ATOM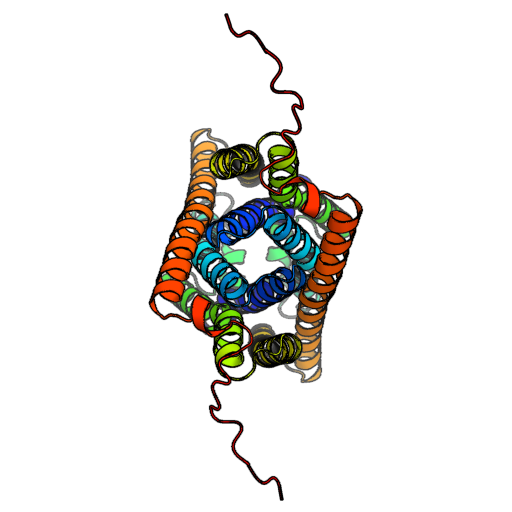 1591 C CA . ILE B 1 3 ? -13.828 -10.062 -13.836 1 86.06 3 ILE B CA 1
ATOM 1592 C C . ILE B 1 3 ? -13.859 -9.797 -12.328 1 86.06 3 ILE B C 1
ATOM 1594 O O . ILE B 1 3 ? -13.359 -8.773 -11.867 1 86.06 3 ILE B O 1
ATOM 1598 N N . VAL B 1 4 ? -14.406 -10.773 -11.625 1 88.12 4 VAL B N 1
ATOM 1599 C CA . VAL B 1 4 ? -14.531 -10.633 -10.18 1 88.12 4 VAL B CA 1
ATOM 1600 C C . VAL B 1 4 ? -13.148 -10.695 -9.531 1 88.12 4 VAL B C 1
ATOM 1602 O O . VAL B 1 4 ? -12.875 -9.969 -8.578 1 88.12 4 VAL B O 1
ATOM 1605 N N . LYS B 1 5 ? -12.242 -11.43 -10.023 1 87.88 5 LYS B N 1
ATOM 1606 C CA . LYS B 1 5 ? -10.875 -11.531 -9.516 1 87.88 5 LYS B CA 1
ATOM 1607 C C . LYS B 1 5 ? -10.133 -10.211 -9.695 1 87.88 5 LYS B C 1
ATOM 1609 O O . LYS B 1 5 ? -9.391 -9.781 -8.805 1 87.88 5 LYS B O 1
ATOM 1614 N N . SER B 1 6 ? -10.398 -9.633 -10.828 1 90.75 6 SER B N 1
ATOM 1615 C CA . SER B 1 6 ? -9.758 -8.352 -11.125 1 90.75 6 SER B CA 1
ATOM 1616 C C . SER B 1 6 ? -10.281 -7.246 -10.211 1 90.75 6 SER B C 1
ATOM 1618 O O . SER B 1 6 ? -9.523 -6.387 -9.766 1 90.75 6 SER B O 1
ATOM 1620 N N . LEU B 1 7 ? -11.555 -7.336 -9.961 1 92 7 LEU B N 1
ATOM 1621 C CA . LEU B 1 7 ? -12.18 -6.371 -9.062 1 92 7 LEU B CA 1
ATOM 1622 C C . LEU B 1 7 ? -11.578 -6.445 -7.668 1 92 7 LEU B C 1
ATOM 1624 O O . LEU B 1 7 ? -11.234 -5.418 -7.074 1 92 7 LEU B O 1
ATOM 1628 N N . VAL B 1 8 ? -11.414 -7.66 -7.223 1 91.69 8 VAL B N 1
ATOM 1629 C CA . VAL B 1 8 ? -10.875 -7.895 -5.887 1 91.69 8 VAL B CA 1
ATOM 1630 C C . VAL B 1 8 ? -9.406 -7.488 -5.844 1 91.69 8 VAL B C 1
ATOM 1632 O O . VAL B 1 8 ? -8.961 -6.859 -4.883 1 91.69 8 VAL B O 1
ATOM 1635 N N . TYR B 1 9 ? -8.703 -7.77 -6.918 1 88.75 9 TYR B N 1
ATOM 1636 C CA . TYR B 1 9 ? -7.277 -7.473 -7.004 1 88.75 9 TYR B CA 1
ATOM 1637 C C . TYR B 1 9 ? -7.027 -5.969 -6.918 1 88.75 9 TYR B C 1
ATOM 1639 O O . TYR B 1 9 ? -6.129 -5.523 -6.203 1 88.75 9 TYR B O 1
ATOM 1647 N N . GLY B 1 10 ? -7.812 -5.203 -7.496 1 90.94 10 GLY B N 1
ATOM 1648 C CA . GLY B 1 10 ? -7.609 -3.766 -7.555 1 90.94 10 GLY B CA 1
ATOM 1649 C C . GLY B 1 10 ? -8.219 -3.029 -6.375 1 90.94 10 GLY B C 1
ATOM 1650 O O . GLY B 1 10 ? -7.746 -1.952 -6 1 90.94 10 GLY B O 1
ATOM 1651 N N . GLY B 1 11 ? -9.211 -3.645 -5.824 1 94.06 11 GLY B N 1
ATOM 1652 C CA . GLY B 1 11 ? -10.016 -2.871 -4.891 1 94.06 11 GLY B CA 1
ATOM 1653 C C . GLY B 1 11 ? -9.758 -3.221 -3.439 1 94.06 11 GLY B C 1
ATOM 1654 O O . GLY B 1 11 ? -9.773 -2.346 -2.572 1 94.06 11 GLY B O 1
ATOM 1655 N N . LEU B 1 12 ? -9.438 -4.422 -3.086 1 92.5 12 LEU B N 1
ATOM 1656 C CA . LEU B 1 12 ? -9.438 -4.883 -1.701 1 92.5 12 LEU B CA 1
ATOM 1657 C C . LEU B 1 12 ? -8.266 -4.289 -0.929 1 92.5 12 LEU B C 1
ATOM 1659 O O . LEU B 1 12 ? -8.469 -3.59 0.068 1 92.5 12 LEU B O 1
ATOM 1663 N N . ILE B 1 13 ? -7.062 -4.461 -1.434 1 91.31 13 ILE B N 1
ATOM 1664 C CA . ILE B 1 13 ? -5.875 -3.959 -0.75 1 91.31 13 ILE B CA 1
ATOM 1665 C C . ILE B 1 13 ? -5.898 -2.434 -0.726 1 91.31 13 ILE B C 1
ATOM 1667 O O . ILE B 1 13 ? -5.523 -1.816 0.274 1 91.31 13 ILE B O 1
ATOM 1671 N N . GLU B 1 14 ? -6.375 -1.845 -1.808 1 93.5 14 GLU B N 1
ATOM 1672 C CA . GLU B 1 14 ? -6.422 -0.388 -1.889 1 93.5 14 GLU B CA 1
ATOM 1673 C C . GLU B 1 14 ? -7.441 0.187 -0.911 1 93.5 14 GLU B C 1
ATOM 1675 O O . GLU B 1 14 ? -7.219 1.249 -0.326 1 93.5 14 GLU B O 1
ATOM 1680 N N . SER B 1 15 ? -8.594 -0.503 -0.788 1 95.38 15 SER B N 1
ATOM 1681 C CA . SER B 1 15 ? -9.594 -0.068 0.182 1 95.38 15 SER B CA 1
ATOM 1682 C C . SER B 1 15 ? -9.031 -0.081 1.6 1 95.38 15 SER B C 1
ATOM 1684 O O . SER B 1 15 ? -9.227 0.87 2.359 1 95.38 15 SER B O 1
ATOM 1686 N N . ILE B 1 16 ? -8.289 -1.068 1.9 1 95.44 16 ILE B N 1
ATOM 1687 C CA . ILE B 1 16 ? -7.688 -1.207 3.225 1 95.44 16 ILE B CA 1
ATOM 1688 C C . ILE B 1 16 ? -6.57 -0.184 3.395 1 95.44 16 ILE B C 1
ATOM 1690 O O . ILE B 1 16 ? -6.512 0.523 4.402 1 95.44 16 ILE B O 1
ATOM 1694 N N . THR B 1 17 ? -5.703 -0.058 2.402 1 94.56 17 THR B N 1
ATOM 1695 C CA . THR B 1 17 ? -4.566 0.854 2.461 1 94.56 17 THR B CA 1
ATOM 1696 C C . THR B 1 17 ? -5.035 2.299 2.598 1 94.56 17 THR B C 1
ATOM 1698 O O . THR B 1 17 ? -4.457 3.076 3.359 1 94.56 17 THR B O 1
ATOM 1701 N N . SER B 1 18 ? -6.059 2.688 1.842 1 96.5 18 SER B N 1
ATOM 1702 C CA . SER B 1 18 ? -6.609 4.039 1.921 1 96.5 18 SER B CA 1
ATOM 1703 C C . SER B 1 18 ? -7.168 4.324 3.309 1 96.5 18 SER B C 1
ATOM 1705 O O . SER B 1 18 ? -6.996 5.426 3.838 1 96.5 18 SER B O 1
ATOM 1707 N N . LEU B 1 19 ? -7.805 3.326 3.867 1 95.75 19 LEU B N 1
ATOM 1708 C CA . LEU B 1 19 ? -8.32 3.439 5.23 1 95.75 19 LEU B CA 1
ATOM 1709 C C . LEU B 1 19 ? -7.184 3.674 6.219 1 95.75 19 LEU B C 1
ATOM 1711 O O . LEU B 1 19 ? -7.266 4.57 7.066 1 95.75 19 LEU B O 1
ATOM 1715 N N . VAL B 1 20 ? -6.113 2.912 6.129 1 95.88 20 VAL B N 1
ATOM 1716 C CA . VAL B 1 20 ? -4.973 2.996 7.035 1 95.88 20 VAL B CA 1
ATOM 1717 C C . VAL B 1 20 ? -4.312 4.367 6.906 1 95.88 20 VAL B C 1
ATOM 1719 O O . VAL B 1 20 ? -3.936 4.977 7.91 1 95.88 20 VAL B O 1
ATOM 1722 N N . VAL B 1 21 ? -4.219 4.902 5.695 1 95 21 VAL B N 1
ATOM 1723 C CA . VAL B 1 21 ? -3.584 6.191 5.441 1 95 21 VAL B CA 1
ATOM 1724 C C . VAL B 1 21 ? -4.383 7.305 6.121 1 95 21 VAL B C 1
ATOM 1726 O O . VAL B 1 21 ? -3.809 8.172 6.785 1 95 21 VAL B O 1
ATOM 1729 N N . ILE B 1 22 ? -5.734 7.289 5.992 1 94.69 22 ILE B N 1
ATOM 1730 C CA . ILE B 1 22 ? -6.594 8.32 6.57 1 94.69 22 ILE B CA 1
ATOM 1731 C C . ILE B 1 22 ? -6.52 8.25 8.094 1 94.69 22 ILE B C 1
ATOM 1733 O O . ILE B 1 22 ? -6.387 9.281 8.758 1 94.69 22 ILE B O 1
ATOM 1737 N N . PHE B 1 23 ? -6.543 7.027 8.656 1 94.88 23 PHE B N 1
ATOM 1738 C CA . PHE B 1 23 ? -6.465 6.855 10.109 1 94.88 23 PHE B CA 1
ATOM 1739 C C . PHE B 1 23 ? -5.102 7.281 10.633 1 94.88 23 PHE B C 1
ATOM 1741 O O . PHE B 1 23 ? -5.004 7.906 11.688 1 94.88 23 PHE B O 1
ATOM 1748 N N . SER B 1 24 ? -4.02 6.984 9.922 1 95 24 SER B N 1
ATOM 1749 C CA . SER B 1 24 ? -2.67 7.379 10.32 1 95 24 SER B CA 1
ATOM 1750 C C . SER B 1 24 ? -2.508 8.898 10.289 1 95 24 SER B C 1
ATOM 1752 O O . SER B 1 24 ? -1.885 9.477 11.18 1 95 24 SER B O 1
ATOM 1754 N N . ALA B 1 25 ? -3.059 9.508 9.227 1 93.94 25 ALA B N 1
ATOM 1755 C CA . ALA B 1 25 ? -3.006 10.961 9.125 1 93.94 25 ALA B CA 1
ATOM 1756 C C . ALA B 1 25 ? -3.805 11.625 10.242 1 93.94 25 ALA B C 1
ATOM 1758 O O . ALA B 1 25 ? -3.369 12.625 10.82 1 93.94 25 ALA B O 1
ATOM 1759 N N . ALA B 1 26 ? -4.965 11.078 10.578 1 92.38 26 ALA B N 1
ATOM 1760 C CA . ALA B 1 26 ? -5.816 11.633 11.633 1 92.38 26 ALA B CA 1
ATOM 1761 C C . ALA B 1 26 ? -5.133 11.539 12.992 1 92.38 26 ALA B C 1
ATOM 1763 O O . ALA B 1 26 ? -5.355 12.391 13.859 1 92.38 26 ALA B O 1
ATOM 1764 N N . ALA B 1 27 ? -4.344 10.555 13.188 1 92.81 27 ALA B N 1
ATOM 1765 C CA . ALA B 1 27 ? -3.654 10.352 14.453 1 92.81 27 ALA B CA 1
ATOM 1766 C C . ALA B 1 27 ? -2.629 11.453 14.703 1 92.81 27 ALA B C 1
ATOM 1768 O O . ALA B 1 27 ? -2.217 11.68 15.852 1 92.81 27 ALA B O 1
ATOM 1769 N N . SER B 1 28 ? -2.129 12.117 13.641 1 90.94 28 SER B N 1
ATOM 1770 C CA . SER B 1 28 ? -1.129 13.172 13.75 1 90.94 28 SER B CA 1
ATOM 1771 C C . SER B 1 28 ? -1.768 14.5 14.156 1 90.94 28 SER B C 1
ATOM 1773 O O . SER B 1 28 ? -1.068 15.492 14.367 1 90.94 28 SER B O 1
ATOM 1775 N N . ASP B 1 29 ? -3.088 14.57 14.25 1 86.38 29 ASP B N 1
ATOM 1776 C CA . ASP B 1 29 ? -3.842 15.781 14.57 1 86.38 29 ASP B CA 1
ATOM 1777 C C . ASP B 1 29 ? -3.65 16.844 13.5 1 86.38 29 ASP B C 1
ATOM 1779 O O . ASP B 1 29 ? -3.531 18.031 13.82 1 86.38 29 ASP B O 1
ATOM 1783 N N . ALA B 1 30 ? -3.469 16.406 12.297 1 86.31 30 ALA B N 1
ATOM 1784 C CA . ALA B 1 30 ? -3.422 17.344 11.18 1 86.31 30 ALA B CA 1
ATOM 1785 C C . ALA B 1 30 ? -4.812 17.875 10.859 1 86.31 30 ALA B C 1
ATOM 1787 O O . ALA B 1 30 ? -5.82 17.266 11.219 1 86.31 30 ALA B O 1
ATOM 1788 N N . ASP B 1 31 ? -4.781 19.016 10.258 1 86.88 31 ASP B N 1
ATOM 1789 C CA . ASP B 1 31 ? -6.055 19.594 9.836 1 86.88 31 ASP B CA 1
ATOM 1790 C C . ASP B 1 31 ? -6.773 18.688 8.844 1 86.88 31 ASP B C 1
ATOM 1792 O O . ASP B 1 31 ? -6.129 17.953 8.078 1 86.88 31 ASP B O 1
ATOM 1796 N N . THR B 1 32 ? -8.008 18.766 8.852 1 85.62 32 THR B N 1
ATOM 1797 C CA . THR B 1 32 ? -8.844 17.922 7.996 1 85.62 32 THR B CA 1
ATOM 1798 C C . THR B 1 32 ? -8.422 18.047 6.535 1 85.62 32 THR B C 1
ATOM 1800 O O . THR B 1 32 ? -8.375 17.062 5.812 1 85.62 32 THR B O 1
ATOM 1803 N N . LEU B 1 33 ? -8.141 19.328 6.145 1 85.19 33 LEU B N 1
ATOM 1804 C CA . LEU B 1 33 ? -7.789 19.562 4.75 1 85.19 33 LEU B CA 1
ATOM 1805 C C . LEU B 1 33 ? -6.449 18.922 4.406 1 85.19 33 LEU B C 1
ATOM 1807 O O . LEU B 1 33 ? -6.25 18.438 3.289 1 85.19 33 LEU B O 1
ATOM 1811 N N . LYS B 1 34 ? -5.57 18.906 5.352 1 89.69 34 LYS B N 1
ATOM 1812 C CA . LYS B 1 34 ? -4.277 18.25 5.141 1 89.69 34 LYS B CA 1
ATOM 1813 C C . LYS B 1 34 ? -4.43 16.734 5.062 1 89.69 34 LYS B C 1
ATOM 1815 O O . LYS B 1 34 ? -3.791 16.094 4.23 1 89.69 34 LYS B O 1
ATOM 1820 N N . ILE B 1 35 ? -5.258 16.188 5.898 1 92.56 35 ILE B N 1
ATOM 1821 C CA . ILE B 1 35 ? -5.527 14.758 5.887 1 92.56 35 ILE B CA 1
ATOM 1822 C C . ILE B 1 35 ? -6.117 14.359 4.535 1 92.56 35 ILE B C 1
ATOM 1824 O O . ILE B 1 35 ? -5.719 13.344 3.951 1 92.56 35 ILE B O 1
ATOM 1828 N N . LEU B 1 36 ? -7.055 15.211 4.039 1 91.19 36 LEU B N 1
ATOM 1829 C CA . LEU B 1 36 ? -7.676 14.953 2.744 1 91.19 36 LEU B CA 1
ATOM 1830 C C . LEU B 1 36 ? -6.645 15.031 1.622 1 91.19 36 LEU B C 1
ATOM 1832 O O . LEU B 1 36 ? -6.629 14.18 0.728 1 91.19 36 LEU B O 1
ATOM 1836 N N . THR B 1 37 ? -5.801 16 1.698 1 92.88 37 THR B N 1
ATOM 1837 C CA . THR B 1 37 ? -4.762 16.188 0.69 1 92.88 37 THR B CA 1
ATOM 1838 C C . THR B 1 37 ? -3.811 14.992 0.676 1 92.88 37 THR B C 1
ATOM 1840 O O . THR B 1 37 ? -3.473 14.477 -0.39 1 92.88 37 THR B O 1
ATOM 1843 N N . ILE B 1 38 ? -3.428 14.484 1.846 1 93.69 38 ILE B N 1
ATOM 1844 C CA . ILE B 1 38 ? -2.535 13.336 1.972 1 93.69 38 ILE B CA 1
ATOM 1845 C C . ILE B 1 38 ? -3.211 12.094 1.399 1 93.69 38 ILE B C 1
ATOM 1847 O O . ILE B 1 38 ? -2.596 11.336 0.646 1 93.69 38 ILE B O 1
ATOM 1851 N N . GLY B 1 39 ? -4.469 11.898 1.783 1 95.44 39 GLY B N 1
ATOM 1852 C CA . GLY B 1 39 ? -5.215 10.742 1.311 1 95.44 39 GLY B CA 1
ATOM 1853 C C . GLY B 1 39 ? -5.355 10.703 -0.199 1 95.44 39 GLY B C 1
ATOM 1854 O O . GLY B 1 39 ? -5.09 9.672 -0.825 1 95.44 39 GLY B O 1
ATOM 1855 N N . VAL B 1 40 ? -5.688 11.836 -0.802 1 95.12 40 VAL B N 1
ATOM 1856 C CA . VAL B 1 40 ? -5.895 11.906 -2.244 1 95.12 40 VAL B CA 1
ATOM 1857 C C . VAL B 1 40 ? -4.555 11.805 -2.967 1 95.12 40 VAL B C 1
ATOM 1859 O O . VAL B 1 40 ? -4.441 11.102 -3.977 1 95.12 40 VAL B O 1
ATOM 1862 N N . ALA B 1 41 ? -3.586 12.531 -2.447 1 95.5 41 ALA B N 1
ATOM 1863 C CA . ALA B 1 41 ? -2.252 12.469 -3.039 1 95.5 41 ALA B CA 1
ATOM 1864 C C . ALA B 1 41 ? -1.711 11.039 -3.021 1 95.5 41 ALA B C 1
ATOM 1866 O O . ALA B 1 41 ? -1.164 10.57 -4.02 1 95.5 41 ALA B O 1
ATOM 1867 N N . ASN B 1 42 ? -1.848 10.328 -1.899 1 95.44 42 ASN B N 1
ATOM 1868 C CA . ASN B 1 42 ? -1.409 8.945 -1.762 1 95.44 42 ASN B CA 1
ATOM 1869 C C . ASN B 1 42 ? -2.164 8.023 -2.715 1 95.44 42 ASN B C 1
ATOM 1871 O O . ASN B 1 42 ? -1.569 7.129 -3.318 1 95.44 42 ASN B O 1
ATOM 1875 N N . TRP B 1 43 ? -3.398 8.305 -2.852 1 95.31 43 TRP B N 1
ATOM 1876 C CA . TRP B 1 43 ? -4.234 7.531 -3.764 1 95.31 43 TRP B CA 1
ATOM 1877 C C . TRP B 1 43 ? -3.783 7.723 -5.207 1 95.31 43 TRP B C 1
ATOM 1879 O O . TRP B 1 43 ? -3.678 6.754 -5.965 1 95.31 43 TRP B O 1
ATOM 1889 N N . ILE B 1 44 ? -3.52 8.906 -5.629 1 95.5 44 ILE B N 1
ATOM 1890 C CA . ILE B 1 44 ? -3.055 9.203 -6.977 1 95.5 44 ILE B CA 1
ATOM 1891 C C . ILE B 1 44 ? -1.69 8.562 -7.207 1 95.5 44 ILE B C 1
ATOM 1893 O O . ILE B 1 44 ? -1.465 7.922 -8.242 1 95.5 44 ILE B O 1
ATOM 1897 N N . GLY B 1 45 ? -0.829 8.75 -6.277 1 93.12 45 GLY B N 1
ATOM 1898 C CA . GLY B 1 45 ? 0.465 8.094 -6.395 1 93.12 45 GLY B CA 1
ATOM 1899 C C . GLY B 1 45 ? 0.364 6.582 -6.48 1 93.12 45 GLY B C 1
ATOM 1900 O O . GLY B 1 45 ? 1.18 5.938 -7.141 1 93.12 45 GLY B O 1
ATOM 1901 N N . GLY B 1 46 ? -0.627 5.965 -5.824 1 93.38 46 GLY B N 1
ATOM 1902 C CA . GLY B 1 46 ? -0.819 4.523 -5.801 1 93.38 46 GLY B CA 1
ATOM 1903 C C . GLY B 1 46 ? -1.219 3.953 -7.148 1 93.38 46 GLY B C 1
ATOM 1904 O O . GLY B 1 46 ? -1.113 2.744 -7.375 1 93.38 46 GLY B O 1
ATOM 1905 N N . VAL B 1 47 ? -1.686 4.805 -8.055 1 94.25 47 VAL B N 1
ATOM 1906 C CA . VAL B 1 47 ? -2.051 4.355 -9.391 1 94.25 47 VAL B CA 1
ATOM 1907 C C . VAL B 1 47 ? -0.829 3.766 -10.094 1 94.25 47 VAL B C 1
ATOM 1909 O O . VAL B 1 47 ? -0.925 2.734 -10.758 1 94.25 47 VAL B O 1
ATOM 1912 N N . PHE B 1 48 ? 0.274 4.324 -9.891 1 92.75 48 PHE B N 1
ATOM 1913 C CA . PHE B 1 48 ? 1.496 3.855 -10.531 1 92.75 48 PHE B CA 1
ATOM 1914 C C . PHE B 1 48 ? 1.975 2.553 -9.898 1 92.75 48 PHE B C 1
ATOM 1916 O O . PHE B 1 48 ? 2.543 1.698 -10.586 1 92.75 48 PHE B O 1
ATOM 1923 N N . ILE B 1 49 ? 1.69 2.4 -8.625 1 91 49 ILE B N 1
ATOM 1924 C CA . ILE B 1 49 ? 2.068 1.169 -7.938 1 91 49 ILE B CA 1
ATOM 1925 C C . ILE B 1 49 ? 1.246 0.003 -8.484 1 91 49 ILE B C 1
ATOM 1927 O O . ILE B 1 49 ? 1.795 -1.048 -8.82 1 91 49 ILE B O 1
ATOM 1931 N N . ILE B 1 50 ? -0.043 0.23 -8.617 1 91.56 50 ILE B N 1
ATOM 1932 C CA . ILE B 1 50 ? -0.89 -0.86 -9.094 1 91.56 50 ILE B CA 1
ATOM 1933 C C . ILE B 1 50 ? -0.584 -1.152 -10.562 1 91.56 50 ILE B C 1
ATOM 1935 O O . ILE B 1 50 ? -0.606 -2.309 -10.984 1 91.56 50 ILE B O 1
ATOM 1939 N N . CYS B 1 51 ? -0.332 -0.108 -11.383 1 91.31 51 CYS B N 1
ATOM 1940 C CA . CYS B 1 51 ? 0.037 -0.319 -12.781 1 91.31 51 CYS B CA 1
ATOM 1941 C C . CYS B 1 51 ? 1.328 -1.12 -12.891 1 91.31 51 CYS B C 1
ATOM 1943 O O . CYS B 1 51 ? 1.434 -2.027 -13.719 1 91.31 51 CYS B O 1
ATOM 1945 N N . GLN B 1 52 ? 2.191 -0.712 -12.07 1 89 52 GLN B N 1
ATOM 1946 C CA . GLN B 1 52 ? 3.465 -1.426 -12.055 1 89 52 GLN B CA 1
ATOM 1947 C C . GLN B 1 52 ? 3.271 -2.887 -11.656 1 89 52 GLN B C 1
ATOM 1949 O O . GLN B 1 52 ? 3.906 -3.779 -12.227 1 89 52 GLN B O 1
ATOM 1954 N N . ASN B 1 53 ? 2.453 -3.096 -10.703 1 86.88 53 ASN B N 1
ATOM 1955 C CA . ASN B 1 53 ? 2.16 -4.457 -10.258 1 86.88 53 ASN B CA 1
ATOM 1956 C C . ASN B 1 53 ? 1.516 -5.281 -11.375 1 86.88 53 ASN B C 1
ATOM 1958 O O . ASN B 1 53 ? 1.861 -6.449 -11.562 1 86.88 53 ASN B O 1
ATOM 1962 N N . LEU B 1 54 ? 0.633 -4.691 -12.078 1 87.38 54 LEU B N 1
ATOM 1963 C CA . LEU B 1 54 ? -0.039 -5.371 -13.18 1 87.38 54 LEU B CA 1
ATOM 1964 C C . LEU B 1 54 ? 0.941 -5.68 -14.312 1 87.38 54 LEU B C 1
ATOM 1966 O O . LEU B 1 54 ? 0.904 -6.77 -14.891 1 87.38 54 LEU B O 1
ATOM 1970 N N . MET B 1 55 ? 1.817 -4.723 -14.555 1 85.81 55 MET B N 1
ATOM 1971 C CA . MET B 1 55 ? 2.816 -4.926 -15.602 1 85.81 55 MET B CA 1
ATOM 1972 C C . MET B 1 55 ? 3.818 -6.004 -15.195 1 85.81 55 MET B C 1
ATOM 1974 O O . MET B 1 55 ? 4.25 -6.805 -16.031 1 85.81 55 MET B O 1
ATOM 1978 N N . ASP B 1 56 ? 4.145 -5.922 -13.977 1 82.44 56 ASP B N 1
ATOM 1979 C CA . ASP B 1 56 ? 5.035 -6.953 -13.453 1 82.44 56 ASP B CA 1
ATOM 1980 C C . ASP B 1 56 ? 4.414 -8.336 -13.594 1 82.44 56 ASP B C 1
ATOM 1982 O O . ASP B 1 56 ? 5.102 -9.305 -13.945 1 82.44 56 ASP B O 1
ATOM 1986 N N . LEU B 1 57 ? 3.145 -8.461 -13.344 1 79.19 57 LEU B N 1
ATOM 1987 C CA . LEU B 1 57 ? 2.422 -9.711 -13.492 1 79.19 57 LEU B CA 1
ATOM 1988 C C . LEU B 1 57 ? 2.426 -10.172 -14.945 1 79.19 57 LEU B C 1
ATOM 1990 O O . LEU B 1 57 ? 2.559 -11.367 -15.227 1 79.19 57 LEU B O 1
ATOM 1994 N N . LYS B 1 58 ? 2.367 -9.227 -15.797 1 81.69 58 LYS B N 1
ATOM 1995 C CA . LYS B 1 58 ? 2.363 -9.523 -17.219 1 81.69 58 LYS B CA 1
ATOM 1996 C C . LYS B 1 58 ? 3.738 -10 -17.688 1 81.69 58 LYS B C 1
ATOM 1998 O O . LYS B 1 58 ? 3.842 -10.961 -18.453 1 81.69 58 LYS B O 1
ATOM 2003 N N . ILE B 1 59 ? 4.781 -9.312 -17.281 1 76.06 59 ILE B N 1
ATOM 2004 C CA . ILE B 1 59 ? 6.152 -9.633 -17.688 1 76.06 59 ILE B CA 1
ATOM 2005 C C . ILE B 1 59 ? 6.531 -11.016 -17.172 1 76.06 59 ILE B C 1
ATOM 2007 O O . ILE B 1 59 ? 7.176 -11.797 -17.875 1 76.06 59 ILE B O 1
ATOM 2011 N N . ASN B 1 60 ? 6.211 -11.188 -15.93 1 69.69 60 ASN B N 1
ATOM 2012 C CA . ASN B 1 60 ? 6.496 -12.5 -15.344 1 69.69 60 ASN B CA 1
ATOM 2013 C C . ASN B 1 60 ? 5.781 -13.617 -16.094 1 69.69 60 ASN B C 1
ATOM 2015 O O . ASN B 1 60 ? 6.246 -14.758 -16.125 1 69.69 60 ASN B O 1
ATOM 2019 N N . PHE B 1 61 ? 4.84 -13.219 -16.703 1 63.41 61 PHE B N 1
ATOM 2020 C CA . PHE B 1 61 ? 4.074 -14.172 -17.5 1 63.41 61 PHE B CA 1
ATOM 2021 C C . PHE B 1 61 ? 4.746 -14.414 -18.844 1 63.41 61 PHE B C 1
ATOM 2023 O O . PHE B 1 61 ? 4.812 -15.555 -19.312 1 63.41 61 PHE B O 1
ATOM 2030 N N . THR B 1 62 ? 5.211 -13.336 -19.469 1 57.94 62 THR B N 1
ATOM 2031 C CA . THR B 1 62 ? 5.742 -13.445 -20.828 1 57.94 62 THR B CA 1
ATOM 2032 C C . THR B 1 62 ? 7.18 -13.961 -20.797 1 57.94 62 THR B C 1
ATOM 2034 O O . THR B 1 62 ? 7.648 -14.562 -21.766 1 57.94 62 THR B O 1
ATOM 2037 N N . GLY B 1 63 ? 8.062 -13.477 -20.047 1 49.88 63 GLY B N 1
ATOM 2038 C CA . GLY B 1 63 ? 9.477 -13.812 -20.078 1 49.88 63 GLY B CA 1
ATOM 2039 C C . GLY B 1 63 ? 9.734 -15.305 -19.938 1 49.88 63 GLY B C 1
ATOM 2040 O O . GLY B 1 63 ? 10.852 -15.766 -20.188 1 49.88 63 GLY B O 1
ATOM 2041 N N . VAL B 1 64 ? 9.156 -16.062 -19.172 1 45.44 64 VAL B N 1
ATOM 2042 C CA . VAL B 1 64 ? 9.633 -17.453 -19.109 1 45.44 64 VAL B CA 1
ATOM 2043 C C . VAL B 1 64 ? 9.242 -18.188 -20.391 1 45.44 64 VAL B C 1
ATOM 2045 O O . VAL B 1 64 ? 8.086 -18.609 -20.531 1 45.44 64 VAL B O 1
ATOM 2048 N N . GLY B 1 65 ? 9.383 -17.844 -21.531 1 37.22 65 GLY B N 1
ATOM 2049 C CA . GLY B 1 65 ? 9.508 -18.922 -22.516 1 37.22 65 GLY B CA 1
ATOM 2050 C C . GLY B 1 65 ? 10.016 -20.219 -21.906 1 37.22 65 GLY B C 1
ATOM 2051 O O . GLY B 1 65 ? 9.461 -21.281 -22.188 1 37.22 65 GLY B O 1
ATOM 2052 N N . SER B 1 66 ? 11.398 -20.406 -21.797 1 36.72 66 SER B N 1
ATOM 2053 C CA . SER B 1 66 ? 11.984 -21.734 -21.656 1 36.72 66 SER B CA 1
ATOM 2054 C C . SER B 1 66 ? 11.461 -22.422 -20.406 1 36.72 66 SER B C 1
ATOM 2056 O O . SER B 1 66 ? 11.219 -23.641 -20.422 1 36.72 66 SER B O 1
ATOM 2058 N N . ASN B 1 67 ? 11.805 -22.062 -19.188 1 38.06 67 ASN B N 1
ATOM 2059 C CA . ASN B 1 67 ? 11.344 -22.891 -18.078 1 38.06 67 ASN B CA 1
ATOM 2060 C C . ASN B 1 67 ? 9.875 -22.609 -17.75 1 38.06 67 ASN B C 1
ATOM 2062 O O . ASN B 1 67 ? 9.562 -21.656 -17.047 1 38.06 67 ASN B O 1
ATOM 2066 N N . LEU B 1 68 ? 8.844 -22.594 -18.656 1 40.41 68 LEU B N 1
ATOM 2067 C CA . LEU B 1 68 ? 7.527 -22.391 -19.25 1 40.41 68 LEU B CA 1
ATOM 2068 C C . LEU B 1 68 ? 6.422 -22.562 -18.219 1 40.41 68 LEU B C 1
ATOM 2070 O O . LEU B 1 68 ? 5.441 -21.812 -18.219 1 40.41 68 LEU B O 1
ATOM 2074 N N . SER B 1 69 ? 6.191 -23.734 -17.75 1 41.91 69 SER B N 1
ATOM 2075 C CA . SER B 1 69 ? 5.02 -24.344 -17.125 1 41.91 69 SER B CA 1
ATOM 2076 C C . SER B 1 69 ? 4.578 -23.562 -15.891 1 41.91 69 SER B C 1
ATOM 2078 O O . SER B 1 69 ? 3.385 -23.328 -15.688 1 41.91 69 SER B O 1
ATOM 2080 N N . ASN B 1 70 ? 5.562 -23.094 -14.977 1 43.88 70 ASN B N 1
ATOM 2081 C CA . ASN B 1 70 ? 5.312 -22.797 -13.57 1 43.88 70 ASN B CA 1
ATOM 2082 C C . ASN B 1 70 ? 4.879 -21.344 -13.375 1 43.88 70 ASN B C 1
ATOM 2084 O O . ASN B 1 70 ? 4.172 -21.016 -12.422 1 43.88 70 ASN B O 1
ATOM 2088 N N . GLN B 1 71 ? 5.289 -20.234 -14.219 1 46.22 71 GLN B N 1
ATOM 2089 C CA . GLN B 1 71 ? 5.156 -18.797 -14 1 46.22 71 GLN B CA 1
ATOM 2090 C C . GLN B 1 71 ? 3.799 -18.297 -14.477 1 46.22 71 GLN B C 1
ATOM 2092 O O . GLN B 1 71 ? 3.275 -17.312 -13.953 1 46.22 71 GLN B O 1
ATOM 2097 N N . SER B 1 72 ? 3.26 -18.812 -15.609 1 51.28 72 SER B N 1
ATOM 2098 C CA . SER B 1 72 ? 1.962 -18.516 -16.203 1 51.28 72 SER B CA 1
ATOM 2099 C C . SER B 1 72 ? 0.869 -18.453 -15.148 1 51.28 72 SER B C 1
ATOM 2101 O O . SER B 1 72 ? -0.084 -17.688 -15.273 1 51.28 72 SER B O 1
ATOM 2103 N N . ASP B 1 73 ? 1.165 -18.938 -13.945 1 57.72 73 ASP B N 1
ATOM 2104 C CA . ASP B 1 73 ? 0.06 -19.344 -13.078 1 57.72 73 ASP B CA 1
ATOM 2105 C C . ASP B 1 73 ? -0.318 -18.219 -12.117 1 57.72 73 ASP B C 1
ATOM 2107 O O . ASP B 1 73 ? -1.494 -18.047 -11.789 1 57.72 73 ASP B O 1
ATOM 2111 N N . GLN B 1 74 ? 0.623 -17.203 -12.031 1 60.09 74 GLN B N 1
ATOM 2112 C CA . GLN B 1 74 ? 0.253 -16.141 -11.094 1 60.09 74 GLN B CA 1
ATOM 2113 C C . GLN B 1 74 ? -0.808 -15.227 -11.688 1 60.09 74 GLN B C 1
ATOM 2115 O O . GLN B 1 74 ? -1.788 -14.891 -11.016 1 60.09 74 GLN B O 1
ATOM 2120 N N . TYR B 1 75 ? -0.622 -14.859 -12.883 1 59.5 75 TYR B N 1
ATOM 2121 C CA . TYR B 1 75 ? -1.548 -13.969 -13.578 1 59.5 75 TYR B CA 1
ATOM 2122 C C . TYR B 1 75 ? -2.951 -14.562 -13.617 1 59.5 75 TYR B C 1
ATOM 2124 O O . TYR B 1 75 ? -3.932 -13.875 -13.336 1 59.5 75 TYR B O 1
ATOM 2132 N N . GLN B 1 76 ? -2.963 -15.805 -13.984 1 60.09 76 GLN B N 1
ATOM 2133 C CA . GLN B 1 76 ? -4.258 -16.469 -14.133 1 60.09 76 GLN B CA 1
ATOM 2134 C C . GLN B 1 76 ? -4.973 -16.562 -12.789 1 60.09 76 GLN B C 1
ATOM 2136 O O . GLN B 1 76 ? -6.195 -16.438 -12.719 1 60.09 76 GLN B O 1
ATOM 2141 N N . GLU B 1 77 ? -4.148 -16.672 -11.766 1 62.19 77 GLU B N 1
ATOM 2142 C CA . GLU B 1 77 ? -4.746 -16.828 -10.445 1 62.19 77 GLU B CA 1
ATOM 2143 C C . GLU B 1 77 ? -5.234 -15.492 -9.891 1 62.19 77 GLU B C 1
ATOM 2145 O O . GLU B 1 77 ? -6.289 -15.43 -9.25 1 62.19 77 GLU B O 1
ATOM 2150 N N . LEU B 1 78 ? -4.484 -14.523 -10.289 1 60.12 78 LEU B N 1
ATOM 2151 C CA . LEU B 1 78 ? -4.812 -13.219 -9.719 1 60.12 78 LEU B CA 1
ATOM 2152 C C . LEU B 1 78 ? -5.789 -12.461 -10.609 1 60.12 78 LEU B C 1
ATOM 2154 O O . LEU B 1 78 ? -6.691 -11.781 -10.117 1 60.12 78 LEU B O 1
ATOM 2158 N N . LEU B 1 79 ? -5.699 -12.594 -11.961 1 67.75 79 LEU B N 1
ATOM 2159 C CA . LEU B 1 79 ? -6.473 -11.773 -12.891 1 67.75 79 LEU B CA 1
ATOM 2160 C C . LEU B 1 79 ? -7.305 -12.648 -13.82 1 67.75 79 LEU B C 1
ATOM 2162 O O . LEU B 1 79 ? -8.391 -12.25 -14.25 1 67.75 79 LEU B O 1
ATOM 2166 N N . GLY B 1 80 ? -6.988 -13.828 -14.094 1 63.59 80 GLY B N 1
ATOM 2167 C CA . GLY B 1 80 ? -7.707 -14.695 -15.016 1 63.59 80 GLY B CA 1
ATOM 2168 C C . GLY B 1 80 ? -6.895 -15.055 -16.25 1 63.59 80 GLY B C 1
ATOM 2169 O O . GLY B 1 80 ? -5.691 -15.289 -16.156 1 63.59 80 GLY B O 1
ATOM 2170 N N . GLN B 1 81 ? -7.719 -15.203 -17.406 1 67.62 81 GLN B N 1
ATOM 2171 C CA . GLN B 1 81 ? -7.094 -15.641 -18.641 1 67.62 81 GLN B CA 1
ATOM 2172 C C . GLN B 1 81 ? -6.289 -14.508 -19.281 1 67.62 81 GLN B C 1
ATOM 2174 O O . GLN B 1 81 ? -6.723 -13.352 -19.281 1 67.62 81 GLN B O 1
ATOM 2179 N N . LYS B 1 82 ? -5.211 -14.836 -19.828 1 66.81 82 LYS B N 1
ATOM 2180 C CA . LYS B 1 82 ? -4.227 -13.93 -20.406 1 66.81 82 LYS B CA 1
ATOM 2181 C C . LYS B 1 82 ? -4.805 -13.195 -21.625 1 66.81 82 LYS B C 1
ATOM 2183 O O . LYS B 1 82 ? -4.41 -12.062 -21.906 1 66.81 82 LYS B O 1
ATOM 2188 N N . GLU B 1 83 ? -5.762 -13.898 -22.266 1 68.94 83 GLU B N 1
ATOM 2189 C CA . GLU B 1 83 ? -6.246 -13.328 -23.516 1 68.94 83 GLU B CA 1
ATOM 2190 C C . GLU B 1 83 ? -6.922 -11.977 -23.297 1 68.94 83 GLU B C 1
ATOM 2192 O O . GLU B 1 83 ? -6.902 -11.109 -24.172 1 68.94 83 GLU B O 1
ATOM 2197 N N . HIS B 1 84 ? -7.25 -11.875 -22.141 1 79.44 84 HIS B N 1
ATOM 2198 C CA . HIS B 1 84 ? -7.988 -10.641 -21.875 1 79.44 84 HIS B CA 1
ATOM 2199 C C . HIS B 1 84 ? -7.293 -9.797 -20.812 1 79.44 84 HIS B C 1
ATOM 2201 O O . HIS B 1 84 ? -7.949 -9.273 -19.906 1 79.44 84 HIS B O 1
ATOM 2207 N N . PHE B 1 85 ? -5.992 -9.57 -21 1 81.44 85 PHE B N 1
ATOM 2208 C CA . PHE B 1 85 ? -5.23 -8.805 -20.016 1 81.44 85 PHE B CA 1
ATOM 2209 C C . PHE B 1 85 ? -5.766 -7.379 -19.906 1 81.44 85 PHE B C 1
ATOM 2211 O O . PHE B 1 85 ? -5.922 -6.852 -18.812 1 81.44 85 PHE B O 1
ATOM 2218 N N . LEU B 1 86 ? -6.023 -6.895 -21.047 1 85.31 86 LEU B N 1
ATOM 2219 C CA . LEU B 1 86 ? -6.473 -5.508 -21.062 1 85.31 86 LEU B CA 1
ATOM 2220 C C . LEU B 1 86 ? -7.785 -5.352 -20.312 1 85.31 86 LEU B C 1
ATOM 2222 O O . LEU B 1 86 ? -8 -4.352 -19.625 1 85.31 86 LEU B O 1
ATOM 2226 N N . LEU B 1 87 ? -8.594 -6.352 -20.469 1 86.56 87 LEU B N 1
ATOM 2227 C CA . LEU B 1 87 ? -9.867 -6.301 -19.766 1 86.56 87 LEU B CA 1
ATOM 2228 C C . LEU B 1 87 ? -9.664 -6.395 -18.266 1 86.56 87 LEU B C 1
ATOM 2230 O O . LEU B 1 87 ? -10.242 -5.613 -17.5 1 86.56 87 LEU B O 1
ATOM 2234 N N . HIS B 1 88 ? -8.789 -7.246 -17.828 1 87.62 88 HIS B N 1
ATOM 2235 C CA . HIS B 1 88 ? -8.539 -7.461 -16.422 1 87.62 88 HIS B CA 1
ATOM 2236 C C . HIS B 1 88 ? -7.855 -6.25 -15.789 1 87.62 88 HIS B C 1
ATOM 2238 O O . HIS B 1 88 ? -8.219 -5.828 -14.688 1 87.62 88 HIS B O 1
ATOM 2244 N N . ALA B 1 89 ? -6.934 -5.777 -16.516 1 89.75 89 ALA B N 1
ATOM 2245 C CA . ALA B 1 89 ? -6.215 -4.598 -16.031 1 89.75 89 ALA B CA 1
ATOM 2246 C C . ALA B 1 89 ? -7.156 -3.404 -15.906 1 89.75 89 ALA B C 1
ATOM 2248 O O . ALA B 1 89 ? -7.074 -2.645 -14.938 1 89.75 89 ALA B O 1
ATOM 2249 N N . THR B 1 90 ? -8.07 -3.285 -16.844 1 91.81 90 THR B N 1
ATOM 2250 C CA . THR B 1 90 ? -9.016 -2.178 -16.812 1 91.81 90 THR B CA 1
ATOM 2251 C C . THR B 1 90 ? -9.984 -2.316 -15.648 1 91.81 90 THR B C 1
ATOM 2253 O O . THR B 1 90 ? -10.25 -1.346 -14.938 1 91.81 90 THR B O 1
ATOM 2256 N N . VAL B 1 91 ? -10.438 -3.459 -15.445 1 92.56 91 VAL B N 1
ATOM 2257 C CA . VAL B 1 91 ? -11.367 -3.707 -14.352 1 92.56 91 VAL B CA 1
ATOM 2258 C C . VAL B 1 91 ? -10.672 -3.459 -13.016 1 92.56 91 VAL B C 1
ATOM 2260 O O . VAL B 1 91 ? -11.25 -2.848 -12.117 1 92.56 91 VAL B O 1
ATOM 2263 N N . ALA B 1 92 ? -9.398 -3.92 -12.891 1 93.12 92 ALA B N 1
ATOM 2264 C CA . ALA B 1 92 ? -8.625 -3.715 -11.672 1 93.12 92 ALA B CA 1
ATOM 2265 C C . ALA B 1 92 ? -8.422 -2.227 -11.398 1 93.12 92 ALA B C 1
ATOM 2267 O O . ALA B 1 92 ? -8.555 -1.777 -10.258 1 93.12 92 ALA B O 1
ATOM 2268 N N . LEU B 1 93 ? -8.164 -1.515 -12.469 1 94.25 93 LEU B N 1
ATOM 2269 C CA . LEU B 1 93 ? -7.934 -0.08 -12.344 1 94.25 93 LEU B CA 1
ATOM 2270 C C . LEU B 1 93 ? -9.219 0.641 -11.93 1 94.25 93 LEU B C 1
ATOM 2272 O O . LEU B 1 93 ? -9.188 1.534 -11.086 1 94.25 93 LEU B O 1
ATOM 2276 N N . ILE B 1 94 ? -10.266 0.251 -12.477 1 95.06 94 ILE B N 1
ATOM 2277 C CA . ILE B 1 94 ? -11.555 0.846 -12.125 1 95.06 94 ILE B CA 1
ATOM 2278 C C . ILE B 1 94 ? -11.875 0.55 -10.664 1 95.06 94 ILE B C 1
ATOM 2280 O O . ILE B 1 94 ? -12.336 1.429 -9.93 1 95.06 94 ILE B O 1
ATOM 2284 N N . SER B 1 95 ? -11.656 -0.652 -10.297 1 95.25 95 SER B N 1
ATOM 2285 C CA . SER B 1 95 ? -11.883 -1.034 -8.906 1 95.25 95 SER B CA 1
ATOM 2286 C C . SER B 1 95 ? -10.984 -0.235 -7.961 1 95.25 95 SER B C 1
ATOM 2288 O O . SER B 1 95 ? -11.438 0.224 -6.91 1 95.25 95 SER B O 1
ATOM 2290 N N . TYR B 1 96 ? -9.773 -0.078 -8.398 1 95.19 96 TYR B N 1
ATOM 2291 C CA . TYR B 1 96 ? -8.82 0.728 -7.641 1 95.19 96 TYR B CA 1
ATOM 2292 C C . TYR B 1 96 ? -9.352 2.141 -7.434 1 95.19 96 TYR B C 1
ATOM 2294 O O . TYR B 1 96 ? -9.336 2.66 -6.312 1 95.19 96 TYR B O 1
ATOM 2302 N N . PHE B 1 97 ? -9.852 2.646 -8.516 1 95 97 PHE B N 1
ATOM 2303 C CA . PHE B 1 97 ? -10.344 4.02 -8.492 1 95 97 PHE B CA 1
ATOM 2304 C C . PHE B 1 97 ? -11.594 4.129 -7.625 1 95 97 PHE B C 1
ATOM 2306 O O . PHE B 1 97 ? -11.711 5.043 -6.805 1 95 97 PHE B O 1
ATOM 2313 N N . THR B 1 98 ? -12.43 3.271 -7.738 1 94.44 98 THR B N 1
ATOM 2314 C CA . THR B 1 98 ? -13.719 3.328 -7.055 1 94.44 98 THR B CA 1
ATOM 2315 C C . THR B 1 98 ? -13.547 3.074 -5.559 1 94.44 98 THR B C 1
ATOM 2317 O O . THR B 1 98 ? -13.984 3.875 -4.734 1 94.44 98 THR B O 1
ATOM 2320 N N . PHE B 1 99 ? -12.797 2.105 -5.152 1 94.88 99 PHE B N 1
ATOM 2321 C CA . PHE B 1 99 ? -12.734 1.687 -3.758 1 94.88 99 PHE B CA 1
ATOM 2322 C C . PHE B 1 99 ? -11.617 2.422 -3.023 1 94.88 99 PHE B C 1
ATOM 2324 O O . PHE B 1 99 ? -11.703 2.639 -1.813 1 94.88 99 PHE B O 1
ATOM 2331 N N . GLY B 1 100 ? -10.602 2.773 -3.73 1 95 100 GLY B N 1
ATOM 2332 C CA . GLY B 1 100 ? -9.508 3.514 -3.119 1 95 100 GLY B CA 1
ATOM 2333 C C . GLY B 1 100 ? -9.875 4.941 -2.771 1 95 100 GLY B C 1
ATOM 2334 O O . GLY B 1 100 ? -9.289 5.539 -1.862 1 95 100 GLY B O 1
ATOM 2335 N N . LEU B 1 101 ? -10.844 5.453 -3.424 1 94.5 101 LEU B N 1
ATOM 2336 C CA . LEU B 1 101 ? -11.242 6.844 -3.227 1 94.5 101 LEU B CA 1
ATOM 2337 C C . LEU B 1 101 ? -12.297 6.957 -2.129 1 94.5 101 LEU B C 1
ATOM 2339 O O . LEU B 1 101 ? -12.555 8.047 -1.624 1 94.5 101 LEU B O 1
ATOM 2343 N N . VAL B 1 102 ? -12.859 5.926 -1.703 1 94.56 102 VAL B N 1
ATOM 2344 C CA . VAL B 1 102 ? -13.984 5.941 -0.771 1 94.56 102 VAL B CA 1
ATOM 2345 C C . VAL B 1 102 ? -13.555 6.574 0.548 1 94.56 102 VAL B C 1
ATOM 2347 O O . VAL B 1 102 ? -14.188 7.52 1.027 1 94.56 102 VAL B O 1
ATOM 2350 N N . PRO B 1 103 ? -12.398 6.176 1.153 1 94.5 103 PRO B N 1
ATOM 2351 C CA . PRO B 1 103 ? -12.031 6.758 2.445 1 94.5 103 PRO B CA 1
ATOM 2352 C C . PRO B 1 103 ? -11.781 8.258 2.367 1 94.5 103 PRO B C 1
ATOM 2354 O O . PRO B 1 103 ? -12.352 9.031 3.145 1 94.5 103 PRO B O 1
ATOM 2357 N N . PRO B 1 104 ? -11.008 8.758 1.384 1 91.94 104 PRO B N 1
ATOM 2358 C CA . PRO B 1 104 ? -10.789 10.203 1.295 1 91.94 104 PRO B CA 1
ATOM 2359 C C . PRO B 1 104 ? -12.07 10.977 0.992 1 91.94 104 PRO B C 1
ATOM 2361 O O . PRO B 1 104 ? -12.266 12.07 1.521 1 91.94 104 PRO B O 1
ATOM 2364 N N . VAL B 1 105 ? -12.945 10.438 0.146 1 91.31 105 VAL B N 1
ATOM 2365 C CA . VAL B 1 105 ? -14.188 11.117 -0.227 1 91.31 105 VAL B CA 1
ATOM 2366 C C . VAL B 1 105 ? -15.117 11.188 0.979 1 91.31 105 VAL B C 1
ATOM 2368 O O . VAL B 1 105 ? -15.703 12.242 1.259 1 91.31 105 VAL B O 1
ATOM 2371 N N . VAL B 1 106 ? -15.281 10.125 1.709 1 92.31 106 VAL B N 1
ATOM 2372 C CA . VAL B 1 106 ? -16.141 10.086 2.893 1 92.31 106 VAL B CA 1
ATOM 2373 C C . VAL B 1 106 ? -15.578 11.023 3.959 1 92.31 106 VAL B C 1
ATOM 2375 O O . VAL B 1 106 ? -16.328 11.75 4.613 1 92.31 106 VAL B O 1
ATOM 2378 N N . TYR B 1 107 ? -14.242 11.016 4.059 1 90.81 107 TYR B N 1
ATOM 2379 C CA . TYR B 1 107 ? -13.609 11.906 5.027 1 90.81 107 TYR B CA 1
ATOM 2380 C C . TYR B 1 107 ? -13.875 13.359 4.688 1 90.81 107 TYR B C 1
ATOM 2382 O O . TYR B 1 107 ? -14.195 14.164 5.57 1 90.81 107 TYR B O 1
ATOM 2390 N N . GLY B 1 108 ? -13.742 13.719 3.463 1 84.94 108 GLY B N 1
ATOM 2391 C CA . GLY B 1 108 ? -13.977 15.078 3.02 1 84.94 108 GLY B CA 1
ATOM 2392 C C . GLY B 1 108 ? -15.43 15.508 3.135 1 84.94 108 GLY B C 1
ATOM 2393 O O . GLY B 1 108 ? -15.719 16.641 3.551 1 84.94 108 GLY B O 1
ATOM 2394 N N . PHE B 1 109 ? -16.328 14.641 2.857 1 83.06 109 PHE B N 1
ATOM 2395 C CA . PHE B 1 109 ? -17.75 14.961 2.846 1 83.06 109 PHE B CA 1
ATOM 2396 C C . PHE B 1 109 ? -18.297 15.078 4.266 1 83.06 109 PHE B C 1
ATOM 2398 O O . PHE B 1 109 ? -19.172 15.906 4.535 1 83.06 109 PHE B O 1
ATOM 2405 N N . THR B 1 110 ? -17.75 14.234 5.125 1 78.44 110 THR B N 1
ATOM 2406 C CA . THR B 1 110 ? -18.219 14.305 6.508 1 78.44 110 THR B CA 1
ATOM 2407 C C . THR B 1 110 ? -17.734 15.594 7.172 1 78.44 110 THR B C 1
ATOM 2409 O O . THR B 1 110 ? -18.406 16.125 8.062 1 78.44 110 THR B O 1
ATOM 2412 N N . TYR B 1 111 ? -16.656 16.141 6.688 1 70.62 111 TYR B N 1
ATOM 2413 C CA . TYR B 1 111 ? -16.141 17.422 7.148 1 70.62 111 TYR B CA 1
ATOM 2414 C C . TYR B 1 111 ? -17.125 18.547 6.867 1 70.62 111 TYR B C 1
ATOM 2416 O O . TYR B 1 111 ? -17.297 19.469 7.676 1 70.62 111 TYR B O 1
ATOM 2424 N N . LEU B 1 112 ? -17.719 18.406 5.723 1 67 112 LEU B N 1
ATOM 2425 C CA . LEU B 1 112 ? -18.656 19.453 5.312 1 67 112 LEU B CA 1
ATOM 2426 C C . LEU B 1 112 ? -19.875 19.484 6.227 1 67 112 LEU B C 1
ATOM 2428 O O . LEU B 1 112 ? -20.516 20.516 6.375 1 67 112 LEU B O 1
ATOM 2432 N N . LYS B 1 113 ? -19.984 18.375 6.965 1 64.5 113 LYS B N 1
ATOM 2433 C CA . LYS B 1 113 ? -21.188 18.281 7.781 1 64.5 113 LYS B CA 1
ATOM 2434 C C . LYS B 1 113 ? -20.875 18.531 9.258 1 64.5 113 LYS B C 1
ATOM 2436 O O . LYS B 1 113 ? -21.594 19.266 9.938 1 64.5 113 LYS B O 1
ATOM 2441 N N . SER B 1 114 ? -19.828 17.766 9.695 1 61.56 114 SER B N 1
ATOM 2442 C CA . SER B 1 114 ? -19.469 17.875 11.102 1 61.56 114 SER B CA 1
ATOM 2443 C C . SER B 1 114 ? -17.953 17.844 11.281 1 61.56 114 SER B C 1
ATOM 2445 O O . SER B 1 114 ? -17.25 17.062 10.625 1 61.56 114 SER B O 1
ATOM 2447 N N . ASP B 1 115 ? -17.469 18.859 11.781 1 65.06 115 ASP B N 1
ATOM 2448 C CA . ASP B 1 115 ? -16.016 18.938 11.938 1 65.06 115 ASP B CA 1
ATOM 2449 C C . ASP B 1 115 ? -15.547 18.109 13.133 1 65.06 115 ASP B C 1
ATOM 2451 O O . ASP B 1 115 ? -14.477 18.359 13.688 1 65.06 115 ASP B O 1
ATOM 2455 N N . ASN B 1 116 ? -16.453 17.125 13.508 1 74.69 116 ASN B N 1
ATOM 2456 C CA . ASN B 1 116 ? -15.961 16.297 14.602 1 74.69 116 ASN B CA 1
ATOM 2457 C C . ASN B 1 116 ? -15.094 15.148 14.094 1 74.69 116 ASN B C 1
ATOM 2459 O O . ASN B 1 116 ? -15.555 14.312 13.32 1 74.69 116 ASN B O 1
ATOM 2463 N N . LYS B 1 117 ? -13.867 15.18 14.5 1 76.56 117 LYS B N 1
ATOM 2464 C CA . LYS B 1 117 ? -12.867 14.211 14.047 1 76.56 117 LYS B CA 1
ATOM 2465 C C . LYS B 1 117 ? -13.344 12.781 14.305 1 76.56 117 LYS B C 1
ATOM 2467 O O . LYS B 1 117 ? -13.18 11.906 13.445 1 76.56 117 LYS B O 1
ATOM 2472 N N . ASP B 1 118 ? -13.93 12.531 15.469 1 79.25 118 ASP B N 1
ATOM 2473 C CA . ASP B 1 118 ? -14.352 11.18 15.812 1 79.25 118 ASP B CA 1
ATOM 2474 C C . ASP B 1 118 ? -15.477 10.703 14.898 1 79.25 118 ASP B C 1
ATOM 2476 O O . ASP B 1 118 ? -15.492 9.539 14.477 1 79.25 118 ASP B O 1
ATOM 2480 N N . CYS B 1 119 ? -16.328 11.625 14.625 1 81.94 119 CYS B N 1
ATOM 2481 C CA . CYS B 1 119 ? -17.438 11.266 13.758 1 81.94 119 CYS B CA 1
ATOM 2482 C C . CYS B 1 119 ? -16.969 10.992 12.336 1 81.94 119 CYS B C 1
ATOM 2484 O O . CYS B 1 119 ? -17.453 10.086 11.672 1 81.94 119 CYS B O 1
ATOM 2486 N N . LYS B 1 120 ? -15.969 11.703 11.953 1 85.56 120 LYS B N 1
ATOM 2487 C CA . LYS B 1 120 ? -15.422 11.539 10.609 1 85.56 120 LYS B CA 1
ATOM 2488 C C . LYS B 1 120 ? -14.742 10.18 10.461 1 85.56 120 LYS B C 1
ATOM 2490 O O . LYS B 1 120 ? -14.961 9.469 9.477 1 85.56 120 LYS B O 1
ATOM 2495 N N . LEU B 1 121 ? -14 9.797 11.477 1 90.5 121 LEU B N 1
ATOM 2496 C CA . LEU B 1 121 ? -13.273 8.531 11.422 1 90.5 121 LEU B CA 1
ATOM 2497 C C . LEU B 1 121 ? -14.234 7.352 11.484 1 90.5 121 LEU B C 1
ATOM 2499 O O . LEU B 1 121 ? -14.016 6.332 10.82 1 90.5 121 LEU B O 1
ATOM 2503 N N . ILE B 1 122 ? -15.305 7.562 12.227 1 90.88 122 ILE B N 1
ATOM 2504 C CA . ILE B 1 122 ? -16.312 6.508 12.312 1 90.88 122 ILE B CA 1
ATOM 2505 C C . ILE B 1 122 ? -17 6.336 10.961 1 90.88 122 ILE B C 1
ATOM 2507 O O . ILE B 1 122 ? -17.234 5.211 10.516 1 90.88 122 ILE B O 1
ATOM 2511 N N . ALA B 1 123 ? -17.312 7.453 10.328 1 91.75 123 ALA B N 1
ATOM 2512 C CA . ALA B 1 123 ? -17.953 7.41 9.016 1 91.75 123 ALA B CA 1
ATOM 2513 C C . ALA B 1 123 ? -17.062 6.711 7.992 1 91.75 123 ALA B C 1
ATOM 2515 O O . ALA B 1 123 ? -17.531 5.895 7.199 1 91.75 123 ALA B O 1
ATOM 2516 N N . VAL B 1 124 ? -15.734 7.102 7.996 1 94.69 124 VAL B N 1
ATOM 2517 C CA . VAL B 1 124 ? -14.773 6.484 7.09 1 94.69 124 VAL B CA 1
ATOM 2518 C C . VAL B 1 124 ? -14.672 4.988 7.379 1 94.69 124 VAL B C 1
ATOM 2520 O O . VAL B 1 124 ? -14.648 4.172 6.457 1 94.69 124 VAL B O 1
ATOM 2523 N N . ALA B 1 125 ? -14.711 4.594 8.664 1 94.62 125 ALA B N 1
ATOM 2524 C CA . ALA B 1 125 ? -14.609 3.197 9.07 1 94.62 125 ALA B CA 1
ATOM 2525 C C . ALA B 1 125 ? -15.82 2.396 8.594 1 94.62 125 ALA B C 1
ATOM 2527 O O . ALA B 1 125 ? -15.672 1.281 8.094 1 94.62 125 ALA B O 1
ATOM 2528 N N . ILE B 1 126 ? -16.984 3.01 8.727 1 94.31 126 ILE B N 1
ATOM 2529 C CA . ILE B 1 126 ? -18.219 2.328 8.328 1 94.31 126 ILE B CA 1
ATOM 2530 C C . ILE B 1 126 ? -18.234 2.141 6.812 1 94.31 126 ILE B C 1
ATOM 2532 O O . ILE B 1 126 ? -18.484 1.039 6.32 1 94.31 126 ILE B O 1
ATOM 2536 N N . ALA B 1 127 ? -17.953 3.193 6.074 1 95.19 127 ALA B N 1
ATOM 2537 C CA . ALA B 1 127 ? -17.938 3.123 4.613 1 95.19 127 ALA B CA 1
ATOM 2538 C C . ALA B 1 127 ? -16.906 2.096 4.125 1 95.19 127 ALA B C 1
ATOM 2540 O O . ALA B 1 127 ? -17.203 1.296 3.234 1 95.19 127 ALA B O 1
ATOM 2541 N N . SER B 1 128 ? -15.688 2.105 4.727 1 96.75 128 SER B N 1
ATOM 2542 C CA . SER B 1 128 ? -14.641 1.164 4.34 1 96.75 128 SER B CA 1
ATOM 2543 C C . SER B 1 128 ? -15.031 -0.268 4.695 1 96.75 128 SER B C 1
ATOM 2545 O O . SER B 1 128 ? -14.719 -1.201 3.949 1 96.75 128 SER B O 1
ATOM 2547 N N . SER B 1 129 ? -15.719 -0.437 5.852 1 95.94 129 SER B N 1
ATOM 2548 C CA . SER B 1 129 ? -16.172 -1.765 6.25 1 95.94 129 SER B CA 1
ATOM 2549 C C . SER B 1 129 ? -17.125 -2.354 5.223 1 95.94 129 SER B C 1
ATOM 2551 O O . SER B 1 129 ? -17.031 -3.533 4.879 1 95.94 129 SER B O 1
ATOM 2553 N N . LEU B 1 130 ? -18 -1.522 4.695 1 96.31 130 LEU B N 1
ATOM 2554 C CA . LEU B 1 130 ? -18.953 -1.976 3.674 1 96.31 130 LEU B CA 1
ATOM 2555 C C . LEU B 1 130 ? -18.219 -2.406 2.41 1 96.31 130 LEU B C 1
ATOM 2557 O O . LEU B 1 130 ? -18.547 -3.436 1.815 1 96.31 130 LEU B O 1
ATOM 2561 N N . CYS B 1 131 ? -17.188 -1.621 2.041 1 96.06 131 CYS B N 1
ATOM 2562 C CA . CYS B 1 131 ? -16.406 -1.957 0.857 1 96.06 131 CYS B CA 1
ATOM 2563 C C . CYS B 1 131 ? -15.633 -3.252 1.065 1 96.06 131 CYS B C 1
ATOM 2565 O O . CYS B 1 131 ? -15.617 -4.117 0.187 1 96.06 131 CYS B O 1
ATOM 2567 N N . ILE B 1 132 ? -15.023 -3.426 2.223 1 96.19 132 ILE B N 1
ATOM 2568 C CA . ILE B 1 132 ? -14.227 -4.605 2.539 1 96.19 132 ILE B CA 1
ATOM 2569 C C . ILE B 1 132 ? -15.117 -5.844 2.566 1 96.19 132 ILE B C 1
ATOM 2571 O O . ILE B 1 132 ? -14.75 -6.895 2.039 1 96.19 132 ILE B O 1
ATOM 2575 N N . ILE B 1 133 ? -16.359 -5.723 3.145 1 95.5 133 ILE B N 1
ATOM 2576 C CA . ILE B 1 133 ? -17.297 -6.836 3.186 1 95.5 133 ILE B CA 1
ATOM 2577 C C . ILE B 1 133 ? -17.672 -7.246 1.763 1 95.5 133 ILE B C 1
ATOM 2579 O O . ILE B 1 133 ? -17.656 -8.43 1.428 1 95.5 133 ILE B O 1
ATOM 2583 N N . MET B 1 134 ? -17.922 -6.246 0.946 1 96.62 134 MET B N 1
ATOM 2584 C CA . MET B 1 134 ? -18.328 -6.512 -0.434 1 96.62 134 MET B CA 1
ATOM 2585 C C . MET B 1 134 ? -17.188 -7.191 -1.203 1 96.62 134 MET B C 1
ATOM 2587 O O . MET B 1 134 ? -17.422 -8.195 -1.88 1 9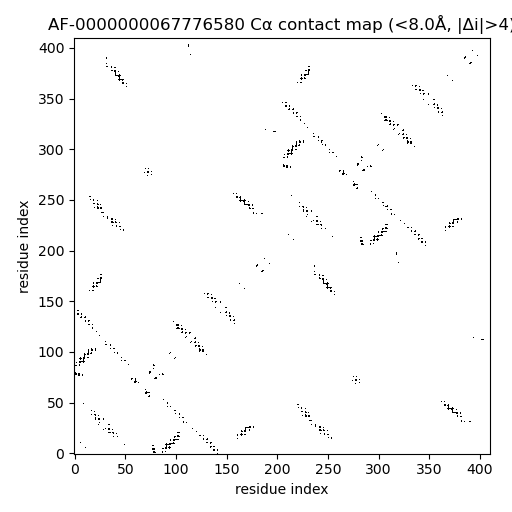6.62 134 MET B O 1
ATOM 2591 N N . LEU B 1 135 ? -15.984 -6.75 -1.068 1 95.81 135 LEU B N 1
ATOM 2592 C CA . LEU B 1 135 ? -14.859 -7.254 -1.842 1 95.81 135 LEU B CA 1
ATOM 2593 C C . LEU B 1 135 ? -14.375 -8.586 -1.281 1 95.81 135 LEU B C 1
ATOM 2595 O O . LEU B 1 135 ? -13.953 -9.469 -2.037 1 95.81 135 LEU B O 1
ATOM 2599 N N . ALA B 1 136 ? -14.414 -8.719 0.021 1 95 136 ALA B N 1
ATOM 2600 C CA . ALA B 1 136 ? -14.039 -9.992 0.625 1 95 136 ALA B CA 1
ATOM 2601 C C . ALA B 1 136 ? -15.016 -11.094 0.238 1 95 136 ALA B C 1
ATOM 2603 O O . ALA B 1 136 ? -14.617 -12.242 0.03 1 95 136 ALA B O 1
ATOM 2604 N N . THR B 1 137 ? -1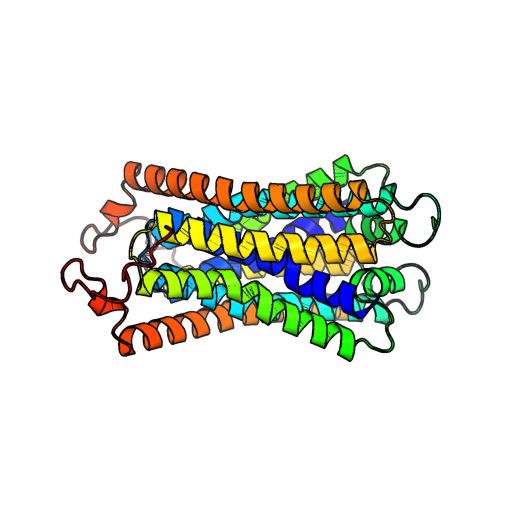6.297 -10.734 0.174 1 94.5 137 THR B N 1
ATOM 2605 C CA . THR B 1 137 ? -17.297 -11.695 -0.295 1 94.5 137 THR B CA 1
ATOM 2606 C C . THR B 1 137 ? -17 -12.102 -1.736 1 94.5 137 THR B C 1
ATOM 2608 O O . THR B 1 137 ? -17.094 -13.281 -2.078 1 94.5 137 THR B O 1
ATOM 2611 N N . ALA B 1 138 ? -16.672 -11.086 -2.568 1 93.25 138 ALA B N 1
ATOM 2612 C CA . ALA B 1 138 ? -16.328 -11.359 -3.957 1 93.25 138 ALA B CA 1
ATOM 2613 C C . ALA B 1 138 ? -15.094 -12.266 -4.039 1 93.25 138 ALA B C 1
ATOM 2615 O O . ALA B 1 138 ? -15.016 -13.133 -4.906 1 93.25 138 ALA B O 1
ATOM 2616 N N . LYS B 1 139 ? -14.188 -12.086 -3.17 1 91.06 139 LYS B N 1
ATOM 2617 C CA . LYS B 1 139 ? -12.992 -12.922 -3.129 1 91.06 139 LYS B CA 1
ATOM 2618 C C . LYS B 1 139 ? -13.344 -14.359 -2.758 1 91.06 139 LYS B C 1
ATOM 2620 O O . LYS B 1 139 ? -12.828 -15.305 -3.357 1 91.06 139 LYS B O 1
ATOM 2625 N N . ALA B 1 140 ? -14.203 -14.508 -1.756 1 89.94 140 ALA B N 1
ATOM 2626 C CA . ALA B 1 140 ? -14.641 -15.852 -1.372 1 89.94 140 ALA B CA 1
ATOM 2627 C C . ALA B 1 140 ? -15.375 -16.531 -2.523 1 89.94 140 ALA B C 1
ATOM 2629 O O . ALA B 1 140 ? -15.195 -17.734 -2.748 1 89.94 140 ALA B O 1
ATOM 2630 N N . TYR B 1 141 ? -16.141 -15.742 -3.195 1 88.31 141 TYR B N 1
ATOM 2631 C CA . TYR B 1 141 ? -16.875 -16.266 -4.344 1 88.31 141 TYR B CA 1
ATOM 2632 C C . TYR B 1 141 ? -15.93 -16.812 -5.398 1 88.31 141 TYR B C 1
ATOM 2634 O O . TYR B 1 141 ? -16.172 -17.891 -5.953 1 88.31 141 TYR B O 1
ATOM 2642 N N . THR B 1 142 ? -14.891 -16.125 -5.719 1 85.12 142 THR B N 1
ATOM 2643 C CA . THR B 1 142 ? -13.945 -16.531 -6.746 1 85.12 142 THR B CA 1
ATOM 2644 C C . THR B 1 142 ? -13.141 -17.75 -6.281 1 85.12 142 THR B C 1
ATOM 2646 O O . THR B 1 142 ? -12.578 -18.484 -7.098 1 85.12 142 THR B O 1
ATOM 2649 N N . ARG B 1 143 ? -13.102 -17.875 -4.977 1 82.5 143 ARG B N 1
ATOM 2650 C CA . ARG B 1 143 ? -12.352 -19 -4.422 1 82.5 143 ARG B CA 1
ATOM 2651 C C . ARG B 1 143 ? -13.195 -20.266 -4.406 1 82.5 143 ARG B C 1
ATOM 2653 O O . ARG B 1 143 ? -12.703 -21.344 -4.074 1 82.5 143 ARG B O 1
ATOM 2660 N N . GLY B 1 144 ? -14.391 -20.172 -4.859 1 81.56 144 GLY B N 1
ATOM 2661 C CA . GLY B 1 144 ? -15.266 -21.328 -4.918 1 81.56 144 GLY B CA 1
ATOM 2662 C C . GLY B 1 144 ? -15.891 -21.672 -3.58 1 81.56 144 GLY B C 1
ATOM 2663 O O . GLY B 1 144 ? -16.125 -22.844 -3.285 1 81.56 144 GLY B O 1
ATOM 2664 N N . ALA B 1 145 ? -16.016 -20.672 -2.842 1 79.44 145 ALA B N 1
ATOM 2665 C CA . ALA B 1 145 ? -16.641 -20.938 -1.55 1 79.44 145 ALA B CA 1
ATOM 2666 C C . ALA B 1 145 ? -18.078 -21.422 -1.729 1 79.44 145 ALA B C 1
ATOM 2668 O O . ALA B 1 145 ? -18.844 -20.844 -2.506 1 79.44 145 ALA B O 1
ATOM 2669 N N . ASN B 1 146 ? -18.359 -22.609 -1.178 1 84.25 146 ASN B N 1
ATOM 2670 C CA . ASN B 1 146 ? -19.672 -23.219 -1.327 1 84.25 146 ASN B CA 1
ATOM 2671 C C . ASN B 1 146 ? -20.469 -23.141 -0.027 1 84.25 146 ASN B C 1
ATOM 2673 O O . ASN B 1 146 ? -21.672 -23.422 -0.016 1 84.25 146 ASN B O 1
ATOM 2677 N N . LYS B 1 147 ? -19.812 -22.891 0.953 1 89.19 147 LYS B N 1
ATOM 2678 C CA . LYS B 1 147 ? -20.469 -22.844 2.254 1 89.19 147 LYS B CA 1
ATOM 2679 C C . LYS B 1 147 ? -20.5 -21.406 2.799 1 89.19 147 LYS B C 1
ATOM 2681 O O . LYS B 1 147 ? -19.547 -20.641 2.588 1 89.19 147 LYS B O 1
ATOM 2686 N N . PHE B 1 148 ? -21.531 -21.062 3.48 1 92.25 148 PHE B N 1
ATOM 2687 C CA . PHE B 1 148 ? -21.703 -19.75 4.094 1 92.25 148 PHE B CA 1
ATOM 2688 C C . PHE B 1 148 ? -20.594 -19.484 5.117 1 92.25 148 PHE B C 1
ATOM 2690 O O . PHE B 1 148 ? -20.125 -18.359 5.25 1 92.25 148 PHE B O 1
ATOM 2697 N N . SER B 1 149 ? -20.141 -20.5 5.746 1 92.69 149 SER B N 1
ATOM 2698 C CA . SER B 1 149 ? -19.109 -20.375 6.758 1 92.69 149 SER B CA 1
ATOM 2699 C C . SER B 1 149 ? -17.797 -19.875 6.148 1 92.69 149 SER B C 1
ATOM 2701 O O . SER B 1 149 ? -17.078 -19.094 6.762 1 92.69 149 SER B O 1
ATOM 2703 N N . LYS B 1 150 ? -17.484 -20.312 4.996 1 90.44 150 LYS B N 1
ATOM 2704 C CA . LYS B 1 150 ? -16.266 -19.906 4.32 1 90.44 150 LYS B CA 1
ATOM 2705 C C . LYS B 1 150 ? -16.328 -18.422 3.936 1 90.44 150 LYS B C 1
ATOM 2707 O O . LYS B 1 150 ? -15.32 -17.719 4.02 1 90.44 150 LYS B O 1
ATOM 2712 N N . TYR B 1 151 ? -17.562 -18 3.555 1 92.19 151 TYR B N 1
ATOM 2713 C CA . TYR B 1 151 ? -17.766 -16.594 3.25 1 92.19 151 TYR B CA 1
ATOM 2714 C C . TYR B 1 151 ? -17.547 -15.727 4.484 1 92.19 151 TYR B C 1
ATOM 2716 O O . TYR B 1 151 ? -16.828 -14.727 4.43 1 92.19 151 TYR B O 1
ATOM 2724 N N . VAL B 1 152 ? -18.062 -16.156 5.57 1 94 152 VAL B N 1
ATOM 2725 C CA . VAL B 1 152 ? -17.969 -15.406 6.82 1 94 152 VAL B CA 1
ATOM 2726 C C . VAL B 1 152 ? -16.5 -15.367 7.285 1 94 152 VAL B C 1
ATOM 2728 O O . VAL B 1 152 ? -16.016 -14.328 7.738 1 94 152 VAL B O 1
ATOM 2731 N N . LYS B 1 153 ? -15.836 -16.453 7.152 1 92.06 153 LYS B N 1
ATOM 2732 C CA . LYS B 1 153 ? -14.445 -16.531 7.574 1 92.06 153 LYS B CA 1
ATOM 2733 C C . LYS B 1 153 ? -13.57 -15.578 6.773 1 92.06 153 LYS B C 1
ATOM 2735 O O . LYS B 1 153 ? -12.742 -14.867 7.344 1 92.06 153 LYS B O 1
ATOM 2740 N N . THR B 1 154 ? -13.797 -15.523 5.473 1 92 154 THR B N 1
ATOM 2741 C CA . THR B 1 154 ? -13.016 -14.641 4.613 1 92 154 THR B CA 1
ATOM 2742 C C . THR B 1 154 ? -13.289 -13.172 4.945 1 92 154 THR B C 1
ATOM 2744 O O . THR B 1 154 ? -12.359 -12.375 5.062 1 92 154 THR B O 1
ATOM 2747 N N . VAL B 1 155 ? -14.523 -12.875 5.133 1 94.44 155 VAL B N 1
ATOM 2748 C CA . VAL B 1 155 ? -14.922 -11.508 5.453 1 94.44 155 VAL B CA 1
ATOM 2749 C C . VAL B 1 155 ? -14.336 -11.102 6.805 1 94.44 155 VAL B C 1
ATOM 2751 O O . VAL B 1 155 ? -13.812 -9.992 6.949 1 94.44 155 VAL B O 1
ATOM 2754 N N . LEU B 1 156 ? -14.391 -11.977 7.758 1 94.31 156 LEU B N 1
ATOM 2755 C CA . LEU B 1 156 ? -13.852 -11.688 9.086 1 94.31 156 LEU B CA 1
ATOM 2756 C C . LEU B 1 156 ? -12.336 -11.539 9.031 1 94.31 156 LEU B C 1
ATOM 2758 O O . LEU B 1 156 ? -11.773 -10.672 9.703 1 94.31 156 LEU B O 1
ATOM 2762 N N . PHE B 1 157 ? -11.828 -12.391 8.25 1 93.31 157 PHE B N 1
ATOM 2763 C CA . PHE B 1 157 ? -10.375 -12.367 8.117 1 93.31 157 PHE B CA 1
ATOM 2764 C C . PHE B 1 157 ? -9.898 -11.008 7.621 1 93.31 157 PHE B C 1
ATOM 2766 O O . PHE B 1 157 ? -9.047 -10.375 8.25 1 93.31 157 PHE B O 1
ATOM 2773 N N . TYR B 1 158 ? -10.406 -10.477 6.551 1 93.75 158 TYR B N 1
ATOM 2774 C CA . TYR B 1 158 ? -10.008 -9.203 5.965 1 93.75 158 TYR B CA 1
ATOM 2775 C C . TYR B 1 158 ? -10.508 -8.031 6.812 1 93.75 158 TYR B C 1
ATOM 2777 O O . TYR B 1 158 ? -9.828 -7.012 6.93 1 93.75 158 TYR B O 1
ATOM 2785 N N . GLY B 1 159 ? -11.664 -8.195 7.375 1 94.75 159 GLY B N 1
ATOM 2786 C CA . GLY B 1 159 ? -12.188 -7.172 8.258 1 94.75 159 GLY B CA 1
ATOM 2787 C C . GLY B 1 159 ? -11.328 -6.934 9.484 1 94.75 159 GLY B C 1
ATOM 2788 O O . GLY B 1 159 ? -11.062 -5.785 9.844 1 94.75 159 GLY B O 1
ATOM 2789 N N . ILE B 1 160 ? -10.883 -7.965 10.078 1 93.69 160 ILE B N 1
ATOM 2790 C CA . ILE B 1 160 ? -10.039 -7.863 11.258 1 93.69 160 ILE B CA 1
ATOM 2791 C C . ILE B 1 160 ? -8.695 -7.246 10.883 1 93.69 160 ILE B C 1
ATOM 2793 O O . ILE B 1 160 ? -8.188 -6.367 11.586 1 93.69 160 ILE B O 1
ATOM 2797 N N . ALA B 1 161 ? -8.156 -7.691 9.797 1 91.56 161 ALA B N 1
ATOM 2798 C CA . ALA B 1 161 ? -6.883 -7.145 9.344 1 91.56 161 ALA B CA 1
ATOM 2799 C C . ALA B 1 161 ? -6.988 -5.641 9.102 1 91.56 161 ALA B C 1
ATOM 2801 O O . ALA B 1 161 ? -6.109 -4.879 9.516 1 91.56 161 ALA B O 1
ATOM 2802 N N . ALA B 1 162 ? -8.031 -5.25 8.391 1 95 162 ALA B N 1
ATOM 2803 C CA . ALA B 1 162 ? -8.242 -3.834 8.094 1 95 162 ALA B CA 1
ATOM 2804 C C . ALA B 1 162 ? -8.422 -3.031 9.383 1 95 162 ALA B C 1
ATOM 2806 O O . ALA B 1 162 ? -7.859 -1.943 9.523 1 95 162 ALA B O 1
ATOM 2807 N N . SER B 1 163 ? -9.211 -3.596 10.328 1 95.31 163 SER B N 1
ATOM 2808 C CA . SER B 1 163 ? -9.477 -2.936 11.602 1 95.31 163 SER B CA 1
ATOM 2809 C C . SER B 1 163 ? -8.203 -2.822 12.438 1 95.31 163 SER B C 1
ATOM 2811 O O . SER B 1 163 ? -7.93 -1.771 13.016 1 95.31 163 SER B O 1
ATOM 2813 N N . MET B 1 164 ? -7.406 -3.818 12.422 1 94.88 164 MET B N 1
ATOM 2814 C CA . MET B 1 164 ? -6.148 -3.793 13.164 1 94.88 164 MET B CA 1
ATOM 2815 C C . MET B 1 164 ? -5.156 -2.83 12.523 1 94.88 164 MET B C 1
ATOM 2817 O O . MET B 1 164 ? -4.531 -2.023 13.219 1 94.88 164 MET B O 1
ATOM 2821 N N . ALA B 1 165 ? -5.07 -2.947 11.195 1 95.12 165 ALA B N 1
ATOM 2822 C CA . ALA B 1 165 ? -4.137 -2.088 10.477 1 95.12 165 ALA B CA 1
ATOM 2823 C C . ALA B 1 165 ? -4.449 -0.614 10.719 1 95.12 165 ALA B C 1
ATOM 2825 O O . ALA B 1 165 ? -3.564 0.161 11.086 1 95.12 165 ALA B O 1
ATOM 2826 N N . SER B 1 166 ? -5.73 -0.207 10.555 1 95.88 166 SER B N 1
ATOM 2827 C CA . SER B 1 166 ? -6.125 1.186 10.742 1 95.88 166 SER B CA 1
ATOM 2828 C C . SER B 1 166 ? -6.121 1.57 12.211 1 95.88 166 SER B C 1
ATOM 2830 O O . SER B 1 166 ? -5.668 2.656 12.578 1 95.88 166 SER B O 1
ATOM 2832 N N . GLY B 1 167 ? -6.664 0.628 13.078 1 94.38 167 GLY B N 1
ATOM 2833 C CA . GLY B 1 167 ? -6.715 0.899 14.508 1 94.38 167 GLY B CA 1
ATOM 2834 C C . GLY B 1 167 ? -5.34 1.023 15.133 1 94.38 167 GLY B C 1
ATOM 2835 O O . GLY B 1 167 ? -5.062 1.985 15.852 1 94.38 167 GLY B O 1
ATOM 2836 N N . VAL B 1 168 ? -4.457 0.133 14.836 1 93.56 168 VAL B N 1
ATOM 2837 C CA . VAL B 1 168 ? -3.105 0.151 15.391 1 93.56 168 VAL B CA 1
ATOM 2838 C C . VAL B 1 168 ? -2.316 1.312 14.789 1 93.56 168 VAL B C 1
ATOM 2840 O O . VAL B 1 168 ? -1.542 1.972 15.484 1 93.56 168 VAL B O 1
ATOM 2843 N N . GLY B 1 169 ? -2.527 1.494 13.492 1 94.75 169 GLY B N 1
ATOM 2844 C CA . GLY B 1 169 ? -1.916 2.668 12.891 1 94.75 169 GLY B CA 1
ATOM 2845 C C . GLY B 1 169 ? -2.324 3.965 13.562 1 94.75 169 GLY B C 1
ATOM 2846 O O . GLY B 1 169 ? -1.482 4.828 13.828 1 94.75 169 GLY B O 1
ATOM 2847 N N . TYR B 1 170 ? -3.535 4.051 13.906 1 94.5 170 TYR B N 1
ATOM 2848 C CA . TYR B 1 170 ? -4.062 5.238 14.57 1 94.5 170 TYR B CA 1
ATOM 2849 C C . TYR B 1 170 ? -3.457 5.406 15.953 1 94.5 170 TYR B C 1
ATOM 2851 O O . TYR B 1 170 ? -2.971 6.488 16.297 1 94.5 170 TYR B O 1
ATOM 2859 N N . VAL B 1 171 ? -3.488 4.363 16.719 1 94 171 VAL B N 1
ATOM 2860 C CA . VAL B 1 171 ? -2.955 4.398 18.078 1 94 171 VAL B CA 1
ATOM 2861 C C . VAL B 1 171 ? -1.452 4.664 18.031 1 94 171 VAL B C 1
ATOM 2863 O O . VAL B 1 171 ? -0.935 5.461 18.828 1 94 171 VAL B O 1
ATOM 2866 N N . ALA B 1 172 ? -0.771 4.035 17.125 1 93.31 172 ALA B N 1
ATOM 2867 C CA . ALA B 1 172 ? 0.664 4.254 16.953 1 93.31 172 ALA B CA 1
ATOM 2868 C C . ALA B 1 172 ? 0.964 5.707 16.609 1 93.31 172 ALA B C 1
ATOM 2870 O O . ALA B 1 172 ? 1.928 6.285 17.125 1 93.31 172 ALA B O 1
ATOM 2871 N N . GLY B 1 173 ? 0.161 6.238 15.766 1 92.56 173 GLY B N 1
ATOM 2872 C CA . GLY B 1 173 ? 0.334 7.641 15.422 1 92.56 173 GLY B CA 1
ATOM 2873 C C . GLY B 1 173 ? 0.199 8.57 16.625 1 92.56 173 GLY B C 1
ATOM 2874 O O . GLY B 1 173 ? 0.982 9.508 16.781 1 92.56 173 GLY B O 1
ATOM 2875 N N . HIS B 1 174 ? -0.78 8.273 17.406 1 91.25 174 HIS B N 1
ATOM 2876 C CA . HIS B 1 174 ? -0.957 9.07 18.625 1 91.25 174 HIS B CA 1
ATOM 2877 C C . HIS B 1 174 ? 0.244 8.938 19.547 1 91.25 174 HIS B C 1
ATOM 2879 O O . HIS B 1 174 ? 0.677 9.922 20.156 1 91.25 174 HIS B O 1
ATOM 2885 N N . PHE B 1 175 ? 0.752 7.746 19.672 1 91.62 175 PHE B N 1
ATOM 2886 C CA . PHE B 1 175 ? 1.924 7.508 20.5 1 91.62 175 PHE B CA 1
ATOM 2887 C C . PHE B 1 175 ? 3.137 8.25 19.953 1 91.62 175 PHE B C 1
ATOM 2889 O O . PHE B 1 175 ? 3.889 8.859 20.719 1 91.62 175 PHE B O 1
ATOM 2896 N N . VAL B 1 176 ? 3.363 8.211 18.672 1 90.81 176 VAL B N 1
ATOM 2897 C CA . VAL B 1 176 ? 4.488 8.891 18.047 1 90.81 176 VAL B CA 1
ATOM 2898 C C . VAL B 1 176 ? 4.371 10.398 18.25 1 90.81 176 VAL B C 1
ATOM 2900 O O . VAL B 1 176 ? 5.359 11.062 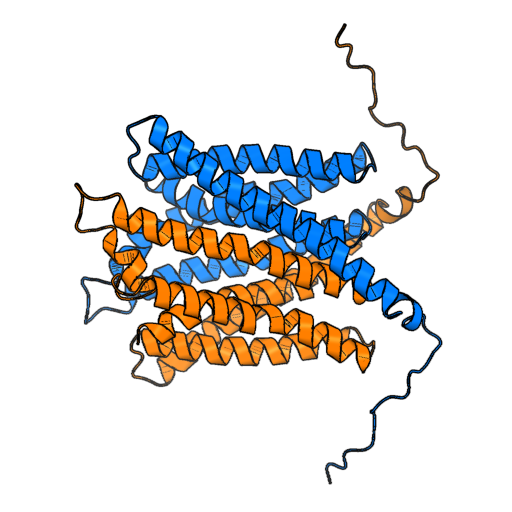18.562 1 90.81 176 VAL B O 1
ATOM 2903 N N . LYS B 1 177 ? 3.197 10.883 18.062 1 89.75 177 LYS B N 1
ATOM 2904 C CA . LYS B 1 177 ? 2.945 12.305 18.266 1 89.75 177 LYS B CA 1
ATOM 2905 C C . LYS B 1 177 ? 3.297 12.719 19.703 1 89.75 177 LYS B C 1
ATOM 2907 O O . LYS B 1 177 ? 3.965 13.734 19.906 1 89.75 177 LYS B O 1
ATOM 2912 N N . ARG B 1 178 ? 2.826 11.945 20.641 1 89.38 178 ARG B N 1
ATOM 2913 C CA . ARG B 1 178 ? 3.084 12.234 22.047 1 89.38 178 ARG B CA 1
ATOM 2914 C C . ARG B 1 178 ? 4.574 12.172 22.359 1 89.38 178 ARG B C 1
ATOM 2916 O O . ARG B 1 178 ? 5.098 13 23.109 1 89.38 178 ARG B O 1
ATOM 2923 N N . LEU B 1 179 ? 5.207 11.172 21.828 1 85.69 179 LEU B N 1
ATOM 2924 C CA . LEU B 1 179 ? 6.645 11.016 22.016 1 85.69 179 LEU B CA 1
ATOM 2925 C C . LEU B 1 179 ? 7.402 12.211 21.453 1 85.69 179 LEU B C 1
ATOM 2927 O O . LEU B 1 179 ? 8.32 12.727 22.094 1 85.69 179 LEU B O 1
ATOM 2931 N N . MET B 1 180 ? 6.984 12.664 20.328 1 83.56 180 MET B N 1
ATOM 2932 C CA . MET B 1 180 ? 7.633 13.805 19.688 1 83.56 180 MET B CA 1
ATOM 2933 C C . MET B 1 180 ? 7.395 15.086 20.484 1 83.56 180 MET B C 1
ATOM 2935 O O . MET B 1 180 ? 8.281 15.938 20.578 1 83.56 180 MET B O 1
ATOM 2939 N N . ASP B 1 181 ? 6.254 15.203 21 1 82.31 181 ASP B N 1
ATOM 2940 C CA . ASP B 1 181 ? 5.93 16.344 21.859 1 82.31 181 ASP B CA 1
ATOM 2941 C C . ASP B 1 181 ? 6.793 16.344 23.125 1 82.31 181 ASP B C 1
ATOM 2943 O O . ASP B 1 181 ? 7.301 17.391 23.531 1 82.31 181 ASP B O 1
ATOM 2947 N N . LYS B 1 182 ? 6.934 15.258 23.656 1 83.81 182 LYS B N 1
ATOM 2948 C CA . LYS B 1 182 ? 7.719 15.125 24.875 1 83.81 182 LYS B CA 1
ATOM 2949 C C . LYS B 1 182 ? 9.195 15.398 24.625 1 83.81 182 LYS B C 1
ATOM 2951 O O . LYS B 1 182 ? 9.891 15.953 25.484 1 83.81 182 LYS B O 1
ATOM 2956 N N . LEU B 1 183 ? 9.641 14.938 23.422 1 78.19 183 LEU B N 1
ATOM 2957 C CA . LEU B 1 183 ? 11.039 15.133 23.078 1 78.19 183 LEU B CA 1
ATOM 2958 C C . LEU B 1 183 ? 11.297 16.578 22.641 1 78.19 183 LEU B C 1
ATOM 2960 O O . LEU B 1 183 ? 12.445 16.984 22.484 1 78.19 183 LEU B O 1
ATOM 2964 N N . GLY B 1 184 ? 10.352 17.453 22.641 1 65.38 184 GLY B N 1
ATOM 2965 C CA . GLY B 1 184 ? 10.445 18.859 22.328 1 65.38 184 GLY B CA 1
ATOM 2966 C C . GLY B 1 184 ? 10.695 19.125 20.844 1 65.38 184 GLY B C 1
ATOM 2967 O O . GLY B 1 184 ? 11.195 20.188 20.469 1 65.38 184 GLY B O 1
ATOM 2968 N N . TRP B 1 185 ? 10.539 18.141 20.094 1 60.59 185 TRP B N 1
ATOM 2969 C CA . TRP B 1 185 ? 10.812 18.312 18.672 1 60.59 185 TRP B CA 1
ATOM 2970 C C . TRP B 1 185 ? 9.758 19.188 18.016 1 60.59 185 TRP B C 1
ATOM 2972 O O . TRP B 1 185 ? 10.047 19.906 17.047 1 60.59 185 TRP B O 1
ATOM 2982 N N . PHE B 1 186 ? 8.555 19.188 18.469 1 55.06 186 PHE B N 1
ATOM 2983 C CA . PHE B 1 186 ? 7.5 20.062 17.969 1 55.06 186 PHE B CA 1
ATOM 2984 C C . PHE B 1 186 ? 7.793 21.516 18.312 1 55.06 186 PHE B C 1
ATOM 2986 O O . PHE B 1 186 ? 7.48 22.422 17.531 1 55.06 186 PHE B O 1
ATOM 2993 N N . GLU B 1 187 ? 8.148 21.797 19.516 1 51.59 187 GLU B N 1
ATOM 2994 C CA . GLU B 1 187 ? 8.461 23.109 20.047 1 51.59 187 GLU B CA 1
ATOM 2995 C C . GLU B 1 187 ? 9.727 23.672 19.406 1 51.59 187 GLU B C 1
ATOM 2997 O O . GLU B 1 187 ? 9.867 24.891 19.266 1 51.59 187 GLU B O 1
ATOM 3002 N N . LYS B 1 188 ? 10.742 22.875 19.203 1 49.66 188 LYS B N 1
ATOM 3003 C CA . LYS B 1 188 ? 12 23.453 18.734 1 49.66 188 LYS B CA 1
ATOM 3004 C C . LYS B 1 188 ? 11.852 24.031 17.328 1 49.66 188 LYS B C 1
ATOM 3006 O O . LYS B 1 188 ? 12.625 24.906 16.922 1 49.66 188 LYS B O 1
ATOM 3011 N N . ILE B 1 189 ? 11.094 23.422 16.469 1 45.59 189 ILE B N 1
ATOM 3012 C CA . ILE B 1 189 ? 11.148 23.906 15.086 1 45.59 189 ILE B CA 1
ATOM 3013 C C . ILE B 1 189 ? 10.289 25.172 14.961 1 45.59 189 ILE B C 1
ATOM 3015 O O . ILE B 1 189 ? 9.719 25.438 13.898 1 45.59 189 ILE B O 1
ATOM 3019 N N . GLN B 1 190 ? 9.797 25.766 16 1 37.19 190 GLN B N 1
ATOM 3020 C CA . GLN B 1 190 ? 9.453 27.172 15.75 1 37.19 190 GLN B CA 1
ATOM 3021 C C . GLN B 1 190 ? 10.609 27.906 15.086 1 37.19 190 GLN B C 1
ATOM 3023 O O . GLN B 1 190 ? 11.773 27.531 15.258 1 37.19 190 GLN B O 1
ATOM 3028 N N . PRO B 1 191 ? 10.461 28.922 14.094 1 37.53 191 PRO B N 1
ATOM 3029 C CA . PRO B 1 191 ? 11.523 29.656 13.414 1 37.53 191 PRO B CA 1
ATOM 3030 C C . PRO B 1 191 ? 12.734 29.906 14.305 1 37.53 191 PRO B C 1
ATOM 3032 O O . PRO B 1 191 ? 13.836 30.125 13.797 1 37.53 191 PRO B O 1
ATOM 3035 N N . GLY B 1 192 ? 12.734 30.422 15.547 1 31.89 192 GLY B N 1
ATOM 3036 C CA . GLY B 1 192 ? 13.883 31.094 16.141 1 31.89 192 GLY B CA 1
ATOM 3037 C C . GLY B 1 192 ? 15.023 30.141 16.469 1 31.89 192 GLY B C 1
ATOM 3038 O O . GLY B 1 192 ? 16.156 30.578 16.672 1 31.89 192 GLY B O 1
ATOM 3039 N N . HIS B 1 193 ? 14.883 29.078 17.266 1 34.75 193 HIS B N 1
ATOM 3040 C CA . HIS B 1 193 ? 16.094 28.547 17.875 1 34.75 193 HIS B CA 1
ATOM 3041 C C . HIS B 1 193 ? 16.844 27.641 16.891 1 34.75 193 HIS B C 1
ATOM 3043 O O . HIS B 1 193 ? 16.281 26.688 16.359 1 34.75 193 HIS B O 1
ATOM 3049 N N . SER B 1 194 ? 17.844 28.328 16.094 1 30.44 194 SER B N 1
ATOM 3050 C CA . SER B 1 194 ? 18.969 27.906 15.266 1 30.44 194 SER B CA 1
ATOM 3051 C C . SER B 1 194 ? 19.594 26.625 15.805 1 30.44 194 SER B C 1
ATOM 3053 O O . SER B 1 194 ? 20.234 26.625 16.859 1 30.44 194 SER B O 1
ATOM 3055 N N . ILE B 1 195 ? 19.062 25.656 16.156 1 30.8 195 ILE B N 1
ATOM 3056 C CA . ILE B 1 195 ? 20.016 24.656 16.609 1 30.8 195 ILE B CA 1
ATOM 3057 C C . ILE B 1 195 ? 21.109 24.469 15.562 1 30.8 195 ILE B C 1
ATOM 3059 O O . ILE B 1 195 ? 20.812 24.125 14.414 1 30.8 195 ILE B O 1
ATOM 3063 N N . ASP B 1 196 ? 22.281 25.188 15.711 1 28.53 196 ASP B N 1
ATOM 3064 C CA . ASP B 1 196 ? 23.641 25.078 15.172 1 28.53 196 ASP B CA 1
ATOM 3065 C C . ASP B 1 196 ? 24.062 23.609 15.031 1 28.53 196 ASP B C 1
ATOM 3067 O O . ASP B 1 196 ? 24.828 23.094 15.852 1 28.53 196 ASP B O 1
ATOM 3071 N N . ILE B 1 197 ? 23.328 22.766 15.062 1 28.86 197 ILE B N 1
ATOM 3072 C CA . ILE B 1 197 ? 24.141 21.547 15.109 1 28.86 197 ILE B CA 1
ATOM 3073 C C . ILE B 1 197 ? 25.141 21.562 13.961 1 28.86 197 ILE B C 1
ATOM 3075 O O . ILE B 1 197 ? 24.984 22.312 12.992 1 28.86 197 ILE B O 1
ATOM 3079 N N . PHE B 1 198 ? 25.547 20.375 13.344 1 28.11 198 PHE B N 1
ATOM 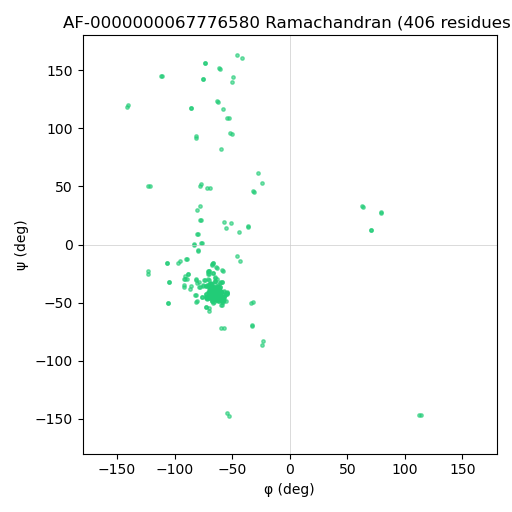3080 C CA . PHE B 1 198 ? 26.75 19.938 12.656 1 28.11 198 PHE B CA 1
ATOM 3081 C C . PHE B 1 198 ? 26.781 20.484 11.234 1 28.11 198 PHE B C 1
ATOM 3083 O O . PHE B 1 198 ? 26.172 19.922 10.328 1 28.11 198 PHE B O 1
ATOM 3090 N N . CYS B 1 199 ? 26.297 21.641 10.836 1 24.84 199 CYS B N 1
ATOM 3091 C CA . CYS B 1 199 ? 26.875 22.062 9.562 1 24.84 199 CYS B CA 1
ATOM 3092 C C . CYS B 1 199 ? 28.391 22.109 9.648 1 24.84 199 CYS B C 1
ATOM 3094 O O . CYS B 1 199 ? 28.969 23.156 9.961 1 24.84 199 CYS B O 1
ATOM 3096 N N . SER B 1 200 ? 29.031 21.578 10.578 1 23.06 200 SER B N 1
ATOM 3097 C CA . SER B 1 200 ? 30.469 21.703 10.391 1 23.06 200 SER B CA 1
ATOM 3098 C C . SER B 1 200 ? 30.875 21.469 8.938 1 23.06 200 SER B C 1
ATOM 3100 O O . SER B 1 200 ? 30.141 20.812 8.188 1 23.06 200 SER B O 1
ATOM 3102 N N . ASP B 1 201 ? 32.125 21.953 8.484 1 25.89 201 ASP B N 1
ATOM 3103 C CA . ASP B 1 201 ? 33.125 22.094 7.422 1 25.89 201 ASP B CA 1
ATOM 3104 C C . ASP B 1 201 ? 33.312 20.766 6.695 1 25.89 201 ASP B C 1
ATOM 3106 O O . ASP B 1 201 ? 34.281 20.625 5.922 1 25.89 201 ASP B O 1
ATOM 3110 N N . THR B 1 202 ? 32.812 19.766 6.641 1 20.88 202 THR B N 1
ATOM 3111 C CA . THR B 1 202 ? 33.625 18.938 5.77 1 20.88 202 THR B CA 1
ATOM 3112 C C . THR B 1 202 ? 33.875 19.625 4.434 1 20.88 202 THR B C 1
ATOM 3114 O O . THR B 1 202 ? 32.938 19.984 3.727 1 20.88 202 THR B O 1
ATOM 3117 N N . TYR B 1 203 ? 35.25 20.141 4.156 1 19.7 203 TYR B N 1
ATOM 3118 C CA . TYR B 1 203 ? 36.344 20.406 3.256 1 19.7 203 TYR B CA 1
ATOM 3119 C C . TYR B 1 203 ? 36.312 19.484 2.043 1 19.7 203 TYR B C 1
ATOM 3121 O O . TYR B 1 203 ? 36.562 18.281 2.158 1 19.7 203 TYR B O 1
ATOM 3129 N N . LEU B 1 204 ? 35.438 19.234 1.236 1 17.94 204 LEU B N 1
ATOM 3130 C CA . LEU B 1 204 ? 36.062 19.156 -0.085 1 17.94 204 LEU B CA 1
ATOM 3131 C C . LEU B 1 204 ? 36.781 20.453 -0.419 1 17.94 204 LEU B C 1
ATOM 3133 O O . LEU B 1 204 ? 36.281 21.547 -0.162 1 17.94 204 LEU B O 1
ATOM 3137 N N . LEU B 1 205 ? 38.188 20.406 -0.587 1 17.45 205 LEU B N 1
ATOM 3138 C CA . LEU B 1 205 ? 39 21.328 -1.354 1 17.45 205 LEU B CA 1
ATOM 3139 C C . LEU B 1 205 ? 38.25 21.812 -2.6 1 17.45 205 LEU B C 1
ATOM 3141 O O . LEU B 1 205 ? 37.531 21.031 -3.223 1 17.45 205 LEU B O 1
#

Organism: Nicotiana tabacum (NCBI:txid4097)

Solvent-accessible surface area (backbone atoms only — not comparable to full-atom values): 20183 Å² total; per-residue (Å²): 108,40,63,50,35,8,31,33,62,24,16,43,62,35,31,42,50,36,40,20,43,44,32,2,29,52,30,36,70,53,54,68,68,40,36,39,17,23,36,49,6,34,50,57,12,43,51,35,51,54,51,46,51,52,48,49,41,48,46,54,39,60,68,48,58,82,84,42,85,76,50,51,47,50,40,40,70,48,36,23,67,74,90,41,46,69,59,26,53,50,41,14,50,50,25,27,55,58,38,29,43,44,34,40,51,44,38,52,56,34,47,75,72,42,81,44,65,67,59,27,52,50,50,25,48,54,55,45,48,52,50,47,45,55,32,29,39,46,44,28,53,69,69,60,54,84,47,71,65,51,34,51,49,41,26,50,52,54,48,49,32,42,49,45,12,21,50,48,3,20,54,46,2,39,51,46,42,50,52,38,54,72,69,39,57,65,67,48,69,46,91,76,69,72,76,78,63,86,74,69,73,90,76,81,124,107,38,63,51,34,8,31,33,62,24,16,43,63,35,30,42,50,36,41,19,44,44,33,1,28,53,29,36,69,52,54,69,69,40,38,36,17,22,35,48,6,33,49,59,13,43,51,35,52,52,51,45,51,53,48,49,42,48,47,53,39,61,68,44,61,82,84,40,84,73,49,51,49,48,40,39,72,49,37,23,67,72,89,43,45,69,58,26,53,49,42,14,49,50,25,26,54,58,38,29,43,44,31,40,51,44,37,52,56,34,47,75,71,42,82,45,65,68,59,27,53,49,51,24,49,52,57,45,49,54,51,47,45,56,32,29,39,46,46,28,53,69,69,61,53,84,48,73,64,53,35,51,50,41,27,48,52,54,48,50,33,41,50,46,11,20,49,48,2,21,52,46,2,39,52,45,42,52,51,37,52,72,70,38,58,65,67,47,70,46,92,75,66,71,76,78,63,86,73,68,71,90,75,75,131

Secondary structure (DSSP, 8-state):
-HHHHHHHHHHHHHHHHHHHHHHHHHHTT--HHHHHHHHHHHHHHHHHHHHHHHHHHHHHHHS--SS-TTTTHHHHHHT--GGGHHHHHHHHHHHHHHHHSHHHHHHHHHHHH---HHHHHHHHHHHHHHHHHHHHHHHHHHTT--SHHHHHHHHHHHHHHHHHHHHHHHHHHHHHHHHHHHHTHHHHTSTT-----S-------/-HHHHHHHHHHHHHHHHHHHHHHHHHHTT--HHHHHHHHHHHHHHHHHHHHHHHHHHHHHHHS-SSS-TTTHHHHHHHT--GGGHHHHHHHHHHHHHHHHSHHHHHHHHHHHH---HHHHHHHHHHHHHHHHHHHHHHHHHHTT--SHHHHHHHHHHHHHHHHHHHHHHHHHHHHHHHHHHHHTHHHHTSTT-----S-------

Nearest PDB structures (foldseek):
  6iu4-assembly1_A  TM=6.865E-01  e=7.429E-03  Eucalyptus grandis
  7vg4-assembly1_A  TM=2.783E-01  e=4.470E+00  Methylorubrum extorquens AM1
  7vg4-assembly3_E  TM=2.547E-01  e=4.470E+00  Methylorubrum extorquens AM1
  9b3l-assembly1_A  TM=2.911E-01  e=7.736E+00  Staphylococcus aureus
  8b70-assembly1_B  TM=2.688E-01  e=8.873E+00  Bacillus subtilis

pLDDT: mean 79.88, std 20.89, range [17.12, 96.75]

Radius of gyration: 22.14 Å; Cα contacts (8 Å, |Δi|>4): 604; chains: 2; bounding box: 80×62×48 Å

Foldseek 3Di:
DLLLLLLLLQAQVLLLVLLQQLLLLVLLVDALVVSLVRSVVVLVVCLVVVVVVLVVLVCQLPPPPPVHDPSVPPCCVRRNDPVPSVSSSVSSSVSNVPSNCQLSVLLVVVCVPDVDSVVSSVSSLVSSLVSNLVSQLSVCVVVVNPDPVSSVVSSVVSNVVSCCSNVVSNVVSNVVSVVCVVVCVVVVPPPPDPPPPPPDDPDPD/DLLLLLLLLQAQVLLLVLLQQLLLLVLLVDALVVSLVRSVVVLVVCLVVVVVVLVVLVCQLPPPPDVHDPSVVPCCVRRNDPVPSVSSSVSSSVSNVPSNCQLSVLLVVVCVPDVPSVVSSVSSLVSSLVSNLVSQLSVCVVVVNDDPVSSVVSSVVSNVVSCCSNVVSNVVSNVVSVVCVVVCVVVVPPPPDPPPPPPDDPDPD

InterPro domains:
  IPR008217 Ccc1 family [PF01988] (86-169)
  IPR052843 ER body metal ion sequestration protein [PTHR38937] (1-190)